Protein AF-A0A4D9DSP1-F1 (afdb_monomer_lite)

Radius of gyration: 28.5 Å; chains: 1; bounding box: 59×48×95 Å

Foldseek 3Di:
DPCDDPVNVVLVVLVVVCVVCVVVCVVALLVVLQSCLAVDDLARLVVQLLCLLVQLLDPDPVSVVSSLSSNVNNLVHDHDDHDPVLVLLLSLLVCLVSRPDPSSNVSSLVSLLSCLLVPVQSNLVSLLVNDLQCDPSSLVSLQSQCLDPSNVLSNVVNLLVLLCQPPPDDDDDDPQVSLSRNLSSLNSLLSNLVVLSNLVSLLVCVLSLLLSLLLLLLPPLPPDVNQVVNLVVVVVVDPDPDDDRSNLSSLSSNLSSCVSNPVVVLSVVCVVVVLSVLSVDSVSVLLSLLSSLLSVLPDDDPSLVVSLVVLVVQLVDPRLSSVLSSLSNCLNNLVCVVCVVVSLVVLVVDDPVSVLSNLSSLLSSLVVDDLVSNAVVLLVCLQSCVVVCVPPQVPDDPSSVVSVVSSNVSSCVSHDPVSNVSSVVRPD

Secondary structure (DSSP, 8-state):
-----HHHHHHHHHHHHHGGGHHHHTT-HHHHHHHHHTT--HHHHHHHHHHHHHHTT-SSHHHHHHHHHHHHHHHHS--SPPS-HHHHHHHHHHHGGG---HHHHHHHHHHHHHHHHHSHHHHHHHHHHH-SS--HHHHHHHHHHHSSHHHHHHHHHHHHHHHHHHHH--S-S-TTTTTTHHHHHHHHHHHHHHT-TTHHHHHHTHHHHHHHHHHHHHHTTS--HHHHHHHHHHHTT--SSSPPPHHHHHHHHHHHHHHHTT-HHHHHHHHHTTHHHHHHSTTTHHHHHHHHHHHHTTT-HHHHHHHHHHHHHHHTSS-GGGHHHHHHHHHHTTTHHHHHHHHHHHHHHS-HHHHHHHHHHHHHHHHHS-HHHHHHHHHHHHHHHHHHIIIIIHHH-HHHHHHHHHHHHHHHHH--TTTHHHHHHHH-

Sequence (428 aa):
MVKNSAEYRHFLKDRQAVKTLWVTWFTNTSDIALMFGKYFSPSERMDFLLTAIDGMRDARVHDSVVARHMLHVILEVPGPSMERVSEAVRSMYHNLDSISEPLAQQELLRALVLLGYRYSEEVVITLLGCSLSCDSIAAEMWRMLTSHPNTTGKVLKELLNRLQEQPLRQYHVSQKEAGVAPLAATRALYKILQEQACGQKVKELFPQFYIALLFQITYTMEPSMQDIAWHRMVHNQEDTHTPLSPFRWAVKAMEALLQCAGYGDQVALIQKQGGWDMLMSSSTHHEGICLLPRAMVLDHFQERSWILHQLMAILDTRDDKRHVPAMAFFIKVGKLQRLLPDVLERLHEADRELIAKAITVLNLILTGMDRQSASPMAVQVAEKLLPFCYDRLLQESSKLRVLSITLFKHLLELVRRPYGRQMKEHVL

pLDDT: mean 73.14, std 16.57, range [35.06, 96.69]

Organism: NCBI:txid55544

InterPro domains:
  IPR016024 Armadillo-type fold [SSF48371] (67-413)
  IPR045206 Maestro heat-like repeat-containing protein [PTHR23120] (23-332)
  IPR048465 Maestro-like, HEAT-repeats domain [PF21047] (24-156)
  IPR055406 Maestro/Maestro-like, HEAT-repeats domain [PF23227] (332-427)

Structure (mmCIF, N/CA/C/O backbone):
data_AF-A0A4D9DSP1-F1
#
_entry.id   AF-A0A4D9DSP1-F1
#
loop_
_atom_site.group_PDB
_atom_site.id
_atom_site.type_symbol
_atom_site.label_atom_id
_atom_site.label_alt_id
_atom_site.label_comp_id
_atom_site.label_asym_id
_atom_site.label_entity_id
_atom_site.label_seq_id
_atom_site.pdbx_PDB_ins_code
_atom_site.Cartn_x
_atom_site.Cartn_y
_atom_site.Cartn_z
_atom_site.occupancy
_atom_site.B_iso_or_equiv
_atom_site.auth_seq_id
_atom_site.auth_comp_id
_atom_site.auth_asym_id
_atom_site.auth_atom_id
_atom_site.pdbx_PDB_model_num
ATOM 1 N N . MET A 1 1 ? 25.299 -31.371 -34.327 1.00 40.25 1 MET A N 1
ATOM 2 C CA . MET A 1 1 ? 24.000 -31.526 -35.018 1.00 40.25 1 MET A CA 1
ATOM 3 C C . MET A 1 1 ? 22.918 -30.773 -34.245 1.00 40.25 1 MET A C 1
ATOM 5 O O . MET A 1 1 ? 22.354 -31.366 -33.352 1.00 40.25 1 MET A O 1
ATOM 9 N N . VAL A 1 2 ? 22.639 -29.502 -34.565 1.00 41.34 2 VAL A N 1
ATOM 10 C CA . VAL A 1 2 ? 21.325 -28.833 -34.375 1.00 41.34 2 VAL A CA 1
ATOM 11 C C . VAL A 1 2 ? 21.271 -27.700 -35.413 1.00 41.34 2 VAL A C 1
ATOM 13 O O . VAL A 1 2 ? 21.434 -26.530 -35.104 1.00 41.34 2 VAL A O 1
ATOM 16 N N . LYS A 1 3 ? 21.185 -28.052 -36.700 1.00 45.06 3 LYS A N 1
ATOM 17 C CA . LYS A 1 3 ? 21.095 -27.082 -37.817 1.00 45.06 3 LYS A CA 1
ATOM 18 C C . LYS A 1 3 ? 19.696 -27.040 -38.445 1.00 45.06 3 LYS A C 1
ATOM 20 O O . LYS A 1 3 ? 19.538 -26.553 -39.556 1.00 45.06 3 LYS A O 1
ATOM 25 N N . ASN A 1 4 ? 18.690 -27.587 -37.757 1.00 47.94 4 ASN A N 1
ATOM 26 C CA . ASN A 1 4 ? 17.379 -27.847 -38.356 1.00 47.94 4 ASN A CA 1
ATOM 27 C C . ASN A 1 4 ? 16.185 -27.570 -37.424 1.00 47.94 4 ASN A C 1
ATOM 29 O O . ASN A 1 4 ? 15.127 -28.174 -37.593 1.00 47.94 4 ASN A O 1
ATOM 33 N N . SER A 1 5 ? 16.322 -26.661 -36.450 1.00 55.75 5 SER A N 1
ATOM 34 C CA . SER A 1 5 ? 15.147 -26.152 -35.732 1.00 55.75 5 SER A CA 1
ATOM 35 C C . SER A 1 5 ? 14.350 -25.205 -36.642 1.00 55.75 5 SER A C 1
ATOM 37 O O . SER A 1 5 ? 14.900 -24.554 -37.537 1.00 55.75 5 SER A O 1
ATOM 39 N N . ALA A 1 6 ? 13.028 -25.154 -36.465 1.00 57.06 6 ALA A N 1
ATOM 40 C CA . ALA A 1 6 ? 12.161 -24.225 -37.194 1.00 57.06 6 ALA A CA 1
ATOM 41 C C . ALA A 1 6 ? 12.573 -22.755 -36.965 1.00 57.06 6 ALA A C 1
ATOM 43 O O . ALA A 1 6 ? 12.522 -21.952 -37.895 1.00 57.06 6 ALA A O 1
ATOM 44 N N . GLU A 1 7 ? 13.091 -22.446 -35.775 1.00 52.75 7 GLU A N 1
ATOM 45 C CA . GLU A 1 7 ? 13.654 -21.145 -35.397 1.00 52.75 7 GLU A CA 1
ATOM 46 C C . GLU A 1 7 ? 14.857 -20.751 -36.260 1.00 52.75 7 GLU A C 1
ATOM 48 O O . GLU A 1 7 ? 14.917 -19.627 -36.749 1.00 52.75 7 GLU A O 1
ATOM 53 N N . TYR A 1 8 ? 15.779 -21.680 -36.544 1.00 53.69 8 TYR A N 1
ATOM 54 C CA . TYR A 1 8 ? 16.946 -21.395 -37.389 1.00 53.69 8 TYR A CA 1
ATOM 55 C C . TYR A 1 8 ? 16.545 -21.068 -38.837 1.00 53.69 8 TYR A C 1
ATOM 57 O O . TYR A 1 8 ? 17.139 -20.206 -39.486 1.00 53.69 8 TYR A O 1
ATOM 65 N N . ARG A 1 9 ? 15.493 -21.723 -39.346 1.00 56.41 9 ARG A N 1
ATOM 66 C CA . ARG A 1 9 ? 14.930 -21.439 -40.676 1.00 56.41 9 ARG A CA 1
ATOM 67 C C . ARG A 1 9 ? 14.170 -20.110 -40.712 1.00 56.41 9 ARG A C 1
ATOM 69 O O . ARG A 1 9 ? 14.255 -19.412 -41.721 1.00 56.41 9 ARG A O 1
ATOM 76 N N . HIS A 1 10 ? 13.483 -19.741 -39.630 1.00 61.19 10 HIS A N 1
ATOM 77 C CA . HIS A 1 10 ? 12.844 -18.431 -39.486 1.00 61.19 10 HIS A CA 1
ATOM 78 C C . HIS A 1 10 ? 13.886 -17.307 -39.415 1.00 61.19 10 HIS A C 1
ATOM 80 O O . HIS A 1 10 ? 13.799 -16.343 -40.169 1.00 61.19 10 HIS A O 1
ATOM 86 N N . PHE A 1 11 ? 14.939 -17.488 -38.612 1.00 56.75 11 PHE A N 1
ATOM 87 C CA . PHE A 1 11 ? 16.080 -16.577 -38.535 1.00 56.75 11 PHE A CA 1
ATOM 88 C C . PHE A 1 11 ? 16.750 -16.370 -39.894 1.00 56.75 11 PHE A C 1
ATOM 90 O O . PHE A 1 11 ? 17.077 -15.245 -40.253 1.00 56.75 11 PHE A O 1
ATOM 97 N N . LEU A 1 12 ? 16.928 -17.430 -40.690 1.00 56.00 12 LEU A N 1
ATOM 98 C CA . LEU A 1 12 ? 17.512 -17.323 -42.030 1.00 56.00 12 LEU A CA 1
ATOM 99 C C . LEU A 1 12 ? 16.604 -16.605 -43.040 1.00 56.00 12 LEU A C 1
ATOM 101 O O . LEU A 1 12 ? 17.120 -15.856 -43.870 1.00 56.00 12 LEU A O 1
ATOM 105 N N . LYS A 1 13 ? 15.282 -16.809 -42.971 1.00 60.94 13 LYS A N 1
ATOM 106 C CA . LYS A 1 13 ? 14.309 -16.084 -43.806 1.00 60.94 13 LYS A CA 1
ATOM 107 C C . LYS A 1 13 ? 14.245 -14.608 -43.441 1.00 60.94 13 LYS A C 1
ATOM 109 O O . LYS A 1 13 ? 14.330 -13.770 -44.336 1.00 60.94 13 LYS A O 1
ATOM 114 N N . ASP A 1 14 ? 14.194 -14.301 -42.146 1.00 58.56 14 ASP A N 1
ATOM 115 C CA . ASP A 1 14 ? 14.325 -12.932 -41.656 1.00 58.56 14 ASP A CA 1
ATOM 116 C C . ASP A 1 14 ? 15.647 -12.349 -42.160 1.00 58.56 14 ASP A C 1
ATOM 118 O O . ASP A 1 14 ? 15.637 -11.360 -42.877 1.00 58.56 14 ASP A O 1
ATOM 122 N N . ARG A 1 15 ? 16.779 -13.034 -41.949 1.00 53.69 15 ARG A N 1
ATOM 123 C CA . ARG A 1 15 ? 18.116 -12.629 -42.423 1.00 53.69 15 ARG A CA 1
ATOM 124 C C . ARG A 1 15 ? 18.203 -12.374 -43.942 1.00 53.69 15 ARG A C 1
ATOM 126 O O . ARG A 1 15 ? 19.055 -11.597 -44.378 1.00 53.69 15 ARG A O 1
ATOM 133 N N . GLN A 1 16 ? 17.367 -13.010 -44.760 1.00 54.91 16 GLN A N 1
ATOM 134 C CA . GLN A 1 16 ? 17.278 -12.721 -46.195 1.00 54.91 16 GLN A CA 1
ATOM 135 C C . GLN A 1 16 ? 16.477 -11.449 -46.495 1.00 54.91 16 GLN A C 1
ATOM 137 O O . GLN A 1 16 ? 16.927 -10.669 -47.328 1.00 54.91 16 GLN A O 1
ATOM 142 N N . ALA A 1 17 ? 15.371 -11.189 -45.789 1.00 56.34 17 ALA A N 1
ATOM 143 C CA . ALA A 1 17 ? 14.649 -9.912 -45.867 1.00 56.34 17 ALA A CA 1
ATOM 144 C C . ALA A 1 17 ? 15.496 -8.729 -45.342 1.00 56.34 17 ALA A C 1
ATOM 146 O O . ALA A 1 17 ? 15.456 -7.623 -45.871 1.00 56.34 17 ALA A O 1
ATOM 147 N N . VAL A 1 18 ? 16.338 -9.011 -44.348 1.00 49.75 18 VAL A N 1
ATOM 148 C CA . VAL A 1 18 ? 17.333 -8.133 -43.713 1.00 49.75 18 VAL A CA 1
ATOM 149 C C . VAL A 1 18 ? 18.424 -7.637 -44.668 1.00 49.75 18 VAL A C 1
ATOM 151 O O . VAL A 1 18 ? 18.839 -6.482 -44.592 1.00 49.75 18 VAL A O 1
ATOM 154 N N . LYS A 1 19 ? 18.917 -8.486 -45.580 1.00 51.44 19 LYS A N 1
ATOM 155 C CA . LYS A 1 19 ? 20.000 -8.106 -46.507 1.00 51.44 19 LYS A CA 1
ATOM 156 C C . LYS A 1 19 ? 19.604 -6.970 -47.455 1.00 51.44 19 LYS A C 1
ATOM 158 O O . LYS A 1 19 ? 20.481 -6.253 -47.924 1.00 51.44 19 LYS A O 1
ATOM 163 N N . THR A 1 20 ? 18.313 -6.798 -47.722 1.00 54.72 20 THR A N 1
ATOM 164 C CA . THR A 1 20 ? 17.788 -5.812 -48.676 1.00 54.72 20 THR A CA 1
ATOM 165 C C . THR A 1 20 ? 17.615 -4.412 -48.062 1.00 54.72 20 THR A C 1
ATOM 167 O O . THR A 1 20 ? 17.463 -3.447 -48.800 1.00 54.72 20 THR A O 1
ATOM 170 N N . LEU A 1 21 ? 17.689 -4.282 -46.728 1.00 53.25 21 LEU A N 1
ATOM 171 C CA . LEU A 1 21 ? 17.470 -3.041 -45.954 1.00 53.25 21 LEU A CA 1
ATOM 172 C C . LEU A 1 21 ? 18.725 -2.580 -45.179 1.00 53.25 21 LEU A C 1
ATOM 174 O O . LEU A 1 21 ? 18.654 -1.775 -44.253 1.00 53.25 21 LEU A O 1
ATOM 178 N N . TRP A 1 22 ? 19.901 -3.083 -45.561 1.00 52.72 22 TRP A N 1
ATOM 179 C CA . TRP A 1 22 ? 21.149 -2.947 -44.798 1.00 52.72 22 TRP A CA 1
ATOM 180 C C . TRP A 1 22 ? 21.575 -1.492 -44.516 1.00 52.72 22 TRP A C 1
ATOM 182 O O . TRP A 1 22 ? 22.151 -1.214 -43.470 1.00 52.72 22 TRP A O 1
ATOM 192 N N . VAL A 1 23 ? 21.262 -0.554 -45.418 1.00 52.41 23 VAL A N 1
ATOM 193 C CA . VAL A 1 23 ? 21.628 0.871 -45.291 1.00 52.41 23 VAL A CA 1
ATOM 194 C C . VAL A 1 23 ? 20.702 1.627 -44.329 1.00 52.41 23 VAL A C 1
ATOM 196 O O . VAL A 1 23 ? 21.158 2.516 -43.619 1.00 52.41 23 VAL A O 1
ATOM 199 N N . THR A 1 24 ? 19.424 1.251 -44.241 1.00 51.62 24 THR A N 1
ATOM 200 C CA . THR A 1 24 ? 18.453 1.903 -43.341 1.00 51.62 24 THR A CA 1
ATOM 201 C C . THR A 1 24 ? 18.685 1.560 -41.865 1.00 51.62 24 THR A C 1
ATOM 203 O O . THR A 1 24 ? 18.361 2.346 -40.982 1.00 51.62 24 THR A O 1
ATOM 206 N N . TRP A 1 25 ? 19.326 0.429 -41.572 1.00 51.16 25 TRP A N 1
ATOM 207 C CA . TRP A 1 25 ? 19.512 -0.074 -40.206 1.00 51.16 25 TRP A CA 1
ATOM 208 C C . TRP A 1 25 ? 20.574 0.638 -39.382 1.00 51.16 25 TRP A C 1
ATOM 210 O O . TRP A 1 25 ? 20.402 0.819 -38.181 1.00 51.16 25 TRP A O 1
ATOM 220 N N . PHE A 1 26 ? 21.661 1.075 -40.015 1.00 50.66 26 PHE A N 1
ATOM 221 C CA . PHE A 1 26 ? 22.715 1.820 -39.321 1.00 50.66 26 PHE A CA 1
ATOM 222 C C . PHE A 1 26 ? 22.308 3.264 -39.000 1.00 50.66 26 PHE A C 1
ATOM 224 O O . PHE A 1 26 ? 23.089 3.995 -38.399 1.00 50.66 26 PHE A O 1
ATOM 231 N N . THR A 1 27 ? 21.095 3.674 -39.384 1.00 54.81 27 THR A N 1
ATOM 232 C CA . THR A 1 27 ? 20.574 5.020 -39.119 1.00 54.81 27 THR A CA 1
ATOM 233 C C . THR A 1 27 ? 19.597 5.082 -37.944 1.00 54.81 27 THR A C 1
ATOM 235 O O . THR A 1 27 ? 19.354 6.173 -37.438 1.00 54.81 27 THR A O 1
ATOM 238 N N . ASN A 1 28 ? 19.071 3.944 -37.467 1.00 66.50 28 ASN A N 1
ATOM 239 C CA . ASN A 1 28 ? 18.096 3.907 -36.375 1.00 66.50 28 ASN A CA 1
ATOM 240 C C . ASN A 1 28 ? 18.327 2.709 -35.442 1.00 66.50 28 ASN A C 1
ATOM 242 O O . ASN A 1 28 ? 17.986 1.566 -35.751 1.00 66.50 28 ASN A O 1
ATOM 246 N N . THR A 1 29 ? 18.865 2.981 -34.254 1.00 67.56 29 THR A N 1
ATOM 247 C CA . THR A 1 29 ? 19.174 1.961 -33.240 1.00 67.56 29 THR A CA 1
ATOM 248 C C . THR A 1 29 ? 17.937 1.188 -32.762 1.00 67.56 29 THR A C 1
ATOM 250 O O . THR A 1 29 ? 18.051 0.038 -32.333 1.00 67.56 29 THR A O 1
ATOM 253 N N . SER A 1 30 ? 16.742 1.770 -32.905 1.00 67.25 30 SER A N 1
ATOM 254 C CA . SER A 1 30 ? 15.464 1.121 -32.583 1.00 67.25 30 SER A CA 1
ATOM 255 C C . SER A 1 30 ? 15.190 -0.094 -33.476 1.00 67.25 30 SER A C 1
ATOM 257 O O . SER A 1 30 ? 14.709 -1.119 -32.994 1.00 67.25 30 SER A O 1
ATOM 259 N N . ASP A 1 31 ? 15.557 -0.021 -34.760 1.00 68.19 31 ASP A N 1
ATOM 260 C CA . ASP A 1 31 ? 15.321 -1.101 -35.727 1.00 68.19 31 ASP A CA 1
ATOM 261 C C . ASP A 1 31 ? 16.235 -2.302 -35.456 1.00 68.19 31 ASP A C 1
ATOM 263 O O . ASP A 1 31 ? 15.832 -3.459 -35.600 1.00 68.19 31 ASP A O 1
ATOM 267 N N . ILE A 1 32 ? 17.456 -2.034 -34.980 1.00 70.69 32 ILE A N 1
ATOM 268 C CA . ILE A 1 32 ? 18.398 -3.067 -34.540 1.00 70.69 32 ILE A CA 1
ATOM 269 C C . ILE A 1 32 ? 17.836 -3.787 -33.306 1.00 70.69 32 ILE A C 1
ATOM 271 O O . ILE A 1 32 ? 17.751 -5.018 -33.298 1.00 70.69 32 ILE A O 1
ATOM 275 N N . ALA A 1 33 ? 17.394 -3.040 -32.289 1.00 71.94 33 ALA A N 1
ATOM 276 C CA . ALA A 1 33 ? 16.805 -3.614 -31.078 1.00 71.94 33 ALA A CA 1
ATOM 277 C C . ALA A 1 33 ? 15.558 -4.468 -31.388 1.00 71.94 33 ALA A C 1
ATOM 279 O O . ALA A 1 33 ? 15.400 -5.558 -30.836 1.00 71.94 33 ALA A O 1
ATOM 280 N N . LEU A 1 34 ? 14.712 -4.024 -32.323 1.00 72.25 34 LEU A N 1
ATOM 281 C CA . LEU A 1 34 ? 13.481 -4.719 -32.708 1.00 72.25 34 LEU A CA 1
ATOM 282 C C . LEU A 1 34 ? 13.762 -6.042 -33.434 1.00 72.25 34 LEU A C 1
ATOM 284 O O . LEU A 1 34 ? 13.088 -7.049 -33.207 1.00 72.25 34 LEU A O 1
ATOM 288 N N . MET A 1 35 ? 14.787 -6.061 -34.285 1.00 71.69 35 MET A N 1
ATOM 289 C CA . MET A 1 35 ? 15.172 -7.245 -35.050 1.00 71.69 35 MET A CA 1
ATOM 290 C C . MET A 1 35 ? 15.778 -8.349 -34.187 1.00 71.69 35 MET A C 1
ATOM 292 O O . MET A 1 35 ? 15.459 -9.525 -34.391 1.00 71.69 35 MET A O 1
ATOM 296 N N . PHE A 1 36 ? 16.651 -7.984 -33.246 1.00 74.94 36 PHE A N 1
ATOM 297 C CA . PHE A 1 36 ? 17.352 -8.950 -32.399 1.00 74.94 36 PHE A CA 1
ATOM 298 C C . PHE A 1 36 ? 16.584 -9.303 -31.122 1.00 74.94 36 PHE A C 1
ATOM 300 O O . PHE A 1 36 ? 16.722 -10.425 -30.640 1.00 74.94 36 PHE A O 1
ATOM 307 N N . GLY A 1 37 ? 15.707 -8.421 -30.632 1.00 76.44 37 GLY A N 1
ATOM 308 C CA . GLY A 1 37 ? 14.985 -8.609 -29.370 1.00 76.44 37 GLY A CA 1
ATOM 309 C C . GLY A 1 37 ? 14.150 -9.891 -29.292 1.00 76.44 37 GLY A C 1
ATOM 310 O O . GLY A 1 37 ? 14.035 -10.482 -28.222 1.00 76.44 37 GLY A O 1
ATOM 311 N N . LYS A 1 38 ? 13.621 -10.379 -30.424 1.00 78.56 38 LYS A N 1
ATOM 312 C CA . LYS A 1 38 ? 12.854 -11.642 -30.492 1.00 78.56 38 LYS A CA 1
ATOM 313 C C . LYS A 1 38 ? 13.707 -12.909 -30.352 1.00 78.56 38 LYS A C 1
ATOM 315 O O . LYS A 1 38 ? 13.153 -13.988 -30.173 1.00 78.56 38 LYS A O 1
ATOM 320 N N . TYR A 1 39 ? 15.028 -12.785 -30.470 1.00 81.44 39 TYR A N 1
ATOM 321 C CA . TYR A 1 39 ? 15.978 -13.896 -30.390 1.00 81.44 39 TYR A CA 1
ATOM 322 C C . TYR A 1 39 ? 16.723 -13.956 -29.054 1.00 81.44 39 TYR A C 1
ATOM 324 O O . TYR A 1 39 ? 17.484 -14.897 -28.843 1.00 81.44 39 TYR A O 1
ATOM 332 N N . PHE A 1 40 ? 16.527 -12.977 -28.169 1.00 85.50 40 PHE A N 1
ATOM 333 C CA . PHE A 1 40 ? 17.174 -12.976 -26.863 1.00 85.50 40 PHE A CA 1
ATOM 334 C C . PHE A 1 40 ? 16.595 -14.056 -25.952 1.00 85.50 40 PHE A C 1
ATOM 336 O O . PHE A 1 40 ? 15.375 -14.215 -25.837 1.00 85.50 40 PHE A O 1
ATOM 343 N N . SER A 1 41 ? 17.483 -14.760 -25.254 1.00 89.19 41 SER A N 1
ATOM 344 C CA . SER A 1 41 ? 17.120 -15.547 -24.076 1.00 89.19 41 SER A CA 1
ATOM 345 C C . SER A 1 41 ? 16.587 -14.638 -22.949 1.00 89.19 41 SER A C 1
ATOM 347 O O . SER A 1 41 ? 16.833 -13.427 -22.968 1.00 89.19 41 SER A O 1
ATOM 349 N N . PRO A 1 42 ? 15.871 -15.183 -21.944 1.00 88.06 42 PRO A N 1
ATOM 350 C CA . PRO A 1 42 ? 15.414 -14.414 -20.781 1.00 88.06 42 PRO A CA 1
ATOM 351 C C . PRO A 1 42 ? 16.505 -13.549 -20.127 1.00 88.06 42 PRO A C 1
ATOM 353 O O . PRO A 1 42 ? 16.258 -12.377 -19.839 1.00 88.06 42 PRO A O 1
ATOM 356 N N . SER A 1 43 ? 17.713 -14.102 -19.945 1.00 89.56 43 SER A N 1
ATOM 357 C CA . SER A 1 43 ? 18.840 -13.385 -19.333 1.00 89.56 43 SER A CA 1
ATOM 358 C C . SER A 1 43 ? 19.392 -12.296 -20.245 1.00 89.56 43 SER A C 1
ATOM 360 O O . SER A 1 43 ? 19.509 -11.158 -19.808 1.00 89.56 43 SER A O 1
ATOM 362 N N . GLU A 1 44 ? 19.666 -12.598 -21.519 1.00 90.31 44 GLU A N 1
ATOM 363 C CA . GLU A 1 44 ? 20.184 -11.598 -22.471 1.00 90.31 44 GLU A CA 1
ATOM 364 C C . GLU A 1 44 ? 19.209 -10.431 -22.640 1.00 90.31 44 GLU A C 1
ATOM 366 O O . GLU A 1 44 ? 19.613 -9.275 -22.755 1.00 90.31 44 GLU A O 1
ATOM 371 N N . ARG A 1 45 ? 17.904 -10.724 -22.613 1.00 89.25 45 ARG A N 1
ATOM 372 C CA . ARG A 1 45 ? 16.856 -9.707 -22.660 1.00 89.25 45 ARG A CA 1
ATOM 373 C C . ARG A 1 45 ? 16.905 -8.786 -21.442 1.00 89.25 45 ARG A C 1
ATOM 375 O O . ARG A 1 45 ? 16.686 -7.585 -21.594 1.00 89.25 45 ARG A O 1
ATOM 382 N N . MET A 1 46 ? 17.174 -9.336 -20.259 1.00 91.44 46 MET A N 1
ATOM 383 C CA . MET A 1 46 ? 17.343 -8.547 -19.041 1.00 91.44 46 MET A CA 1
ATOM 384 C C . MET A 1 46 ? 18.642 -7.737 -19.070 1.00 91.44 46 MET A C 1
ATOM 386 O O . MET A 1 46 ? 18.612 -6.545 -18.787 1.00 91.44 46 MET A O 1
ATOM 390 N N . ASP A 1 47 ? 19.759 -8.337 -19.480 1.00 92.12 47 ASP A N 1
ATOM 391 C CA . ASP A 1 47 ? 21.049 -7.644 -19.575 1.00 92.12 47 ASP A CA 1
ATOM 392 C C . ASP A 1 47 ? 20.977 -6.472 -20.571 1.00 92.12 47 ASP A C 1
ATOM 394 O O . ASP A 1 47 ? 21.489 -5.382 -20.302 1.00 92.12 47 ASP A O 1
ATOM 398 N N . PHE A 1 48 ? 20.261 -6.650 -21.688 1.00 91.06 48 PHE A N 1
ATOM 399 C CA . PHE A 1 48 ? 19.970 -5.575 -22.638 1.00 91.06 48 PHE A CA 1
ATOM 400 C C . PHE A 1 48 ? 19.136 -4.453 -22.005 1.00 91.06 48 PHE A C 1
ATOM 402 O O . PHE A 1 48 ? 19.444 -3.276 -22.188 1.00 91.06 48 PHE A O 1
ATOM 409 N N . LEU A 1 49 ? 18.089 -4.805 -21.253 1.00 92.50 49 LEU A N 1
ATOM 410 C CA . LEU A 1 49 ? 17.236 -3.840 -20.560 1.00 92.50 49 LEU A CA 1
ATOM 411 C C . LEU A 1 49 ? 18.025 -3.042 -19.513 1.00 92.50 49 LEU A C 1
ATOM 413 O O . LEU A 1 49 ? 17.909 -1.821 -19.480 1.00 92.50 49 LEU A O 1
ATOM 417 N N . LEU A 1 50 ? 18.854 -3.706 -18.704 1.00 94.12 50 LEU A N 1
ATOM 418 C CA . LEU A 1 50 ? 19.723 -3.063 -17.712 1.00 94.12 50 LEU A CA 1
ATOM 419 C C . LEU A 1 50 ? 20.723 -2.113 -18.376 1.00 94.12 50 LEU A C 1
ATOM 421 O O . LEU A 1 50 ? 20.848 -0.964 -17.962 1.00 94.12 50 LEU A O 1
ATOM 425 N N . THR A 1 51 ? 21.351 -2.552 -19.470 1.00 92.94 51 THR A N 1
ATOM 426 C CA . THR A 1 51 ? 22.274 -1.716 -20.254 1.00 92.94 51 THR A CA 1
ATOM 427 C C . THR A 1 51 ? 21.576 -0.466 -20.794 1.00 92.94 51 THR A C 1
ATOM 429 O O . THR A 1 51 ? 22.150 0.621 -20.777 1.00 92.94 51 THR A O 1
ATOM 432 N N . ALA A 1 52 ? 20.327 -0.594 -21.253 1.00 93.00 52 ALA A N 1
ATOM 433 C CA . ALA A 1 52 ? 19.537 0.546 -21.707 1.00 93.00 52 ALA A CA 1
ATOM 434 C C . ALA A 1 52 ? 19.177 1.502 -20.554 1.00 93.00 52 ALA A C 1
ATOM 436 O O . ALA A 1 52 ? 19.198 2.713 -20.749 1.00 93.00 52 ALA A O 1
ATOM 437 N N . ILE A 1 53 ? 18.888 0.992 -19.351 1.00 94.06 53 ILE A N 1
ATOM 438 C CA . ILE A 1 53 ? 18.652 1.837 -18.169 1.00 94.06 53 ILE A CA 1
ATOM 439 C C . ILE A 1 53 ? 19.903 2.642 -17.818 1.00 94.06 53 ILE A C 1
ATOM 441 O O . ILE A 1 53 ? 19.828 3.864 -17.701 1.00 94.06 53 ILE A O 1
ATOM 445 N N . ASP A 1 54 ? 21.050 1.974 -17.704 1.00 91.44 54 ASP A N 1
ATOM 446 C CA . ASP A 1 54 ? 22.303 2.626 -17.325 1.00 91.44 54 ASP A CA 1
ATOM 447 C C . ASP A 1 54 ? 22.782 3.609 -18.409 1.00 91.44 54 ASP A C 1
ATOM 449 O O . ASP A 1 54 ? 23.287 4.689 -18.099 1.00 91.44 54 ASP A O 1
ATOM 453 N N . GLY A 1 55 ? 22.565 3.285 -19.689 1.00 90.69 55 GLY A N 1
ATOM 454 C CA . GLY A 1 55 ? 22.913 4.147 -20.820 1.00 90.69 55 GLY A CA 1
ATOM 455 C C . GLY A 1 55 ? 22.158 5.480 -20.849 1.00 90.69 55 GLY A C 1
ATOM 456 O O . GLY A 1 55 ? 22.693 6.473 -21.340 1.00 90.69 55 GLY A O 1
ATOM 457 N N . MET A 1 56 ? 20.954 5.554 -20.267 1.00 91.94 56 MET A N 1
ATOM 458 C CA . MET A 1 56 ? 20.190 6.809 -20.189 1.00 91.94 56 MET A CA 1
ATOM 459 C C . MET A 1 56 ? 20.835 7.866 -19.280 1.00 91.94 56 MET A C 1
ATOM 461 O O . MET A 1 56 ? 20.479 9.042 -19.375 1.00 91.94 56 MET A O 1
ATOM 465 N N . ARG A 1 57 ? 21.800 7.483 -18.435 1.00 88.50 57 ARG A N 1
ATOM 466 C CA . ARG A 1 57 ? 22.572 8.404 -17.589 1.00 88.50 57 ARG A CA 1
ATOM 467 C C . ARG A 1 57 ? 23.662 9.171 -18.357 1.00 88.50 57 ARG A C 1
ATOM 469 O O . ARG A 1 57 ? 24.185 10.146 -17.819 1.00 88.50 57 ARG A O 1
ATOM 476 N N . ASP A 1 58 ? 24.046 8.745 -19.568 1.00 79.00 58 ASP A N 1
ATOM 477 C CA . ASP A 1 58 ? 25.156 9.376 -20.302 1.00 79.00 58 ASP A CA 1
ATOM 478 C C . ASP A 1 58 ? 24.873 10.874 -20.540 1.00 79.00 58 ASP A C 1
ATOM 480 O O . ASP A 1 58 ? 23.782 11.275 -20.949 1.00 79.00 58 ASP A O 1
ATOM 484 N N . ALA A 1 59 ? 25.879 11.713 -20.278 1.00 70.88 59 ALA A N 1
ATOM 485 C CA . ALA A 1 59 ? 25.806 13.159 -20.467 1.00 70.88 59 ALA A CA 1
ATOM 486 C C . ALA A 1 59 ? 25.615 13.546 -21.945 1.00 70.88 59 ALA A C 1
ATOM 488 O O . ALA A 1 59 ? 25.175 14.656 -22.257 1.00 70.88 59 ALA A O 1
ATOM 489 N N . ARG A 1 60 ? 25.957 12.646 -22.874 1.00 78.50 60 ARG A N 1
ATOM 490 C CA . ARG A 1 60 ? 25.711 12.836 -24.302 1.00 78.50 60 ARG A CA 1
ATOM 491 C C . ARG A 1 60 ? 24.251 12.533 -24.620 1.00 78.50 60 ARG A C 1
ATOM 493 O O . ARG A 1 60 ? 23.827 11.382 -24.625 1.00 78.50 60 ARG A O 1
ATOM 500 N N . VAL A 1 61 ? 23.516 13.579 -25.004 1.00 74.50 61 VAL A N 1
ATOM 501 C CA . VAL A 1 61 ? 22.093 13.510 -25.391 1.00 74.50 61 VAL A CA 1
ATOM 502 C C . VAL A 1 61 ? 21.822 12.406 -26.417 1.00 74.50 61 VAL A C 1
ATOM 504 O O . VAL A 1 61 ? 20.838 11.690 -26.298 1.00 74.50 61 VAL A O 1
ATOM 507 N N . HIS A 1 62 ? 22.703 12.222 -27.404 1.00 79.94 62 HIS A N 1
ATOM 508 C CA . HIS A 1 62 ? 22.542 11.168 -28.410 1.00 79.94 62 HIS A CA 1
ATOM 509 C C . HIS A 1 62 ? 22.482 9.763 -27.787 1.00 79.94 62 HIS A C 1
ATOM 511 O O . HIS A 1 62 ? 21.621 8.965 -28.152 1.00 79.94 62 HIS A O 1
ATOM 517 N N . ASP A 1 63 ? 23.362 9.470 -26.832 1.00 81.94 63 ASP A N 1
ATOM 518 C CA . ASP A 1 63 ? 23.474 8.137 -26.241 1.00 81.94 63 ASP A CA 1
ATOM 519 C C . ASP A 1 63 ? 22.324 7.876 -25.262 1.00 81.94 63 ASP A C 1
ATOM 521 O O . ASP A 1 63 ? 21.747 6.788 -25.280 1.00 81.94 63 ASP A O 1
ATOM 525 N N . SER A 1 64 ? 21.893 8.905 -24.521 1.00 85.75 64 SER A N 1
ATOM 526 C CA . SER A 1 64 ? 20.693 8.835 -23.678 1.00 85.75 64 SER A CA 1
ATOM 527 C C . SER A 1 64 ? 19.421 8.602 -24.505 1.00 85.75 64 SER A C 1
ATOM 529 O O . SER A 1 64 ? 18.633 7.700 -24.206 1.00 85.75 64 SER A O 1
ATOM 531 N N . VAL A 1 65 ? 19.262 9.318 -25.627 1.00 86.12 65 VAL A N 1
ATOM 532 C CA . VAL A 1 65 ? 18.134 9.134 -26.552 1.00 86.12 65 VAL A CA 1
ATOM 533 C C . VAL A 1 65 ? 18.143 7.731 -27.157 1.00 86.12 65 VAL A C 1
ATOM 535 O O . VAL A 1 65 ? 17.091 7.094 -27.238 1.00 86.12 65 VAL A O 1
ATOM 538 N N . VAL A 1 66 ? 19.299 7.222 -27.583 1.00 86.94 66 VAL A N 1
ATOM 539 C CA . VAL A 1 66 ? 19.416 5.858 -28.117 1.00 86.94 66 VAL A CA 1
ATOM 540 C C . VAL A 1 66 ? 19.037 4.824 -27.054 1.00 86.94 66 VAL A C 1
ATOM 542 O O . VAL A 1 66 ? 18.215 3.948 -27.328 1.00 86.94 66 VAL A O 1
ATOM 545 N N . ALA A 1 67 ? 19.563 4.957 -25.837 1.00 91.12 67 ALA A N 1
ATOM 546 C CA . ALA A 1 67 ? 19.265 4.065 -24.721 1.00 91.12 67 ALA A CA 1
ATOM 547 C C . ALA A 1 67 ? 17.768 4.078 -24.354 1.00 91.12 67 ALA A C 1
ATOM 549 O O . ALA A 1 67 ? 17.158 3.020 -24.184 1.00 91.12 67 ALA A O 1
ATOM 550 N N . ARG A 1 68 ? 17.133 5.258 -24.364 1.00 91.75 68 ARG A N 1
ATOM 551 C CA . ARG A 1 6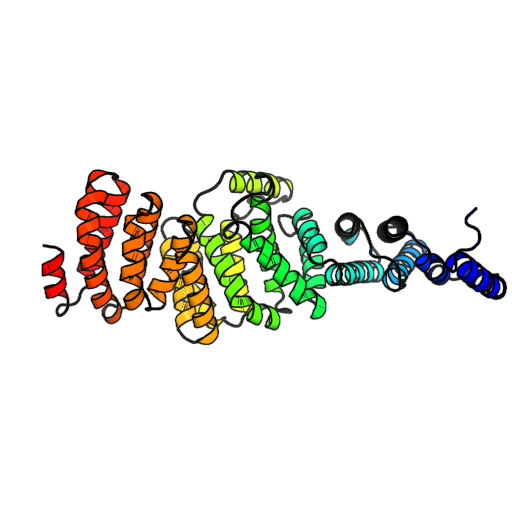8 ? 15.683 5.419 -24.184 1.00 91.75 68 ARG A CA 1
ATOM 552 C C . ARG A 1 68 ? 14.879 4.636 -25.224 1.00 91.75 68 ARG A C 1
ATOM 554 O O . ARG A 1 68 ? 13.937 3.929 -24.871 1.00 91.75 68 ARG A O 1
ATOM 561 N N . HIS A 1 69 ? 15.245 4.729 -26.504 1.00 87.56 69 HIS A N 1
ATOM 562 C CA . HIS A 1 69 ? 14.570 3.964 -27.560 1.00 87.56 69 HIS A CA 1
ATOM 563 C C . HIS A 1 69 ? 14.823 2.455 -27.439 1.00 87.56 69 HIS A C 1
ATOM 565 O O . HIS A 1 69 ? 13.919 1.658 -27.681 1.00 87.56 69 HIS A O 1
ATOM 571 N N . MET A 1 70 ? 16.021 2.038 -27.025 1.00 89.69 70 MET A N 1
ATOM 572 C CA . MET A 1 70 ? 16.319 0.626 -26.770 1.00 89.69 70 MET A CA 1
ATOM 573 C C . MET A 1 70 ? 15.439 0.060 -25.646 1.00 89.69 70 MET A C 1
ATOM 575 O O . MET A 1 70 ? 14.866 -1.021 -25.813 1.00 89.69 70 MET A O 1
ATOM 579 N N . LEU A 1 71 ? 15.271 0.803 -24.544 1.00 91.94 71 LEU A N 1
ATOM 580 C CA . LEU A 1 71 ? 14.380 0.433 -23.439 1.00 91.94 71 LEU A CA 1
ATOM 581 C C . LEU A 1 71 ? 12.921 0.313 -23.903 1.00 91.94 71 LEU A C 1
ATOM 583 O O . LEU A 1 71 ? 12.236 -0.659 -23.578 1.00 91.94 71 LEU A O 1
ATOM 587 N N . HIS A 1 72 ? 12.466 1.276 -24.701 1.00 90.31 72 HIS A N 1
ATOM 588 C CA . HIS A 1 72 ? 11.129 1.282 -25.283 1.00 90.31 72 HIS A CA 1
ATOM 589 C C . HIS A 1 72 ? 10.858 0.008 -26.096 1.00 90.31 72 HIS A C 1
ATOM 591 O O . HIS A 1 72 ? 9.913 -0.737 -25.826 1.00 90.31 72 HIS A O 1
ATOM 597 N N . VAL A 1 73 ? 11.738 -0.284 -27.057 1.00 87.56 73 VAL A N 1
ATOM 598 C CA . VAL A 1 73 ? 11.577 -1.407 -27.984 1.00 87.56 73 VAL A CA 1
ATOM 599 C C . VAL A 1 73 ? 11.628 -2.749 -27.254 1.00 87.56 73 VAL A C 1
ATOM 601 O O . VAL A 1 73 ? 10.795 -3.620 -27.514 1.00 87.56 73 VAL A O 1
ATOM 604 N N . ILE A 1 74 ? 12.554 -2.941 -26.306 1.00 89.06 74 ILE A N 1
ATOM 605 C CA . ILE A 1 74 ? 12.728 -4.255 -25.669 1.00 89.06 74 ILE A CA 1
ATOM 606 C C . ILE A 1 74 ? 11.522 -4.684 -24.824 1.00 89.06 74 ILE A C 1
ATOM 608 O O . ILE A 1 74 ? 11.303 -5.882 -24.622 1.00 89.06 74 ILE A O 1
ATOM 612 N N . LEU A 1 75 ? 10.715 -3.734 -24.348 1.00 88.06 75 LEU A N 1
ATOM 613 C CA . LEU A 1 75 ? 9.500 -4.003 -23.576 1.00 88.06 75 LEU A CA 1
ATOM 614 C C . LEU A 1 75 ? 8.273 -4.294 -24.454 1.00 88.06 75 LEU A C 1
ATOM 616 O O . LEU A 1 75 ? 7.361 -5.004 -24.005 1.00 88.06 75 LEU A O 1
ATOM 620 N N . GLU A 1 76 ? 8.273 -3.788 -25.689 1.00 85.31 76 GLU A N 1
ATOM 621 C CA . GLU A 1 76 ? 7.205 -3.973 -26.679 1.00 85.31 76 GLU A CA 1
ATOM 622 C C . GLU A 1 76 ? 7.369 -5.247 -27.509 1.00 85.31 76 GLU A C 1
ATOM 624 O O . GLU A 1 76 ? 6.376 -5.905 -27.824 1.00 85.31 76 GLU A O 1
ATOM 629 N N . VAL A 1 77 ? 8.607 -5.639 -27.825 1.00 81.69 77 VAL A N 1
ATOM 630 C CA . VAL A 1 77 ? 8.872 -6.843 -28.623 1.00 81.69 77 VAL A CA 1
ATOM 631 C C . VAL A 1 77 ? 8.319 -8.090 -27.909 1.00 81.69 77 VAL A C 1
ATOM 633 O O . VAL A 1 77 ? 8.667 -8.346 -26.751 1.00 81.69 77 VAL A O 1
ATOM 636 N N . PRO A 1 78 ? 7.471 -8.910 -28.558 1.00 75.25 78 PRO A N 1
ATOM 637 C CA . PRO A 1 78 ? 7.057 -10.193 -28.003 1.00 75.25 78 PRO A CA 1
ATOM 638 C C . PRO A 1 78 ? 8.279 -11.090 -27.801 1.00 75.25 78 PRO A C 1
ATOM 640 O O . PRO A 1 78 ? 9.120 -11.215 -28.687 1.00 75.25 78 PRO A O 1
ATOM 643 N N . GLY A 1 79 ? 8.387 -11.727 -26.641 1.00 72.06 79 GLY A N 1
ATOM 644 C CA . GLY A 1 79 ? 9.529 -12.580 -26.329 1.00 72.06 79 GLY A CA 1
ATOM 645 C C . GLY A 1 79 ? 9.340 -13.303 -25.001 1.00 72.06 79 GLY A C 1
ATOM 646 O O . GLY A 1 79 ? 8.279 -13.154 -24.384 1.00 72.06 79 GLY A O 1
ATOM 647 N N . PRO A 1 80 ? 10.350 -14.059 -24.546 1.00 77.31 80 PRO A N 1
ATOM 648 C CA . PRO A 1 80 ? 10.250 -14.833 -23.318 1.00 77.31 80 PRO A CA 1
ATOM 649 C C . PRO A 1 80 ? 10.046 -13.933 -22.092 1.00 77.31 80 PRO A C 1
ATOM 651 O O . PRO A 1 80 ? 10.312 -12.723 -22.137 1.00 77.31 80 PRO A O 1
ATOM 654 N N . SER A 1 81 ? 9.561 -14.532 -21.001 1.00 83.31 81 SER A N 1
ATOM 655 C CA . SER A 1 81 ? 9.465 -13.866 -19.700 1.00 83.31 81 SER A CA 1
ATOM 656 C C . SER A 1 81 ? 10.827 -13.327 -19.272 1.00 83.31 81 SER A C 1
ATOM 658 O O . SER A 1 81 ? 11.863 -13.914 -19.574 1.00 83.31 81 SER A O 1
ATOM 660 N N . MET A 1 82 ? 10.812 -12.197 -18.577 1.00 83.50 82 MET A N 1
ATOM 661 C CA . MET A 1 82 ? 12.013 -11.584 -18.030 1.00 83.50 82 MET A CA 1
ATOM 662 C C . MET A 1 82 ? 12.356 -12.263 -16.706 1.00 83.50 82 MET A C 1
ATOM 664 O O . MET A 1 82 ? 11.475 -12.476 -15.877 1.00 83.50 82 MET A O 1
ATOM 668 N N . GLU A 1 83 ? 13.630 -12.589 -16.524 1.00 88.12 83 GLU A N 1
ATOM 669 C CA . GLU A 1 83 ? 14.196 -13.051 -15.255 1.00 88.12 83 GLU A CA 1
ATOM 670 C C . GLU A 1 83 ? 14.906 -11.880 -14.562 1.00 88.12 83 GLU A C 1
ATOM 672 O O . GLU A 1 83 ? 15.253 -10.908 -15.228 1.00 88.12 83 GLU A O 1
ATOM 677 N N . ARG A 1 84 ? 15.143 -11.962 -13.244 1.00 91.75 84 ARG A N 1
ATOM 678 C CA . ARG A 1 84 ? 15.871 -10.936 -12.460 1.00 91.75 84 ARG A CA 1
ATOM 679 C C . ARG A 1 84 ? 15.198 -9.551 -12.471 1.00 91.75 84 ARG A C 1
ATOM 681 O O . ARG A 1 84 ? 15.870 -8.521 -12.505 1.00 91.75 84 ARG A O 1
ATOM 688 N N . VAL A 1 85 ? 13.864 -9.495 -12.406 1.00 93.62 85 VAL A N 1
ATOM 689 C CA . VAL A 1 85 ? 13.113 -8.221 -12.429 1.00 93.62 85 VAL A CA 1
ATOM 690 C C . VAL A 1 85 ? 13.514 -7.308 -11.268 1.00 93.62 85 VAL A C 1
ATOM 692 O O . VAL A 1 85 ? 13.589 -6.091 -11.437 1.00 93.62 85 VAL A O 1
ATOM 695 N N . SER A 1 86 ? 13.857 -7.879 -10.114 1.00 94.50 86 SER A N 1
ATOM 696 C CA . SER A 1 86 ? 14.365 -7.125 -8.968 1.00 94.50 86 SER A CA 1
ATOM 697 C C . SER A 1 86 ? 15.652 -6.340 -9.268 1.00 94.50 86 SER A C 1
ATOM 699 O O . SER A 1 86 ? 15.867 -5.272 -8.700 1.00 94.50 86 SER A O 1
ATOM 701 N N . GLU A 1 87 ? 16.519 -6.804 -10.169 1.00 95.75 87 GLU A N 1
ATOM 702 C CA . GLU A 1 87 ? 17.717 -6.052 -10.568 1.00 95.75 87 GLU A CA 1
ATOM 703 C C . GLU A 1 87 ? 17.351 -4.836 -11.417 1.00 95.75 87 GLU A C 1
ATOM 705 O O . GLU A 1 87 ? 17.846 -3.739 -11.157 1.00 95.75 87 GLU A O 1
ATOM 710 N N . ALA A 1 88 ? 16.411 -4.998 -12.354 1.00 95.50 88 ALA A N 1
ATOM 711 C CA . ALA A 1 88 ? 15.892 -3.887 -13.146 1.00 95.50 88 ALA A CA 1
ATOM 712 C C . ALA A 1 88 ? 15.245 -2.819 -12.262 1.00 95.50 88 ALA A C 1
ATOM 714 O O . ALA A 1 88 ? 15.550 -1.642 -12.412 1.00 95.50 88 ALA A O 1
ATOM 715 N N . VAL A 1 89 ? 14.406 -3.213 -11.300 1.00 96.69 89 VAL A N 1
ATOM 716 C CA . VAL A 1 89 ? 13.739 -2.263 -10.392 1.00 96.69 89 VAL A CA 1
ATOM 717 C C . VAL A 1 89 ? 14.750 -1.504 -9.525 1.00 96.69 89 VAL A C 1
ATOM 719 O O . VAL A 1 89 ? 14.609 -0.292 -9.358 1.00 96.69 89 VAL A O 1
ATOM 722 N N . ARG A 1 90 ? 15.795 -2.172 -9.012 1.00 95.75 90 ARG A N 1
ATOM 723 C CA . ARG A 1 90 ? 16.881 -1.500 -8.271 1.00 95.75 90 ARG A CA 1
ATOM 724 C C . ARG A 1 90 ? 17.654 -0.527 -9.156 1.00 95.75 90 ARG A C 1
ATOM 726 O O . ARG A 1 90 ? 17.908 0.597 -8.734 1.00 95.75 90 ARG A O 1
ATOM 733 N N . SER A 1 91 ? 17.993 -0.935 -10.381 1.00 95.50 91 SER A N 1
ATOM 734 C CA . SER A 1 91 ? 18.667 -0.060 -11.346 1.00 95.50 91 SER A CA 1
ATOM 735 C C . SER A 1 91 ? 17.803 1.161 -11.684 1.00 95.50 91 SER A C 1
ATOM 737 O O . SER A 1 91 ? 18.302 2.282 -11.643 1.00 95.50 91 SER A O 1
ATOM 739 N N . MET A 1 92 ? 16.494 0.987 -11.906 1.00 96.31 92 MET A N 1
ATOM 740 C CA . MET A 1 92 ? 15.560 2.101 -12.121 1.00 96.31 92 MET A CA 1
ATOM 741 C C . MET A 1 92 ? 15.560 3.081 -10.941 1.00 96.31 92 MET A C 1
ATOM 743 O O . MET A 1 92 ? 15.689 4.284 -11.150 1.00 96.31 92 MET A O 1
ATOM 747 N N . TYR A 1 93 ? 15.459 2.570 -9.711 1.00 95.56 93 TYR A N 1
ATOM 748 C CA . TYR A 1 93 ? 15.468 3.389 -8.496 1.00 95.56 93 TYR A CA 1
ATOM 749 C C . TYR A 1 93 ? 16.772 4.195 -8.358 1.00 95.56 93 TYR A C 1
ATOM 751 O O . TYR A 1 93 ? 16.729 5.400 -8.139 1.00 95.56 93 TYR A O 1
ATOM 759 N N . HIS A 1 94 ? 17.938 3.572 -8.557 1.00 93.88 94 HIS A N 1
ATOM 760 C CA . HIS A 1 94 ? 19.224 4.268 -8.423 1.00 93.88 94 HIS A CA 1
ATOM 761 C C . HIS A 1 94 ? 19.527 5.250 -9.565 1.00 93.88 94 HIS A C 1
ATOM 763 O O . HIS A 1 94 ? 20.285 6.199 -9.365 1.00 93.88 94 HIS A O 1
ATOM 769 N N . ASN A 1 95 ? 18.951 5.041 -10.752 1.00 92.06 95 ASN A N 1
ATOM 770 C CA . ASN A 1 95 ? 19.211 5.886 -11.916 1.00 92.06 95 ASN A CA 1
ATOM 771 C C . ASN A 1 95 ? 18.221 7.056 -12.075 1.00 92.06 95 ASN A C 1
ATOM 773 O O . ASN A 1 95 ? 18.564 8.005 -12.778 1.00 92.06 95 ASN A O 1
ATOM 777 N N . LEU A 1 96 ? 17.042 7.042 -11.434 1.00 93.00 96 LEU A N 1
ATOM 778 C CA . LEU A 1 96 ? 15.970 8.023 -11.692 1.00 93.00 96 LEU A CA 1
ATOM 779 C C . LEU A 1 96 ? 16.434 9.489 -11.563 1.00 93.00 96 LEU A C 1
ATOM 781 O O . LEU A 1 96 ? 16.250 10.269 -12.497 1.00 93.00 96 LEU A O 1
ATOM 785 N N . ASP A 1 97 ? 17.106 9.835 -10.462 1.00 91.00 97 ASP A N 1
ATOM 786 C CA . ASP A 1 97 ? 17.624 11.193 -10.216 1.00 91.00 97 ASP A CA 1
ATOM 787 C C . ASP A 1 97 ? 18.884 11.518 -11.036 1.00 91.00 97 ASP A C 1
ATOM 789 O O . ASP A 1 97 ? 19.226 12.682 -11.237 1.00 91.00 97 ASP A O 1
ATOM 793 N N . SER A 1 98 ? 19.591 10.492 -11.518 1.00 90.44 98 SER A N 1
ATOM 794 C CA . SER A 1 98 ? 20.820 10.662 -12.303 1.00 90.44 98 SER A CA 1
ATOM 795 C C . SER A 1 98 ? 20.548 10.954 -13.783 1.00 90.44 98 SER A C 1
ATOM 797 O O . SER A 1 98 ? 21.423 11.475 -14.477 1.00 90.44 98 SER A O 1
ATOM 799 N N . ILE A 1 99 ? 19.361 10.611 -14.289 1.00 91.00 99 ILE A N 1
ATOM 800 C CA . ILE A 1 99 ? 18.972 10.846 -15.683 1.00 91.00 99 ILE A CA 1
ATOM 801 C C . ILE A 1 99 ? 18.551 12.307 -15.845 1.00 91.00 99 ILE A C 1
ATOM 803 O O . ILE A 1 99 ? 17.562 12.747 -15.271 1.00 91.00 99 ILE A O 1
ATOM 807 N N . SER A 1 100 ? 19.286 13.062 -16.664 1.00 86.75 100 SER A N 1
ATOM 808 C CA . SER A 1 100 ? 19.016 14.493 -16.879 1.00 86.75 100 SER A CA 1
ATOM 809 C C . SER A 1 100 ? 17.911 14.768 -17.911 1.00 86.75 100 SER A C 1
ATOM 811 O O . SER A 1 100 ? 17.295 15.831 -17.876 1.00 86.75 100 SER A O 1
ATOM 813 N N . GLU A 1 101 ? 17.665 13.849 -18.853 1.00 87.88 101 GLU A N 1
ATOM 814 C CA . GLU A 1 101 ? 16.665 14.024 -19.916 1.00 87.88 101 GLU A CA 1
ATOM 815 C C . GLU A 1 101 ? 15.246 13.667 -19.414 1.00 87.88 101 GLU A C 1
ATOM 817 O O . GLU A 1 101 ? 14.994 12.505 -19.077 1.00 87.88 101 GLU A O 1
ATOM 822 N N . PRO A 1 102 ? 14.267 14.598 -19.441 1.00 89.31 102 PRO A N 1
ATOM 823 C CA . PRO A 1 102 ? 12.917 14.338 -18.921 1.00 89.31 102 PRO A CA 1
ATOM 824 C C . PRO A 1 102 ? 12.170 13.210 -19.646 1.00 89.31 102 PRO A C 1
ATOM 826 O O . PRO A 1 102 ? 11.444 12.434 -19.028 1.00 89.31 102 PRO A O 1
ATOM 829 N N . LEU A 1 103 ? 12.359 13.084 -20.965 1.00 90.31 103 LEU A N 1
ATOM 830 C CA . LEU A 1 103 ? 11.741 12.009 -21.749 1.00 90.31 103 LEU A CA 1
ATOM 831 C C . LEU A 1 103 ? 12.321 10.635 -21.386 1.00 90.31 103 LEU A C 1
ATOM 833 O O . LEU A 1 103 ? 11.602 9.638 -21.437 1.00 90.31 103 LEU A O 1
ATOM 837 N N . ALA A 1 104 ? 13.600 10.571 -21.008 1.00 91.88 104 ALA A N 1
ATOM 838 C CA . ALA A 1 104 ? 14.241 9.341 -20.553 1.00 91.88 104 ALA A CA 1
ATOM 839 C C . ALA A 1 104 ? 13.733 8.932 -19.165 1.00 91.88 104 ALA A C 1
ATOM 841 O O . ALA A 1 104 ? 13.381 7.770 -18.972 1.00 91.88 104 ALA A O 1
ATOM 842 N N . GLN A 1 105 ? 13.570 9.887 -18.242 1.00 93.38 105 GLN A N 1
ATOM 843 C CA . GLN A 1 105 ? 12.908 9.632 -16.956 1.00 93.38 105 GLN A CA 1
ATOM 844 C C . GLN A 1 105 ? 11.472 9.122 -17.148 1.00 93.38 105 GLN A C 1
ATOM 846 O O . GLN A 1 105 ? 11.068 8.141 -16.522 1.00 93.38 105 GLN A O 1
ATOM 851 N N . GLN A 1 106 ? 10.707 9.734 -18.057 1.00 93.75 106 GLN A N 1
ATOM 852 C CA . GLN A 1 106 ? 9.342 9.301 -18.353 1.00 93.75 106 GLN A CA 1
ATOM 853 C C . GLN A 1 106 ? 9.295 7.868 -18.909 1.00 93.75 106 GLN A C 1
ATOM 855 O O . GLN A 1 106 ? 8.442 7.080 -18.498 1.00 93.75 106 GLN A O 1
ATOM 860 N N . GLU A 1 107 ? 10.203 7.509 -19.820 1.00 94.44 107 GLU A N 1
ATOM 861 C CA . GLU A 1 107 ? 10.270 6.150 -20.370 1.00 94.44 107 GLU A CA 1
ATOM 862 C C . GLU A 1 107 ? 10.740 5.129 -19.319 1.00 94.44 107 GLU A C 1
ATOM 864 O O . GLU A 1 107 ? 10.208 4.020 -19.274 1.00 94.44 107 GLU A O 1
ATOM 869 N N . LEU A 1 108 ? 11.646 5.506 -18.408 1.00 96.00 108 LEU A N 1
ATOM 870 C CA . LEU A 1 108 ? 12.035 4.673 -17.264 1.00 96.00 108 LEU A CA 1
ATOM 871 C C . LEU A 1 108 ? 10.832 4.367 -16.356 1.00 96.00 108 LEU A C 1
ATOM 873 O O . LEU A 1 108 ? 10.591 3.216 -15.989 1.00 96.00 108 LEU A O 1
ATOM 877 N N . LEU A 1 109 ? 10.028 5.382 -16.034 1.00 95.56 109 LEU A N 1
ATOM 878 C CA . LEU A 1 109 ? 8.819 5.220 -15.222 1.00 95.56 109 LEU A CA 1
ATOM 879 C C . LEU A 1 109 ? 7.735 4.425 -15.963 1.00 95.56 109 LEU A C 1
ATOM 881 O O . LEU A 1 109 ? 7.021 3.624 -15.357 1.00 95.56 109 LEU A O 1
ATOM 885 N N . ARG A 1 110 ? 7.633 4.568 -17.288 1.00 95.00 110 ARG A N 1
ATOM 886 C CA . ARG A 1 110 ? 6.769 3.713 -18.112 1.00 95.00 110 ARG A CA 1
ATOM 887 C C . ARG A 1 110 ? 7.212 2.253 -18.059 1.00 95.00 110 ARG A C 1
ATOM 889 O O . ARG A 1 110 ? 6.372 1.363 -17.906 1.00 95.00 110 ARG A O 1
ATOM 896 N N . ALA A 1 111 ? 8.515 1.999 -18.160 1.00 95.31 111 ALA A N 1
ATOM 897 C CA . ALA A 1 111 ? 9.082 0.665 -18.036 1.00 95.31 111 ALA A CA 1
ATOM 898 C C . ALA A 1 111 ? 8.753 0.043 -16.674 1.00 95.31 111 ALA A C 1
ATOM 900 O O . ALA A 1 111 ? 8.286 -1.097 -16.620 1.00 95.31 111 ALA A O 1
ATOM 901 N N . LEU A 1 112 ? 8.881 0.818 -15.593 1.00 96.62 112 LEU A N 1
ATOM 902 C CA . LEU A 1 112 ? 8.462 0.408 -14.255 1.00 96.62 112 LEU A CA 1
ATOM 903 C C . LEU A 1 112 ? 6.981 -0.002 -14.213 1.00 96.62 112 LEU A C 1
ATOM 905 O O . LEU A 1 112 ? 6.658 -1.051 -13.661 1.00 96.62 112 LEU A O 1
ATOM 909 N N . VAL A 1 113 ? 6.075 0.775 -14.817 1.00 95.50 113 VAL A N 1
ATOM 910 C CA . VAL A 1 113 ? 4.636 0.443 -14.876 1.00 95.50 113 VAL A CA 1
ATOM 911 C C . VAL A 1 113 ? 4.394 -0.871 -15.627 1.00 95.50 113 VAL A C 1
ATOM 913 O O . VAL A 1 113 ? 3.611 -1.709 -15.173 1.00 95.50 113 VAL A O 1
ATOM 916 N N . LEU A 1 114 ? 5.089 -1.105 -16.744 1.00 93.69 114 LEU A N 1
ATOM 917 C CA . LEU A 1 114 ? 4.979 -2.355 -17.506 1.00 93.69 114 LEU A CA 1
ATOM 918 C C . LEU A 1 114 ? 5.476 -3.567 -16.705 1.00 93.69 114 LEU A C 1
ATOM 920 O O . LEU A 1 114 ? 4.824 -4.617 -16.712 1.00 93.69 114 LEU A O 1
ATOM 924 N N . LEU A 1 115 ? 6.591 -3.420 -15.984 1.00 93.94 115 LEU A N 1
ATOM 925 C CA . LEU A 1 115 ? 7.095 -4.452 -15.079 1.00 93.94 115 LEU A CA 1
ATOM 926 C C . LEU A 1 115 ? 6.132 -4.676 -13.911 1.00 93.94 115 LEU A C 1
ATOM 928 O O . LEU A 1 115 ? 5.788 -5.819 -13.629 1.00 93.94 115 LEU A O 1
ATOM 932 N N . GLY A 1 116 ? 5.612 -3.611 -13.299 1.00 94.38 116 GLY A N 1
ATOM 933 C CA . GLY A 1 116 ? 4.626 -3.679 -12.219 1.00 94.38 116 GLY A CA 1
ATOM 934 C C . GLY A 1 116 ? 3.317 -4.347 -12.641 1.00 94.38 116 GLY A C 1
ATOM 935 O O . GLY A 1 116 ? 2.670 -5.014 -11.838 1.00 94.38 116 GLY A O 1
ATOM 936 N N . TYR A 1 117 ? 2.934 -4.243 -13.914 1.00 92.88 117 TYR A N 1
ATOM 937 C CA . TYR A 1 117 ? 1.783 -4.968 -14.446 1.00 92.88 117 TYR A CA 1
ATOM 938 C C . TYR A 1 117 ? 2.045 -6.475 -14.582 1.00 92.88 117 TYR A C 1
ATOM 940 O O . TYR A 1 117 ? 1.156 -7.277 -14.274 1.00 92.88 117 TYR A O 1
ATOM 948 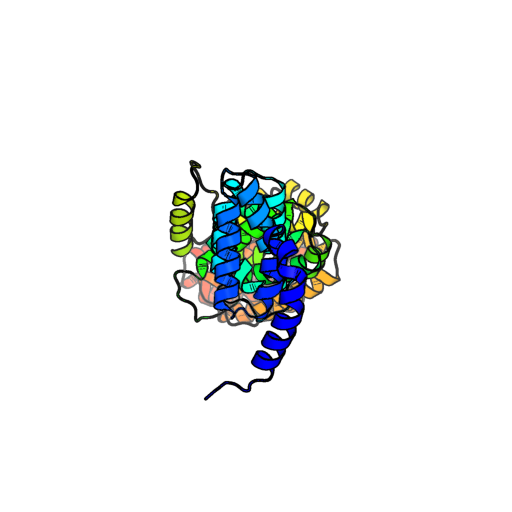N N . ARG A 1 118 ? 3.229 -6.866 -15.069 1.00 91.69 118 ARG A N 1
ATOM 949 C CA . ARG A 1 118 ? 3.575 -8.267 -15.373 1.00 91.69 118 ARG A CA 1
ATOM 950 C C . ARG A 1 118 ? 4.075 -9.043 -14.145 1.00 91.69 118 ARG A C 1
ATOM 952 O O . ARG A 1 118 ? 3.729 -10.210 -14.009 1.00 91.69 118 ARG A O 1
ATOM 959 N N . TYR A 1 119 ? 4.809 -8.386 -13.247 1.00 93.88 119 TYR A N 1
ATOM 960 C CA . TYR A 1 119 ? 5.554 -8.977 -12.125 1.00 93.88 119 TYR A CA 1
ATOM 961 C C . TYR A 1 119 ? 5.312 -8.204 -10.814 1.00 93.88 119 TYR A C 1
ATOM 963 O O . TYR A 1 119 ? 6.248 -7.841 -10.105 1.00 93.88 119 TYR A O 1
ATOM 971 N N . SER A 1 120 ? 4.046 -7.904 -10.499 1.00 94.25 120 SER A N 1
ATOM 972 C CA . SER A 1 120 ? 3.676 -6.993 -9.402 1.00 94.25 120 SER A CA 1
ATOM 973 C C . SER A 1 120 ? 4.264 -7.364 -8.040 1.00 94.25 120 SER A C 1
ATOM 975 O O . SER A 1 120 ? 4.661 -6.472 -7.300 1.00 94.25 120 SER A O 1
ATOM 977 N N . GLU A 1 121 ? 4.326 -8.658 -7.713 1.00 93.38 121 GLU A N 1
ATOM 978 C CA . GLU A 1 121 ? 4.886 -9.135 -6.444 1.00 93.38 121 GLU A CA 1
ATOM 979 C C . GLU A 1 121 ? 6.371 -8.775 -6.311 1.00 93.38 121 GLU A C 1
ATOM 981 O O . GLU A 1 121 ? 6.757 -8.067 -5.382 1.00 93.38 121 GLU A O 1
ATOM 986 N N . GLU A 1 122 ? 7.194 -9.181 -7.280 1.00 93.94 122 GLU A N 1
ATOM 987 C CA . GLU A 1 122 ? 8.638 -8.930 -7.254 1.00 93.94 122 GLU A CA 1
ATOM 988 C C . GLU A 1 122 ? 8.962 -7.429 -7.271 1.00 93.94 122 GLU A C 1
ATOM 990 O O . GLU A 1 122 ? 9.851 -6.983 -6.542 1.00 93.94 122 GLU A O 1
ATOM 995 N N . VAL A 1 123 ? 8.209 -6.631 -8.041 1.00 96.06 123 VAL A N 1
ATOM 996 C CA . VAL A 1 123 ? 8.373 -5.168 -8.087 1.00 96.06 123 VAL A CA 1
ATOM 997 C C . VAL A 1 123 ? 8.082 -4.534 -6.728 1.00 96.06 123 VAL A C 1
ATOM 999 O O . VAL A 1 123 ? 8.872 -3.712 -6.266 1.00 96.06 123 VAL A O 1
ATOM 1002 N N . VAL A 1 124 ? 6.989 -4.927 -6.064 1.00 94.94 124 VAL A N 1
ATOM 1003 C CA . VAL A 1 124 ? 6.620 -4.368 -4.755 1.00 94.94 124 VAL A CA 1
ATOM 1004 C C . VAL A 1 124 ? 7.626 -4.764 -3.682 1.00 94.94 124 VAL A C 1
ATOM 1006 O O . VAL A 1 124 ? 8.098 -3.886 -2.963 1.00 94.94 124 VAL A O 1
ATOM 1009 N N . ILE A 1 125 ? 8.006 -6.045 -3.599 1.00 91.50 125 ILE A N 1
ATOM 1010 C CA . ILE A 1 125 ? 9.021 -6.513 -2.639 1.00 91.50 125 ILE A CA 1
ATOM 1011 C C . ILE A 1 125 ? 10.327 -5.744 -2.834 1.00 91.50 125 ILE A C 1
ATOM 1013 O O . ILE A 1 125 ? 10.919 -5.256 -1.872 1.00 91.50 125 ILE A O 1
ATOM 1017 N N . THR A 1 126 ? 10.769 -5.615 -4.086 1.00 93.75 126 THR A N 1
ATOM 1018 C CA . THR A 1 126 ? 12.036 -4.954 -4.396 1.00 93.75 126 THR A CA 1
ATOM 1019 C C . THR A 1 126 ? 11.992 -3.474 -4.043 1.00 93.75 126 THR A C 1
ATOM 1021 O O . THR A 1 126 ? 12.916 -2.993 -3.397 1.00 93.75 126 THR A O 1
ATOM 1024 N N . LEU A 1 127 ? 10.925 -2.757 -4.408 1.00 94.81 127 LEU A N 1
ATOM 1025 C CA . LEU A 1 127 ? 10.816 -1.320 -4.149 1.00 94.81 127 LEU A CA 1
ATOM 1026 C C . LEU A 1 127 ? 10.698 -1.007 -2.649 1.00 94.81 127 LEU A C 1
ATOM 1028 O O . LEU A 1 127 ? 11.319 -0.057 -2.177 1.00 94.81 127 LEU A O 1
ATOM 1032 N N . LEU A 1 128 ? 9.980 -1.841 -1.885 1.00 91.44 128 LEU A N 1
ATOM 1033 C CA . LEU A 1 128 ? 9.979 -1.769 -0.419 1.00 91.44 128 LEU A CA 1
ATOM 1034 C C . LEU A 1 128 ? 11.378 -2.020 0.163 1.00 91.44 128 LEU A C 1
ATOM 1036 O O . LEU A 1 128 ? 11.750 -1.384 1.143 1.00 91.44 128 LEU A O 1
ATOM 1040 N N . GLY A 1 129 ? 12.160 -2.918 -0.445 1.00 87.94 129 GLY A N 1
ATOM 1041 C CA . GLY A 1 129 ? 13.552 -3.170 -0.071 1.00 87.94 129 GLY A CA 1
ATOM 1042 C C . GLY A 1 129 ? 14.522 -2.045 -0.456 1.00 87.94 129 GLY A C 1
ATOM 1043 O O . GLY A 1 129 ? 15.513 -1.849 0.243 1.00 87.94 129 GLY A O 1
ATOM 1044 N N . CYS A 1 130 ? 14.246 -1.293 -1.528 1.00 87.75 130 CYS A N 1
ATOM 1045 C CA . CYS A 1 130 ? 15.046 -0.130 -1.926 1.00 87.75 130 CYS A CA 1
ATOM 1046 C C . CYS A 1 130 ? 14.925 1.009 -0.909 1.00 87.75 130 CYS A C 1
ATOM 1048 O O . CYS A 1 130 ? 15.931 1.612 -0.545 1.00 87.75 130 CYS A O 1
ATOM 1050 N N . SER A 1 131 ? 13.704 1.289 -0.440 1.00 85.00 131 SER A N 1
ATOM 1051 C CA . SER A 1 131 ? 13.438 2.419 0.451 1.00 85.00 131 SER A CA 1
ATOM 1052 C C . SER A 1 131 ? 12.461 2.053 1.562 1.00 85.00 131 SER A C 1
ATOM 1054 O O . SER A 1 131 ? 11.243 2.014 1.375 1.00 85.00 131 SER A O 1
ATOM 1056 N N . LEU A 1 132 ? 13.008 1.851 2.763 1.00 80.31 132 LEU A N 1
ATOM 1057 C CA . LEU A 1 132 ? 12.227 1.595 3.974 1.00 80.31 132 LEU A CA 1
ATOM 1058 C C . LEU A 1 132 ? 11.466 2.848 4.435 1.00 80.31 132 LEU A C 1
ATOM 1060 O O . LEU A 1 132 ? 10.388 2.754 5.023 1.00 80.31 132 LEU A O 1
ATOM 1064 N N . SER A 1 133 ? 12.027 4.035 4.191 1.00 79.75 133 SER A N 1
ATOM 1065 C CA . SER A 1 133 ? 11.427 5.327 4.539 1.00 79.75 133 SER A CA 1
ATOM 1066 C C . SER A 1 133 ? 10.422 5.841 3.513 1.00 79.75 133 SER A C 1
ATOM 1068 O O . SER A 1 133 ? 9.619 6.713 3.854 1.00 79.75 133 SER A O 1
ATOM 1070 N N . CYS A 1 134 ? 10.423 5.270 2.305 1.00 85.69 134 CYS A N 1
ATOM 1071 C CA . CYS A 1 134 ? 9.713 5.796 1.148 1.00 85.69 134 CYS A CA 1
ATOM 1072 C C . CYS A 1 134 ? 10.107 7.261 0.873 1.00 85.69 134 CYS A C 1
ATOM 1074 O O . CYS A 1 134 ? 9.291 8.181 1.006 1.00 85.69 134 CYS A O 1
ATOM 1076 N N . ASP A 1 135 ? 11.381 7.453 0.524 1.00 89.06 135 ASP A N 1
ATOM 1077 C CA . ASP A 1 135 ? 11.960 8.717 0.047 1.00 89.06 135 ASP A CA 1
ATOM 1078 C C . ASP A 1 135 ? 11.270 9.271 -1.220 1.00 89.06 135 ASP A C 1
ATOM 1080 O O . ASP A 1 135 ? 10.281 8.723 -1.712 1.00 89.06 135 ASP A O 1
ATOM 1084 N N . SER A 1 136 ? 11.768 10.396 -1.742 1.00 91.00 136 SER A N 1
ATOM 1085 C CA . SER A 1 136 ? 11.203 11.058 -2.925 1.00 91.00 136 SER A CA 1
ATOM 1086 C C . SER A 1 136 ? 11.224 10.185 -4.181 1.00 91.00 136 SER A C 1
ATOM 1088 O O . SER A 1 136 ? 10.247 10.199 -4.927 1.00 91.00 136 SER A O 1
ATOM 1090 N N . ILE A 1 137 ? 12.285 9.401 -4.393 1.00 93.38 137 ILE A N 1
ATOM 1091 C CA . ILE A 1 137 ? 12.430 8.516 -5.557 1.00 93.38 137 ILE A CA 1
ATOM 1092 C C . ILE A 1 137 ? 11.400 7.390 -5.466 1.00 93.38 137 ILE A C 1
ATOM 1094 O O . ILE A 1 137 ? 10.641 7.143 -6.403 1.00 93.38 137 ILE A O 1
ATOM 1098 N N . ALA A 1 138 ? 11.327 6.726 -4.312 1.00 94.00 138 ALA A N 1
ATOM 1099 C CA . ALA A 1 138 ? 10.355 5.671 -4.071 1.00 94.00 138 ALA A CA 1
ATOM 1100 C C . ALA A 1 138 ? 8.921 6.202 -4.186 1.00 94.00 138 ALA A C 1
ATOM 1102 O O . ALA A 1 138 ? 8.087 5.554 -4.814 1.00 94.00 138 ALA A O 1
ATOM 1103 N N . ALA A 1 139 ? 8.633 7.385 -3.633 1.00 93.50 139 ALA A N 1
ATOM 1104 C CA . ALA A 1 139 ? 7.322 8.020 -3.743 1.00 93.50 139 ALA A CA 1
ATOM 1105 C C . ALA A 1 139 ? 6.926 8.270 -5.209 1.00 93.50 139 ALA A C 1
ATOM 1107 O O . ALA A 1 139 ? 5.814 7.923 -5.600 1.00 93.50 139 ALA A O 1
ATOM 1108 N N . GLU A 1 140 ? 7.845 8.776 -6.033 1.00 94.25 140 GLU A N 1
ATOM 1109 C CA . GLU A 1 140 ? 7.632 8.994 -7.468 1.00 94.25 140 GLU A CA 1
ATOM 1110 C C . GLU A 1 140 ? 7.372 7.678 -8.227 1.00 94.25 140 GLU A C 1
ATOM 1112 O O . GLU A 1 140 ? 6.465 7.574 -9.059 1.00 94.25 140 GLU A O 1
ATOM 1117 N N . MET A 1 141 ? 8.111 6.620 -7.893 1.00 95.88 141 MET A N 1
ATOM 1118 C CA . MET A 1 141 ? 7.890 5.285 -8.450 1.00 95.88 141 MET A CA 1
ATOM 1119 C C . MET A 1 141 ? 6.520 4.709 -8.048 1.00 95.88 141 MET A C 1
ATOM 1121 O O . MET A 1 141 ? 5.798 4.176 -8.898 1.00 95.88 141 MET A O 1
ATOM 1125 N N . TRP A 1 142 ? 6.120 4.845 -6.779 1.00 95.56 142 TRP A N 1
ATOM 1126 C CA . TRP A 1 142 ? 4.804 4.417 -6.288 1.00 95.56 142 TRP A CA 1
ATOM 1127 C C . TRP A 1 142 ? 3.658 5.178 -6.954 1.00 95.56 142 TRP A C 1
ATOM 1129 O O . TRP A 1 142 ? 2.667 4.567 -7.371 1.00 95.56 142 TRP A O 1
ATOM 1139 N N . ARG A 1 143 ? 3.814 6.493 -7.108 1.00 94.50 143 ARG A N 1
ATOM 1140 C CA . ARG A 1 143 ? 2.890 7.362 -7.836 1.00 94.50 143 ARG A CA 1
ATOM 1141 C C . ARG A 1 143 ? 2.645 6.852 -9.245 1.00 94.50 143 ARG A C 1
ATOM 1143 O O . ARG A 1 143 ? 1.506 6.620 -9.653 1.00 94.50 143 ARG A O 1
ATOM 1150 N N . MET A 1 144 ? 3.716 6.593 -9.989 1.00 94.44 144 MET A N 1
ATOM 1151 C CA . MET A 1 144 ? 3.611 6.106 -11.364 1.00 94.44 144 MET A CA 1
ATOM 1152 C C . MET A 1 144 ? 2.964 4.720 -11.447 1.00 94.44 144 MET A C 1
ATOM 1154 O O . MET A 1 144 ? 2.065 4.503 -12.267 1.00 94.44 144 MET A O 1
ATOM 1158 N N . LEU A 1 145 ? 3.339 3.804 -10.549 1.00 95.00 145 LEU A N 1
ATOM 1159 C CA . LEU A 1 145 ? 2.743 2.469 -10.442 1.00 95.00 145 LEU A CA 1
ATOM 1160 C C . LEU A 1 145 ? 1.241 2.497 -10.129 1.00 95.00 145 LEU A C 1
ATOM 1162 O O . LEU A 1 145 ? 0.508 1.605 -10.562 1.00 95.00 145 LEU A O 1
ATOM 1166 N N . THR A 1 146 ? 0.770 3.502 -9.393 1.00 93.50 146 THR A N 1
ATOM 1167 C CA . THR A 1 146 ? -0.630 3.619 -8.954 1.00 93.50 146 THR A CA 1
ATOM 1168 C C . THR A 1 146 ? -1.469 4.589 -9.787 1.00 93.50 146 THR A C 1
ATOM 1170 O O . THR A 1 146 ? -2.680 4.678 -9.574 1.00 93.50 146 THR A O 1
ATOM 1173 N N . SER A 1 147 ? -0.868 5.219 -10.799 1.00 89.94 147 SER A N 1
ATOM 1174 C CA . SER A 1 147 ? -1.550 6.102 -11.756 1.00 89.94 147 SER A CA 1
ATOM 1175 C C . SER A 1 147 ? -2.358 5.355 -12.831 1.00 89.94 147 SER A C 1
ATOM 1177 O O . SER A 1 147 ? -3.216 5.953 -13.475 1.00 89.94 147 SER A O 1
ATOM 1179 N N . HIS A 1 148 ? -2.112 4.055 -13.049 1.00 86.25 148 HIS A N 1
ATOM 1180 C CA . HIS A 1 148 ? -2.764 3.272 -14.109 1.00 86.25 148 HIS A CA 1
ATOM 1181 C C . HIS A 1 148 ? -3.683 2.180 -13.532 1.00 86.25 148 HIS A C 1
ATOM 1183 O O . HIS A 1 148 ? -3.193 1.293 -12.832 1.00 86.25 148 HIS A O 1
ATOM 1189 N N . PRO A 1 149 ? -4.984 2.122 -13.891 1.00 85.12 149 PRO A N 1
ATOM 1190 C CA . PRO A 1 149 ? -5.945 1.195 -13.273 1.00 85.12 149 PRO A CA 1
ATOM 1191 C C . PRO A 1 149 ? -5.516 -0.283 -13.259 1.00 85.12 149 PRO A C 1
ATOM 1193 O O . PRO A 1 149 ? -5.766 -1.004 -12.289 1.00 85.12 149 PRO A O 1
ATOM 1196 N N . ASN A 1 150 ? -4.832 -0.726 -14.319 1.00 85.25 150 ASN A N 1
ATOM 1197 C CA . ASN A 1 150 ? -4.373 -2.107 -14.492 1.00 85.25 150 ASN A CA 1
ATOM 1198 C C . ASN A 1 150 ? -3.269 -2.513 -13.500 1.00 85.25 150 ASN A C 1
ATOM 1200 O O . ASN A 1 150 ? -3.181 -3.686 -13.129 1.00 85.25 150 ASN A O 1
ATOM 1204 N N . THR A 1 151 ? -2.423 -1.570 -13.080 1.00 91.50 151 THR A N 1
ATOM 1205 C CA . THR A 1 151 ? -1.337 -1.801 -12.116 1.00 91.50 151 THR A CA 1
ATOM 1206 C C . THR A 1 151 ? -1.776 -1.489 -10.696 1.00 91.50 151 THR A C 1
ATOM 1208 O O . THR A 1 151 ? -1.498 -2.287 -9.801 1.00 91.50 151 THR A O 1
ATOM 1211 N N . THR A 1 152 ? -2.544 -0.413 -10.491 1.00 93.31 152 THR A N 1
ATOM 1212 C CA . THR A 1 152 ? -3.006 0.048 -9.172 1.00 93.31 152 THR A CA 1
ATOM 1213 C C . THR A 1 152 ? -3.625 -1.082 -8.356 1.00 93.31 152 THR A C 1
ATOM 1215 O O . THR A 1 152 ? -3.253 -1.304 -7.208 1.00 93.31 152 THR A O 1
ATOM 1218 N N . GLY A 1 153 ? -4.531 -1.861 -8.956 1.00 92.88 153 GLY A N 1
ATOM 1219 C CA . GLY A 1 153 ? -5.192 -2.963 -8.256 1.00 92.88 153 GLY A CA 1
ATOM 1220 C C . GLY A 1 153 ? -4.260 -4.098 -7.829 1.00 92.88 153 GLY A C 1
ATOM 1221 O O . GLY A 1 153 ? -4.511 -4.714 -6.796 1.00 92.88 153 GLY A O 1
ATOM 1222 N N . LYS A 1 154 ? -3.206 -4.384 -8.601 1.00 94.38 154 LYS A N 1
ATOM 1223 C CA . LYS A 1 154 ? -2.216 -5.419 -8.270 1.00 94.38 154 LYS A CA 1
ATOM 1224 C C . LYS A 1 154 ? -1.254 -4.928 -7.192 1.00 94.38 154 LYS A C 1
ATOM 1226 O O . LYS A 1 154 ? -1.042 -5.631 -6.213 1.00 94.38 154 LYS A O 1
ATOM 1231 N N . VAL A 1 155 ? -0.756 -3.699 -7.339 1.00 95.19 155 VAL A N 1
ATOM 1232 C CA . VAL A 1 155 ? 0.156 -3.051 -6.385 1.00 95.19 155 VAL A CA 1
ATOM 1233 C C . VAL A 1 155 ? -0.498 -2.910 -5.011 1.00 95.19 155 VAL A C 1
ATOM 1235 O O . VAL A 1 155 ? 0.090 -3.315 -4.014 1.00 95.19 155 VAL A O 1
ATOM 1238 N N . LEU A 1 156 ? -1.741 -2.420 -4.948 1.00 95.00 156 LEU A N 1
ATOM 1239 C CA . LEU A 1 156 ? -2.463 -2.289 -3.678 1.00 95.00 156 LEU A CA 1
ATOM 1240 C C . LEU A 1 156 ? -2.716 -3.646 -3.007 1.00 95.00 156 LEU A C 1
ATOM 1242 O O . LEU A 1 156 ? -2.549 -3.765 -1.798 1.00 95.00 156 LEU A O 1
ATOM 1246 N N . LYS A 1 157 ? -3.086 -4.684 -3.769 1.00 93.75 157 LYS A N 1
ATOM 1247 C CA . LYS A 1 157 ? -3.251 -6.039 -3.215 1.00 93.75 157 LYS A CA 1
ATOM 1248 C C . LYS A 1 157 ? -1.948 -6.589 -2.650 1.00 93.75 157 LYS A C 1
ATOM 1250 O O . LYS A 1 157 ? -1.964 -7.234 -1.610 1.00 93.75 157 LYS A O 1
ATOM 1255 N N . GLU A 1 158 ? -0.838 -6.321 -3.318 1.00 94.38 158 GLU A N 1
ATOM 1256 C CA . GLU A 1 158 ? 0.459 -6.790 -2.862 1.00 94.38 158 GLU A CA 1
ATOM 1257 C C . GLU A 1 158 ? 0.931 -6.048 -1.608 1.00 94.38 158 GLU A C 1
ATOM 1259 O O . GLU A 1 158 ? 1.351 -6.680 -0.644 1.00 94.38 158 GLU A O 1
ATOM 1264 N N . LEU A 1 159 ? 0.752 -4.725 -1.547 1.00 94.06 159 LEU A N 1
ATOM 1265 C CA . LEU A 1 159 ? 0.981 -3.957 -0.319 1.00 94.06 159 LEU A CA 1
ATOM 1266 C C . LEU A 1 159 ? 0.109 -4.459 0.836 1.00 94.06 159 LEU A C 1
ATOM 1268 O O . LEU A 1 159 ? 0.586 -4.586 1.962 1.00 94.06 159 LEU A O 1
ATOM 1272 N N . LEU A 1 160 ? -1.155 -4.786 0.559 1.00 91.62 160 LEU A N 1
ATOM 1273 C CA . LEU A 1 160 ? -2.050 -5.379 1.545 1.00 91.62 160 LEU A CA 1
ATOM 1274 C C . LEU A 1 160 ? -1.525 -6.730 2.051 1.00 91.62 160 LEU A C 1
ATOM 1276 O O . LEU A 1 160 ? -1.530 -6.950 3.261 1.00 91.62 160 LEU A O 1
ATOM 1280 N N . ASN A 1 161 ? -1.037 -7.604 1.164 1.00 89.38 161 ASN A N 1
ATOM 1281 C CA . ASN A 1 161 ? -0.426 -8.875 1.560 1.00 89.38 161 ASN A CA 1
ATOM 1282 C C . ASN A 1 161 ? 0.732 -8.637 2.540 1.00 89.38 161 ASN A C 1
ATOM 1284 O O . ASN A 1 161 ? 0.753 -9.252 3.605 1.00 89.38 161 ASN A O 1
ATOM 1288 N N . ARG A 1 162 ? 1.629 -7.683 2.241 1.00 88.50 162 ARG A N 1
ATOM 1289 C CA . ARG A 1 162 ? 2.776 -7.335 3.105 1.00 88.50 162 ARG A CA 1
ATOM 1290 C C . ARG A 1 162 ? 2.354 -6.740 4.447 1.00 88.50 162 ARG A C 1
ATOM 1292 O O . ARG A 1 162 ? 2.923 -7.083 5.477 1.00 88.50 162 ARG A O 1
ATOM 1299 N N . LEU A 1 163 ? 1.310 -5.912 4.476 1.00 85.69 163 LEU A N 1
ATOM 1300 C CA . LEU A 1 163 ? 0.744 -5.395 5.731 1.00 85.69 163 LEU A CA 1
ATOM 1301 C C . LEU A 1 163 ? 0.164 -6.504 6.621 1.00 85.69 163 LEU A C 1
ATOM 1303 O O . LEU A 1 163 ? 0.174 -6.389 7.849 1.00 85.69 163 LEU A O 1
ATOM 1307 N N . GLN A 1 164 ? -0.343 -7.572 6.006 1.00 79.94 164 GLN A N 1
ATOM 1308 C CA . GLN A 1 164 ? -0.964 -8.707 6.682 1.00 79.94 164 GLN A CA 1
ATOM 1309 C C . GLN A 1 164 ? 0.040 -9.794 7.118 1.00 79.94 164 GLN A C 1
ATOM 1311 O O . GLN A 1 164 ? -0.331 -10.679 7.892 1.00 79.94 164 GLN A O 1
ATOM 1316 N N . GLU A 1 165 ? 1.305 -9.741 6.687 1.00 69.81 165 GLU A N 1
ATOM 1317 C CA . GLU A 1 165 ? 2.310 -10.779 6.979 1.00 69.81 165 GLU A CA 1
ATOM 1318 C C . GLU A 1 165 ? 2.633 -10.941 8.466 1.00 69.81 165 GLU A C 1
ATOM 1320 O O . GLU A 1 165 ? 2.867 -12.061 8.914 1.00 69.81 165 GLU A O 1
ATOM 1325 N N . GLN A 1 166 ? 2.558 -9.870 9.256 1.00 55.22 166 GLN A N 1
ATOM 1326 C CA . GLN A 1 166 ? 2.730 -9.927 10.711 1.00 55.22 166 GLN A CA 1
ATOM 1327 C C . GLN A 1 166 ? 1.646 -9.132 11.435 1.00 55.22 166 GLN A C 1
ATOM 1329 O O . GLN A 1 166 ? 1.917 -8.197 12.187 1.00 55.22 166 GLN A O 1
ATOM 1334 N N . PRO A 1 167 ? 0.384 -9.503 11.194 1.00 51.19 167 PRO A N 1
ATOM 1335 C CA . PRO A 1 167 ? -0.293 -10.165 12.297 1.00 51.19 167 PRO A CA 1
ATOM 1336 C C . PRO A 1 167 ? -1.245 -11.275 11.842 1.00 51.19 167 PRO A C 1
ATOM 1338 O O . PRO A 1 167 ? -2.077 -11.664 12.647 1.00 51.19 167 PRO A O 1
ATOM 1341 N N . LEU A 1 168 ? -1.186 -11.768 10.590 1.00 46.56 168 LEU A N 1
ATOM 1342 C CA . LEU A 1 168 ? -2.126 -12.787 10.091 1.00 46.56 168 LEU A CA 1
ATOM 1343 C C . LEU A 1 168 ? -1.512 -14.148 9.714 1.00 46.56 168 LEU A C 1
ATOM 1345 O O . LEU A 1 168 ? -2.237 -15.148 9.745 1.00 46.56 168 LEU A O 1
ATOM 1349 N N . ARG A 1 169 ? -0.201 -14.264 9.456 1.00 44.28 169 ARG A N 1
ATOM 1350 C CA . ARG A 1 169 ? 0.418 -15.538 9.035 1.00 44.28 169 ARG A CA 1
ATOM 1351 C C . ARG A 1 169 ? 1.394 -16.097 10.074 1.00 44.28 169 ARG A C 1
ATOM 1353 O O . ARG A 1 169 ? 2.368 -15.458 10.450 1.00 44.28 169 ARG A O 1
ATOM 1360 N N . GLN A 1 170 ? 1.102 -17.307 10.554 1.00 37.88 170 GLN A N 1
ATOM 1361 C CA . GLN A 1 170 ? 2.007 -18.098 11.387 1.00 37.88 170 GLN A CA 1
ATOM 1362 C C . GLN A 1 170 ? 3.119 -18.709 10.515 1.00 37.88 170 GLN A C 1
ATOM 1364 O O . GLN A 1 170 ? 2.813 -19.434 9.577 1.00 37.88 170 GLN A O 1
ATOM 1369 N N . TYR A 1 171 ? 4.374 -18.444 10.903 1.00 37.34 171 TYR A N 1
ATOM 1370 C CA . TYR A 1 171 ? 5.618 -19.193 10.631 1.00 37.34 171 TYR A CA 1
ATOM 1371 C C . TYR A 1 171 ? 6.113 -19.426 9.180 1.00 37.34 171 TYR A C 1
ATOM 1373 O O . TYR A 1 171 ? 5.350 -19.617 8.244 1.00 37.34 171 TYR A O 1
ATOM 1381 N N . HIS A 1 172 ? 7.454 -19.500 9.069 1.00 37.88 172 HIS A N 1
ATOM 1382 C CA . HIS A 1 172 ? 8.305 -19.870 7.913 1.00 37.88 172 HIS A CA 1
ATOM 1383 C C . HIS A 1 172 ? 8.903 -18.771 7.012 1.00 37.88 172 HIS A C 1
ATOM 1385 O O . HIS A 1 172 ? 9.127 -19.012 5.831 1.00 37.88 172 HIS A O 1
ATOM 1391 N N . VAL A 1 173 ? 9.303 -17.618 7.559 1.00 35.06 173 VAL A N 1
ATOM 1392 C CA . VAL A 1 173 ? 10.320 -16.764 6.904 1.00 35.06 173 VAL A CA 1
ATOM 1393 C C . VAL A 1 173 ? 11.358 -16.334 7.941 1.00 35.06 173 VAL A C 1
ATOM 1395 O O . VAL A 1 173 ? 11.028 -16.124 9.109 1.00 35.06 173 VAL A O 1
ATOM 1398 N N . SER A 1 174 ? 12.625 -16.260 7.532 1.00 39.34 174 SER A N 1
ATOM 1399 C CA . SER A 1 174 ? 13.760 -15.737 8.299 1.00 39.34 174 SER A CA 1
ATOM 1400 C C . SER A 1 174 ? 13.360 -14.495 9.113 1.00 39.34 174 SER A C 1
ATOM 1402 O O . SER A 1 174 ? 13.050 -13.437 8.570 1.00 39.34 174 SER A O 1
ATOM 1404 N N . GLN A 1 175 ? 13.391 -14.619 10.445 1.00 42.44 175 GLN A N 1
ATOM 1405 C CA . GLN A 1 175 ? 12.883 -13.642 11.429 1.00 42.44 175 GLN A CA 1
ATOM 1406 C C . GLN A 1 175 ? 13.496 -12.225 11.350 1.00 42.44 175 GLN A C 1
ATOM 1408 O O . GLN A 1 175 ? 13.025 -11.326 12.047 1.00 42.44 175 GLN A O 1
ATOM 1413 N N . LYS A 1 176 ? 14.535 -12.014 10.530 1.00 41.00 176 LYS A N 1
ATOM 1414 C CA . LYS A 1 176 ? 15.207 -10.718 10.340 1.00 41.00 176 LYS A CA 1
ATOM 1415 C C . LYS A 1 176 ? 14.563 -9.820 9.278 1.00 41.00 176 LYS A C 1
ATOM 1417 O O . LYS A 1 176 ? 14.678 -8.609 9.405 1.00 41.00 176 LYS A O 1
ATOM 1422 N N . GLU A 1 177 ? 13.887 -10.379 8.275 1.00 40.62 177 GLU A N 1
ATOM 1423 C CA . GLU A 1 177 ? 13.332 -9.611 7.139 1.00 40.62 177 GLU A CA 1
ATOM 1424 C C . GLU A 1 177 ? 11.802 -9.491 7.214 1.00 40.62 177 GLU A C 1
ATOM 1426 O O . GLU A 1 177 ? 11.232 -8.470 6.835 1.00 40.62 177 GLU A O 1
ATOM 1431 N N . ALA A 1 178 ? 11.133 -10.486 7.805 1.00 45.56 178 ALA A N 1
ATOM 1432 C CA . ALA A 1 178 ? 9.672 -10.564 7.853 1.00 45.56 178 ALA A CA 1
ATOM 1433 C C . ALA A 1 178 ? 8.985 -9.464 8.696 1.00 45.56 178 ALA A C 1
ATOM 1435 O O . ALA A 1 178 ? 7.813 -9.182 8.473 1.00 45.56 178 ALA A O 1
ATOM 1436 N N . GLY A 1 179 ? 9.683 -8.847 9.661 1.00 54.97 179 GLY A N 1
ATOM 1437 C CA . GLY A 1 179 ? 9.117 -7.777 10.507 1.00 54.97 179 GLY A CA 1
ATOM 1438 C C . GLY A 1 179 ? 9.274 -6.361 9.950 1.00 54.97 179 GLY A C 1
ATOM 1439 O O . GLY A 1 179 ? 8.584 -5.440 10.371 1.00 54.97 179 GLY A O 1
ATOM 1440 N N . VAL A 1 180 ? 10.159 -6.184 8.968 1.00 63.44 180 VAL A N 1
ATOM 1441 C CA . VAL A 1 180 ? 10.478 -4.891 8.338 1.00 63.44 180 VAL A CA 1
ATOM 1442 C C . VAL A 1 180 ? 9.475 -4.577 7.217 1.00 63.44 180 VAL A C 1
ATOM 1444 O O . VAL A 1 180 ? 9.110 -3.420 7.005 1.00 63.44 180 VAL A O 1
ATOM 1447 N N . ALA A 1 181 ? 8.969 -5.612 6.539 1.00 73.12 181 ALA A N 1
ATOM 1448 C CA . ALA A 1 181 ? 8.063 -5.477 5.400 1.00 73.12 181 ALA A CA 1
ATOM 1449 C C . ALA A 1 181 ? 6.727 -4.764 5.719 1.00 73.12 181 ALA A C 1
ATOM 1451 O O . ALA A 1 181 ? 6.358 -3.872 4.950 1.00 73.12 181 ALA A O 1
ATOM 1452 N N . PRO A 1 182 ? 6.017 -5.042 6.835 1.00 81.62 182 PRO A N 1
ATOM 1453 C CA . PRO A 1 182 ? 4.764 -4.347 7.148 1.00 81.62 182 PRO A CA 1
ATOM 1454 C C . PRO A 1 182 ? 4.960 -2.853 7.445 1.00 81.62 182 PRO A C 1
ATOM 1456 O O . PRO A 1 182 ? 4.114 -2.027 7.095 1.00 81.62 182 PRO A O 1
ATOM 1459 N N . LEU A 1 183 ? 6.092 -2.479 8.048 1.00 81.31 183 LEU A N 1
ATOM 1460 C CA . LEU A 1 183 ? 6.414 -1.084 8.355 1.00 81.31 183 LEU A CA 1
ATOM 1461 C C . LEU A 1 183 ? 6.740 -0.290 7.084 1.00 81.31 183 LEU A C 1
ATOM 1463 O O . LEU A 1 183 ? 6.204 0.803 6.885 1.00 81.31 183 LEU A O 1
ATOM 1467 N N . ALA A 1 184 ? 7.545 -0.869 6.187 1.00 85.44 184 ALA A N 1
ATOM 1468 C CA . ALA A 1 184 ? 7.818 -0.292 4.871 1.00 85.44 184 ALA A CA 1
ATOM 1469 C C . ALA A 1 184 ? 6.526 -0.153 4.051 1.00 85.44 184 ALA A C 1
ATOM 1471 O O . ALA A 1 184 ? 6.239 0.916 3.509 1.00 85.44 184 ALA A O 1
ATOM 1472 N N . ALA A 1 185 ? 5.695 -1.202 4.034 1.00 91.19 185 ALA A N 1
ATOM 1473 C CA . ALA A 1 185 ? 4.414 -1.195 3.336 1.00 91.19 185 ALA A CA 1
ATOM 1474 C C . ALA A 1 185 ? 3.457 -0.129 3.891 1.00 91.19 185 ALA A C 1
ATOM 1476 O O . ALA A 1 185 ? 2.748 0.512 3.119 1.00 91.19 185 ALA A O 1
ATOM 1477 N N . THR A 1 186 ? 3.473 0.123 5.204 1.00 90.94 186 THR A N 1
ATOM 1478 C CA . THR A 1 186 ? 2.670 1.183 5.838 1.00 90.94 186 THR A CA 1
ATOM 1479 C C . THR A 1 186 ? 3.074 2.570 5.335 1.00 90.94 186 THR A C 1
ATOM 1481 O O . THR A 1 186 ? 2.211 3.388 5.012 1.00 90.94 186 THR A O 1
ATOM 1484 N N . ARG A 1 187 ? 4.382 2.841 5.228 1.00 88.81 187 ARG A N 1
ATOM 1485 C CA . ARG A 1 187 ? 4.896 4.130 4.733 1.00 88.81 187 ARG A CA 1
ATOM 1486 C C . ARG A 1 187 ? 4.621 4.314 3.242 1.00 88.81 187 ARG A C 1
ATOM 1488 O O . ARG A 1 187 ? 4.143 5.378 2.851 1.00 88.81 187 ARG A O 1
ATOM 1495 N N . ALA A 1 188 ? 4.848 3.275 2.438 1.00 93.12 188 ALA A N 1
ATOM 1496 C CA . ALA A 1 188 ? 4.515 3.282 1.015 1.00 93.12 188 ALA A CA 1
ATOM 1497 C C . ALA A 1 188 ? 3.013 3.520 0.792 1.00 93.12 188 ALA A C 1
ATOM 1499 O O . ALA A 1 188 ? 2.630 4.395 0.016 1.00 93.12 188 ALA A O 1
ATOM 1500 N N . LEU A 1 189 ? 2.155 2.808 1.535 1.00 95.06 189 LEU A N 1
ATOM 1501 C CA . LEU A 1 189 ? 0.706 2.986 1.470 1.00 95.06 189 LEU A CA 1
ATOM 1502 C C . LEU A 1 189 ? 0.302 4.418 1.835 1.00 95.06 189 LEU A C 1
ATOM 1504 O O . LEU A 1 189 ? -0.480 5.020 1.107 1.00 95.06 189 LEU A O 1
ATOM 1508 N N . TYR A 1 190 ? 0.850 4.990 2.914 1.00 93.56 190 TYR A N 1
ATOM 1509 C CA . TYR A 1 190 ? 0.579 6.383 3.278 1.00 93.56 190 TYR A CA 1
ATOM 1510 C C . TYR A 1 190 ? 0.872 7.342 2.119 1.00 93.56 190 TYR A C 1
ATOM 1512 O O . TYR A 1 190 ? 0.013 8.154 1.786 1.00 93.56 190 TYR A O 1
ATOM 1520 N N . LYS A 1 191 ? 2.039 7.221 1.471 1.00 92.56 191 LYS A N 1
ATOM 1521 C CA . LYS A 1 191 ? 2.424 8.075 0.336 1.00 92.56 191 LYS A CA 1
ATOM 1522 C C . LYS A 1 191 ? 1.483 7.924 -0.857 1.00 92.56 191 LYS A C 1
ATOM 1524 O O . LYS A 1 191 ? 1.021 8.930 -1.380 1.00 92.56 191 LYS A O 1
ATOM 1529 N N . ILE A 1 192 ? 1.126 6.693 -1.218 1.00 94.44 192 ILE A N 1
ATOM 1530 C CA . ILE A 1 192 ? 0.166 6.411 -2.298 1.00 94.44 192 ILE A CA 1
ATOM 1531 C C . ILE A 1 192 ? -1.201 7.048 -2.012 1.00 94.44 192 ILE A C 1
ATOM 1533 O O . ILE A 1 192 ? -1.824 7.635 -2.895 1.00 94.44 192 ILE A O 1
ATOM 1537 N N . LEU A 1 193 ? -1.680 6.950 -0.768 1.00 94.06 193 LEU A N 1
ATOM 1538 C CA . LEU A 1 193 ? -2.985 7.483 -0.373 1.00 94.06 193 LEU A CA 1
ATOM 1539 C C . LEU A 1 193 ? -3.034 9.018 -0.394 1.00 94.06 193 LEU A C 1
ATOM 1541 O O . LEU A 1 193 ? -4.114 9.580 -0.569 1.00 94.06 193 LEU A O 1
ATOM 1545 N N . GLN A 1 194 ? -1.895 9.708 -0.251 1.00 90.06 194 GLN A N 1
ATOM 1546 C CA . GLN A 1 194 ? -1.849 11.174 -0.334 1.00 90.06 194 GLN A CA 1
ATOM 1547 C C . GLN A 1 194 ? -2.223 11.704 -1.722 1.00 90.06 194 GLN A C 1
ATOM 1549 O O . GLN A 1 194 ? -2.749 12.809 -1.823 1.00 90.06 194 GLN A O 1
ATOM 1554 N N . GLU A 1 195 ? -2.000 10.927 -2.779 1.00 81.31 195 GLU A N 1
ATOM 1555 C CA . GLU A 1 195 ? -2.207 11.378 -4.157 1.00 81.31 195 GLU A CA 1
ATOM 1556 C C . GLU A 1 195 ? -3.649 11.252 -4.645 1.00 81.31 195 GLU A C 1
ATOM 1558 O O . GLU A 1 195 ? -3.989 11.777 -5.703 1.00 81.31 195 GLU A O 1
ATOM 1563 N N . GLN A 1 196 ? -4.510 10.562 -3.889 1.00 78.56 196 GLN A N 1
ATOM 1564 C CA . GLN A 1 196 ? -5.952 10.399 -4.136 1.00 78.56 196 GLN A CA 1
ATOM 1565 C C . GLN A 1 196 ? -6.351 9.729 -5.470 1.00 78.56 196 GLN A C 1
ATOM 1567 O O . GLN A 1 196 ? -7.508 9.340 -5.640 1.00 78.56 196 GLN A O 1
ATOM 1572 N N . ALA A 1 197 ? -5.414 9.497 -6.395 1.00 82.62 197 ALA A N 1
ATOM 1573 C CA . ALA A 1 197 ? -5.661 8.934 -7.724 1.00 82.62 197 ALA A CA 1
ATOM 1574 C C . ALA A 1 197 ? -6.240 7.505 -7.696 1.00 82.62 197 ALA A C 1
ATOM 1576 O O . ALA A 1 197 ? -6.923 7.083 -8.628 1.00 82.62 197 ALA A O 1
ATOM 1577 N N . CYS A 1 198 ? -6.005 6.756 -6.615 1.00 87.00 198 CYS A N 1
ATOM 1578 C CA . CYS A 1 198 ? -6.436 5.366 -6.469 1.00 87.00 198 CYS A CA 1
ATOM 1579 C C . CYS A 1 198 ? -7.738 5.176 -5.663 1.00 87.00 198 CYS A C 1
ATOM 1581 O O . CYS A 1 198 ? -8.103 4.034 -5.370 1.00 87.00 198 CYS A O 1
ATOM 1583 N N . GLY A 1 199 ? -8.474 6.252 -5.350 1.00 87.50 199 GLY A N 1
ATOM 1584 C CA . GLY A 1 199 ? -9.615 6.240 -4.420 1.00 87.50 199 GLY A CA 1
ATOM 1585 C C . GLY A 1 199 ? -10.677 5.164 -4.682 1.00 87.50 199 GLY A C 1
ATOM 1586 O O . GLY A 1 199 ? -11.113 4.492 -3.751 1.00 87.50 199 GLY A O 1
ATOM 1587 N N . GLN A 1 200 ? -11.053 4.910 -5.943 1.00 88.81 200 GLN A N 1
ATOM 1588 C CA . GLN A 1 200 ? -12.031 3.858 -6.263 1.00 88.81 200 GLN A CA 1
ATOM 1589 C C . GLN A 1 200 ? -11.529 2.461 -5.874 1.00 88.81 200 GLN A C 1
ATOM 1591 O O . GLN A 1 200 ? -12.261 1.674 -5.275 1.00 88.81 200 GLN A O 1
ATOM 1596 N N . LYS A 1 201 ? -10.262 2.156 -6.171 1.00 90.31 201 LYS A N 1
ATOM 1597 C CA . LYS A 1 201 ? -9.672 0.858 -5.834 1.00 90.31 201 LYS A CA 1
ATOM 1598 C C . LYS A 1 201 ? -9.421 0.723 -4.335 1.00 90.31 201 LYS A C 1
ATOM 1600 O O . LYS A 1 201 ? -9.566 -0.367 -3.788 1.00 90.31 201 LYS A O 1
ATOM 1605 N N . VAL A 1 202 ? -9.085 1.832 -3.677 1.00 91.31 202 VAL A N 1
ATOM 1606 C CA . VAL A 1 202 ? -8.964 1.906 -2.220 1.00 91.31 202 VAL A CA 1
ATOM 1607 C C . VAL A 1 202 ? -10.302 1.602 -1.555 1.00 91.31 202 VAL A C 1
ATOM 1609 O O . VAL A 1 202 ? -10.310 0.800 -0.634 1.00 91.31 202 VAL A O 1
ATOM 1612 N N . LYS A 1 203 ? -11.430 2.133 -2.048 1.00 88.88 203 LYS A N 1
ATOM 1613 C CA . LYS A 1 203 ? -12.774 1.799 -1.534 1.00 88.88 203 LYS A CA 1
ATOM 1614 C C . LYS A 1 203 ? -13.077 0.302 -1.617 1.00 88.88 203 LYS A C 1
ATOM 1616 O O . LYS A 1 203 ? -13.569 -0.276 -0.655 1.00 88.88 203 LYS A O 1
ATOM 1621 N N . GLU A 1 204 ? -12.731 -0.346 -2.730 1.00 89.12 204 GLU A N 1
AT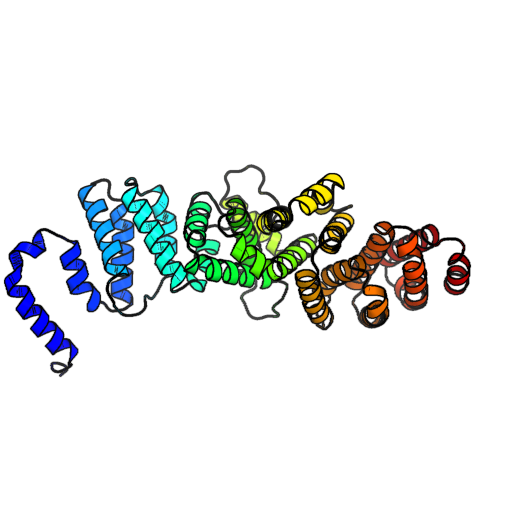OM 1622 C CA . GLU A 1 204 ? -12.921 -1.797 -2.894 1.00 89.12 204 GLU A CA 1
ATOM 1623 C C . GLU A 1 204 ? -12.094 -2.632 -1.903 1.00 89.12 204 GLU A C 1
ATOM 1625 O O . GLU A 1 204 ? -12.532 -3.705 -1.488 1.00 89.12 204 GLU A O 1
ATOM 1630 N N . LEU A 1 205 ? -10.895 -2.156 -1.547 1.00 89.31 205 LEU A N 1
ATOM 1631 C CA . LEU A 1 205 ? -9.971 -2.826 -0.625 1.00 89.31 205 LEU A CA 1
ATOM 1632 C C . LEU A 1 205 ? -9.999 -2.239 0.800 1.00 89.31 205 LEU A C 1
ATOM 1634 O O . LEU A 1 205 ? -9.184 -2.607 1.652 1.00 89.31 205 LEU A O 1
ATOM 1638 N N . PHE A 1 206 ? -10.912 -1.301 1.061 1.00 89.62 206 PHE A N 1
ATOM 1639 C CA . PHE A 1 206 ? -10.921 -0.506 2.283 1.00 89.62 206 PHE A CA 1
ATOM 1640 C C . PHE A 1 206 ? -11.053 -1.379 3.532 1.00 89.62 206 PHE A C 1
ATOM 1642 O O . PHE A 1 206 ? -10.231 -1.225 4.437 1.00 89.62 206 PHE A O 1
ATOM 1649 N N . PRO A 1 207 ? -11.996 -2.339 3.598 1.00 86.06 207 PRO A N 1
ATOM 1650 C CA . PRO A 1 207 ? -12.142 -3.170 4.782 1.00 86.06 207 PRO A CA 1
ATOM 1651 C C . PRO A 1 207 ? -10.876 -3.967 5.128 1.00 86.06 207 PRO A C 1
ATOM 1653 O O . PRO A 1 207 ? -10.539 -4.107 6.304 1.00 86.06 207 PRO A O 1
ATOM 1656 N N . GLN A 1 208 ? -10.149 -4.465 4.120 1.00 87.12 208 GLN A N 1
ATOM 1657 C CA . GLN A 1 208 ? -8.909 -5.210 4.334 1.00 87.12 208 GLN A CA 1
ATOM 1658 C C . GLN A 1 208 ? -7.793 -4.295 4.857 1.00 87.12 208 GLN A C 1
ATOM 1660 O O . GLN A 1 208 ? -7.117 -4.652 5.824 1.00 87.12 208 GLN A O 1
ATOM 1665 N N . PHE A 1 209 ? -7.608 -3.122 4.240 1.00 91.06 209 PHE A N 1
ATOM 1666 C CA . PHE A 1 209 ? -6.604 -2.148 4.675 1.00 91.06 209 PHE A CA 1
ATOM 1667 C C . PHE A 1 209 ? -6.904 -1.600 6.068 1.00 91.06 209 PHE A C 1
ATOM 1669 O O . PHE A 1 209 ? -5.994 -1.490 6.886 1.00 91.06 209 PHE A O 1
ATOM 1676 N N . TYR A 1 210 ? -8.175 -1.317 6.360 1.00 88.12 210 TYR A N 1
ATOM 1677 C CA . TYR A 1 210 ? -8.615 -0.840 7.665 1.00 88.12 210 TYR A CA 1
ATOM 1678 C C . TYR A 1 210 ? -8.258 -1.845 8.763 1.00 88.12 210 TYR A C 1
ATOM 1680 O O . TYR A 1 210 ? -7.643 -1.475 9.758 1.00 88.12 210 TYR A O 1
ATOM 1688 N N . ILE A 1 211 ? -8.572 -3.132 8.572 1.00 82.12 211 ILE A N 1
ATOM 1689 C CA . ILE A 1 211 ? -8.199 -4.173 9.540 1.00 82.12 211 ILE A CA 1
ATOM 1690 C C . ILE A 1 211 ? -6.675 -4.274 9.654 1.00 82.12 211 ILE A C 1
ATOM 1692 O O . ILE A 1 211 ? -6.153 -4.260 10.764 1.00 82.12 211 ILE A O 1
ATOM 1696 N N . ALA A 1 212 ? -5.943 -4.332 8.539 1.00 86.12 212 ALA A N 1
ATOM 1697 C CA . ALA A 1 212 ? -4.488 -4.470 8.578 1.00 86.12 212 ALA A CA 1
ATOM 1698 C C . ALA A 1 212 ? -3.816 -3.318 9.350 1.00 86.12 212 ALA A C 1
ATOM 1700 O O . ALA A 1 212 ? -2.996 -3.565 10.233 1.00 86.12 212 ALA A O 1
ATOM 1701 N N . LEU A 1 213 ? -4.214 -2.070 9.088 1.00 88.50 213 LEU A N 1
ATOM 1702 C CA . LEU A 1 213 ? -3.682 -0.894 9.782 1.00 88.50 213 LEU A CA 1
ATOM 1703 C C . LEU A 1 213 ? -4.142 -0.808 11.240 1.00 88.50 213 LEU A C 1
ATOM 1705 O O . LEU A 1 213 ? -3.348 -0.427 12.095 1.00 88.50 213 LEU A O 1
ATOM 1709 N N . LEU A 1 214 ? -5.385 -1.192 11.553 1.00 83.69 214 LEU A N 1
ATOM 1710 C CA . LEU A 1 214 ? -5.869 -1.247 12.935 1.00 83.69 214 LEU A CA 1
ATOM 1711 C C . LEU A 1 214 ? -5.001 -2.194 13.769 1.00 83.69 214 LEU A C 1
ATOM 1713 O O . LEU A 1 214 ? -4.616 -1.857 14.885 1.00 83.69 214 LEU A O 1
ATOM 1717 N N . PHE A 1 215 ? -4.643 -3.344 13.196 1.00 77.44 215 PHE A N 1
ATOM 1718 C CA . PHE A 1 215 ? -3.741 -4.292 13.831 1.00 77.44 215 PHE A CA 1
ATOM 1719 C C . PHE A 1 215 ? -2.345 -3.673 14.008 1.00 77.44 215 PHE A C 1
ATOM 1721 O O . PHE A 1 215 ? -1.840 -3.644 15.128 1.00 77.44 215 PHE A O 1
ATOM 1728 N N . GLN A 1 216 ? -1.755 -3.086 12.961 1.00 79.38 216 GLN A N 1
ATOM 1729 C CA . GLN A 1 216 ? -0.453 -2.403 13.065 1.00 79.38 216 GLN A CA 1
ATOM 1730 C C . GLN A 1 216 ? -0.431 -1.349 14.188 1.00 79.38 216 GLN A C 1
ATOM 1732 O O . GLN A 1 216 ? 0.492 -1.335 15.000 1.00 79.38 216 GLN A O 1
ATOM 1737 N N . ILE A 1 217 ? -1.480 -0.526 14.298 1.00 79.75 217 ILE A N 1
ATOM 1738 C CA . ILE A 1 217 ? -1.642 0.479 15.362 1.00 79.75 217 ILE A CA 1
ATOM 1739 C C . ILE A 1 217 ? -1.665 -0.185 16.746 1.00 79.75 217 ILE A C 1
ATOM 1741 O O . ILE A 1 217 ? -1.005 0.280 17.667 1.00 79.75 217 ILE A O 1
ATOM 1745 N N . THR A 1 218 ? -2.396 -1.285 16.908 1.00 71.12 218 THR A N 1
ATOM 1746 C CA . THR A 1 218 ? -2.568 -1.934 18.219 1.00 71.12 218 THR A CA 1
ATOM 1747 C C . THR A 1 218 ? -1.346 -2.713 18.712 1.00 71.12 218 THR A C 1
ATOM 1749 O O . THR A 1 218 ? -1.158 -2.833 19.920 1.00 71.12 218 THR A O 1
ATOM 1752 N N . TYR A 1 219 ? -0.510 -3.242 17.812 1.00 62.75 219 TYR A N 1
ATOM 1753 C CA . TYR A 1 219 ? 0.646 -4.067 18.190 1.00 62.75 219 TYR A CA 1
ATOM 1754 C C . TYR A 1 219 ? 1.938 -3.292 18.387 1.00 62.75 219 TYR A C 1
ATOM 1756 O O . TYR A 1 219 ? 2.774 -3.703 19.184 1.00 62.75 219 TYR A O 1
ATOM 1764 N N . THR A 1 220 ? 2.112 -2.166 17.700 1.00 54.72 220 THR A N 1
ATOM 1765 C CA . THR A 1 220 ? 3.377 -1.411 17.717 1.00 54.72 220 THR A CA 1
ATOM 1766 C C . THR A 1 220 ? 3.605 -0.597 19.006 1.00 54.72 220 THR A C 1
ATOM 1768 O O . THR A 1 220 ? 4.581 0.144 19.106 1.00 54.72 220 THR A O 1
ATOM 1771 N N . MET A 1 221 ? 2.740 -0.740 20.021 1.00 52.12 221 MET A N 1
ATOM 1772 C CA . MET A 1 221 ? 2.915 -0.147 21.359 1.00 52.12 221 MET A CA 1
ATOM 1773 C C . MET A 1 221 ? 3.792 -0.979 22.309 1.00 52.12 221 MET A C 1
ATOM 1775 O O . MET A 1 221 ? 4.273 -0.447 23.309 1.00 52.12 221 MET A O 1
ATOM 1779 N N . GLU A 1 222 ? 4.048 -2.252 22.003 1.00 50.16 222 GLU A N 1
ATOM 1780 C CA . GLU A 1 222 ? 5.089 -3.045 22.662 1.00 50.16 222 GLU A CA 1
ATOM 1781 C C . GLU A 1 222 ? 6.298 -3.092 21.723 1.00 50.16 222 GLU A C 1
ATOM 1783 O O . GLU A 1 222 ? 6.251 -3.830 20.740 1.00 50.16 222 GLU A O 1
ATOM 1788 N N . PRO A 1 223 ? 7.361 -2.296 21.960 1.00 46.78 223 PRO A N 1
ATOM 1789 C CA . PRO A 1 223 ? 8.510 -2.272 21.066 1.00 46.78 223 PRO A CA 1
ATOM 1790 C C . PRO A 1 223 ? 9.143 -3.662 21.036 1.00 46.78 223 PRO A C 1
ATOM 1792 O O . PRO A 1 223 ? 9.772 -4.113 21.997 1.00 46.78 223 PRO A O 1
ATOM 1795 N N . SER A 1 224 ? 8.961 -4.355 19.920 1.00 52.12 224 SER A N 1
ATOM 1796 C CA . SER A 1 224 ? 9.633 -5.613 19.652 1.00 52.12 224 SER A CA 1
ATOM 1797 C C . SER A 1 224 ? 11.109 -5.333 19.346 1.00 52.12 224 SER A C 1
ATOM 1799 O O . SER A 1 224 ? 11.492 -4.230 18.943 1.00 52.12 224 SER A O 1
ATOM 1801 N N . MET A 1 225 ? 11.982 -6.340 19.467 1.00 41.50 225 MET A N 1
ATOM 1802 C CA . MET A 1 225 ? 13.375 -6.191 19.009 1.00 41.50 225 MET A CA 1
ATOM 1803 C C . MET A 1 225 ? 13.473 -5.802 17.516 1.00 41.50 225 MET A C 1
ATOM 1805 O O . MET A 1 225 ? 14.498 -5.269 17.089 1.00 41.50 225 MET A O 1
ATOM 1809 N N . GLN A 1 226 ? 12.418 -6.040 16.728 1.00 50.28 226 GLN A N 1
ATOM 1810 C CA . GLN A 1 226 ? 12.337 -5.698 15.307 1.00 50.28 226 GLN A CA 1
ATOM 1811 C C . GLN A 1 226 ? 12.077 -4.200 15.086 1.00 50.28 226 GLN A C 1
ATOM 1813 O O . GLN A 1 226 ? 12.671 -3.626 14.178 1.00 50.28 226 GLN A O 1
ATOM 1818 N N . ASP A 1 227 ? 11.315 -3.535 15.961 1.00 51.00 227 ASP A N 1
ATOM 1819 C CA . ASP A 1 227 ? 11.100 -2.079 15.909 1.00 51.00 227 ASP A CA 1
ATOM 1820 C C . ASP A 1 227 ? 12.399 -1.304 16.169 1.00 51.00 227 ASP A C 1
ATOM 1822 O O . ASP A 1 227 ? 12.668 -0.272 15.553 1.00 51.00 227 ASP A O 1
ATOM 1826 N N . ILE A 1 228 ? 13.259 -1.839 17.041 1.00 52.84 228 ILE A N 1
ATOM 1827 C CA . ILE A 1 228 ? 14.590 -1.285 17.331 1.00 52.84 228 ILE A CA 1
ATOM 1828 C C . ILE A 1 228 ? 15.533 -1.478 16.133 1.00 52.84 228 ILE A C 1
ATOM 1830 O O . ILE A 1 228 ? 16.294 -0.569 15.790 1.00 52.84 228 ILE A O 1
ATOM 1834 N N . ALA A 1 229 ? 15.485 -2.646 15.481 1.00 52.53 229 ALA A N 1
ATOM 1835 C CA . ALA A 1 229 ? 16.260 -2.919 14.270 1.00 52.53 229 ALA A CA 1
ATOM 1836 C C . ALA A 1 229 ? 15.820 -2.022 13.101 1.00 52.53 229 ALA A C 1
ATOM 1838 O O . ALA A 1 229 ? 16.672 -1.446 12.425 1.00 52.53 229 ALA A O 1
ATOM 1839 N N . TRP A 1 230 ? 14.508 -1.829 12.933 1.00 53.38 230 TRP A N 1
ATOM 1840 C CA . TRP A 1 230 ? 13.926 -0.886 11.982 1.00 53.38 230 TRP A CA 1
ATOM 1841 C C . TRP A 1 230 ? 14.393 0.547 12.239 1.00 53.38 230 TRP A C 1
ATOM 1843 O O . TRP A 1 230 ? 14.922 1.192 11.338 1.00 53.38 230 TRP A O 1
ATOM 1853 N N . HIS A 1 231 ? 14.257 1.037 13.476 1.00 54.88 231 HIS A N 1
ATOM 1854 C CA . HIS A 1 231 ? 14.707 2.378 13.851 1.00 54.88 231 HIS A CA 1
ATOM 1855 C C . HIS A 1 231 ? 16.192 2.592 13.543 1.00 54.88 231 HIS A C 1
ATOM 1857 O O . HIS A 1 231 ? 16.563 3.652 13.048 1.00 54.88 231 HIS A O 1
ATOM 1863 N N . ARG A 1 232 ? 17.036 1.579 13.778 1.00 53.53 232 ARG A N 1
ATOM 1864 C CA . ARG A 1 232 ? 18.468 1.631 13.459 1.00 53.53 232 ARG A CA 1
ATOM 1865 C C . ARG A 1 232 ? 18.740 1.628 11.950 1.00 53.53 232 ARG A C 1
ATOM 1867 O O . ARG A 1 232 ? 19.658 2.309 11.513 1.00 53.53 232 ARG A O 1
ATOM 1874 N N . MET A 1 233 ? 17.963 0.889 11.157 1.00 56.66 233 MET A N 1
ATOM 1875 C CA . MET A 1 233 ? 18.103 0.844 9.695 1.00 56.66 233 MET A CA 1
ATOM 1876 C C . MET A 1 233 ? 17.625 2.134 9.020 1.00 56.66 233 MET A C 1
ATOM 1878 O O . MET A 1 233 ? 18.326 2.664 8.164 1.00 56.66 233 MET A O 1
ATOM 1882 N N . VAL A 1 234 ? 16.477 2.674 9.435 1.00 55.28 234 VAL A N 1
ATOM 1883 C CA . VAL A 1 234 ? 15.926 3.926 8.891 1.00 55.28 234 VAL A CA 1
ATOM 1884 C C . VAL A 1 234 ? 16.791 5.128 9.264 1.00 55.28 234 VAL A C 1
ATOM 1886 O O . VAL A 1 234 ? 17.017 5.990 8.423 1.00 55.28 234 VAL A O 1
ATOM 1889 N N . HIS A 1 235 ? 17.339 5.170 10.483 1.00 53.50 235 HIS A N 1
ATOM 1890 C CA . HIS A 1 235 ? 18.251 6.242 10.899 1.00 53.50 235 HIS A CA 1
ATOM 1891 C C . HIS A 1 235 ? 19.556 6.264 10.078 1.00 53.50 235 HIS A C 1
ATOM 1893 O O . HIS A 1 235 ? 20.203 7.300 9.986 1.00 53.50 235 HIS A O 1
ATOM 1899 N N . ASN A 1 236 ? 19.948 5.147 9.458 1.00 52.78 236 ASN A N 1
ATOM 1900 C CA . ASN A 1 236 ? 21.092 5.122 8.543 1.00 52.78 236 ASN A CA 1
ATOM 1901 C C . ASN A 1 236 ? 20.739 5.607 7.122 1.00 52.78 236 ASN A C 1
ATOM 1903 O O . ASN A 1 236 ? 21.653 5.855 6.342 1.00 52.78 236 ASN A O 1
ATOM 1907 N N . GLN A 1 237 ? 19.449 5.704 6.771 1.00 52.97 237 GLN A N 1
ATOM 1908 C CA . GLN A 1 237 ? 18.969 6.171 5.460 1.00 52.97 237 GLN A CA 1
ATOM 1909 C C . GLN A 1 237 ? 18.456 7.623 5.478 1.00 52.97 237 GLN A C 1
ATOM 1911 O O . GLN A 1 237 ? 18.412 8.257 4.429 1.00 52.97 237 GLN A O 1
ATOM 1916 N N . GLU A 1 238 ? 18.047 8.152 6.634 1.00 53.19 238 GLU A N 1
ATOM 1917 C CA . GLU A 1 238 ? 17.517 9.514 6.777 1.00 53.19 238 GLU A CA 1
ATOM 1918 C C . GLU A 1 238 ? 18.533 10.447 7.479 1.00 53.19 238 GLU A C 1
ATOM 1920 O O . GLU A 1 238 ? 18.876 10.218 8.636 1.00 53.19 238 GLU A O 1
ATOM 1925 N N . ASP A 1 239 ? 18.915 11.567 6.845 1.00 46.53 239 ASP A N 1
ATOM 1926 C CA . ASP A 1 239 ? 19.668 12.692 7.455 1.00 46.53 239 ASP A CA 1
ATOM 1927 C C . ASP A 1 239 ? 18.803 13.558 8.411 1.00 46.53 239 ASP A C 1
ATOM 1929 O O . ASP A 1 239 ? 19.132 14.699 8.740 1.00 46.53 239 ASP A O 1
ATOM 1933 N N . THR A 1 240 ? 17.645 13.060 8.860 1.00 43.62 240 THR A N 1
ATOM 1934 C CA . THR A 1 240 ? 16.751 13.800 9.765 1.00 43.62 240 THR A CA 1
ATOM 1935 C C . THR A 1 240 ? 16.994 13.460 11.231 1.00 43.62 240 THR A C 1
ATOM 1937 O O . THR A 1 240 ? 16.979 12.300 11.629 1.00 43.62 240 THR A O 1
ATOM 1940 N N . HIS A 1 241 ? 17.093 14.496 12.071 1.00 42.28 241 HIS A N 1
ATOM 1941 C CA . HIS A 1 241 ? 17.396 14.416 13.507 1.00 42.28 241 HIS A CA 1
ATOM 1942 C C . HIS A 1 241 ? 16.370 13.661 14.385 1.00 42.28 241 HIS A C 1
ATOM 1944 O O . HIS A 1 241 ? 16.548 13.610 15.602 1.00 42.28 241 HIS A O 1
ATOM 1950 N N . THR A 1 242 ? 15.282 13.099 13.841 1.00 46.91 242 THR A N 1
ATOM 1951 C CA . THR A 1 242 ? 14.348 12.236 14.600 1.00 46.91 242 THR A CA 1
ATOM 1952 C C . THR A 1 242 ? 13.401 11.464 13.664 1.00 46.91 242 THR A C 1
ATOM 1954 O O . THR A 1 242 ? 12.365 12.001 13.263 1.00 46.91 242 THR A O 1
ATOM 1957 N N . PRO A 1 243 ? 13.695 10.199 13.312 1.00 55.19 243 PRO A N 1
ATOM 1958 C CA . PRO A 1 243 ? 12.774 9.385 12.523 1.00 55.19 243 PRO A CA 1
ATOM 1959 C C . PRO A 1 243 ? 11.466 9.161 13.298 1.00 55.19 243 PRO A C 1
ATOM 1961 O O . PRO A 1 243 ? 11.469 8.715 14.450 1.00 55.19 243 PRO A O 1
ATOM 1964 N N . LEU A 1 244 ? 10.328 9.474 12.668 1.00 56.72 244 LEU A N 1
ATOM 1965 C CA . LEU A 1 244 ? 8.998 9.193 13.220 1.00 56.72 244 LEU A CA 1
ATOM 1966 C C . LEU A 1 244 ? 8.880 7.693 13.539 1.00 56.72 244 LEU A C 1
ATOM 1968 O O . LEU A 1 244 ? 9.178 6.853 12.689 1.00 56.72 244 LEU A O 1
ATOM 1972 N N . SER A 1 245 ? 8.421 7.365 14.752 1.00 65.44 245 SER A N 1
ATOM 1973 C CA . SER A 1 245 ? 8.197 5.976 15.176 1.00 65.44 245 SER A CA 1
ATOM 1974 C C . SER A 1 245 ? 7.272 5.230 14.194 1.00 65.44 245 SER A C 1
ATOM 1976 O O . SER A 1 245 ? 6.300 5.832 13.727 1.00 65.44 245 SER A O 1
ATOM 1978 N N . PRO A 1 246 ? 7.531 3.941 13.890 1.00 64.56 246 PRO A N 1
ATOM 1979 C CA . PRO A 1 246 ? 6.718 3.110 12.993 1.00 64.56 246 PRO A CA 1
ATOM 1980 C C . PRO A 1 246 ? 5.217 3.174 13.280 1.00 64.56 246 PRO A C 1
ATOM 1982 O O . PRO A 1 246 ? 4.403 3.314 12.369 1.00 64.56 246 PRO A O 1
ATOM 1985 N N . PHE A 1 247 ? 4.870 3.201 14.566 1.00 71.50 247 PHE A N 1
ATOM 1986 C CA . PHE A 1 247 ? 3.514 3.389 15.062 1.00 71.50 247 PHE A CA 1
ATOM 1987 C C . PHE A 1 247 ? 2.839 4.661 14.501 1.00 71.50 247 PHE A C 1
ATOM 1989 O O . PHE A 1 247 ? 1.687 4.637 14.065 1.00 71.50 247 PHE A O 1
ATOM 1996 N N . ARG A 1 248 ? 3.561 5.792 14.459 1.00 81.62 248 ARG A N 1
ATOM 1997 C CA . ARG A 1 248 ? 3.011 7.079 13.992 1.00 81.62 248 ARG A CA 1
ATOM 1998 C C . ARG A 1 248 ? 2.660 7.040 12.510 1.00 81.62 248 ARG A C 1
ATOM 2000 O O . ARG A 1 248 ? 1.721 7.711 12.085 1.00 81.62 248 ARG A O 1
ATOM 2007 N N . TRP A 1 249 ? 3.394 6.254 11.725 1.00 84.69 249 TRP A N 1
ATOM 2008 C CA . TRP A 1 249 ? 3.088 6.053 10.313 1.00 84.69 249 TRP A CA 1
ATOM 2009 C C . TRP A 1 249 ? 1.828 5.222 10.115 1.00 84.69 249 TRP A C 1
ATOM 2011 O O . TRP A 1 249 ? 1.053 5.548 9.225 1.00 84.69 249 TRP A O 1
ATOM 2021 N N . ALA A 1 250 ? 1.570 4.227 10.967 1.00 88.00 250 ALA A N 1
ATOM 2022 C CA . ALA A 1 250 ? 0.327 3.458 10.917 1.00 88.00 250 ALA A CA 1
ATOM 2023 C C . ALA A 1 250 ? -0.903 4.338 11.200 1.00 88.00 250 ALA A C 1
ATOM 2025 O O . ALA A 1 250 ? -1.897 4.250 10.480 1.00 88.00 250 ALA A O 1
ATOM 2026 N N . VAL A 1 251 ? -0.812 5.253 12.174 1.00 90.06 251 VAL A N 1
ATOM 2027 C CA . VAL A 1 251 ? -1.878 6.235 12.453 1.00 90.06 251 VAL A CA 1
ATOM 2028 C C . VAL A 1 251 ? -2.093 7.178 11.266 1.00 90.06 251 VAL A C 1
ATOM 2030 O O . VAL A 1 251 ? -3.224 7.335 10.811 1.00 90.06 251 VAL A O 1
ATOM 2033 N N . LYS A 1 252 ? -1.017 7.747 10.704 1.00 91.56 252 LYS A N 1
ATOM 2034 C CA . LYS A 1 252 ? -1.104 8.612 9.514 1.00 91.56 252 LYS A CA 1
ATOM 2035 C C . LYS A 1 252 ? -1.652 7.880 8.284 1.00 91.56 252 LYS A C 1
ATOM 2037 O O . LYS A 1 252 ? -2.422 8.456 7.521 1.00 91.56 252 LYS A O 1
ATOM 2042 N N . ALA A 1 253 ? -1.271 6.619 8.086 1.00 93.75 253 ALA A N 1
ATOM 2043 C CA . ALA A 1 253 ? -1.791 5.777 7.014 1.00 93.75 253 ALA A CA 1
ATOM 2044 C C . ALA A 1 253 ? -3.289 5.498 7.200 1.00 93.75 253 ALA A C 1
ATOM 2046 O O . ALA A 1 253 ? -4.032 5.558 6.227 1.00 93.75 253 ALA A O 1
ATOM 2047 N N . MET A 1 254 ? -3.743 5.247 8.434 1.00 93.69 254 MET A N 1
ATOM 2048 C CA . MET A 1 254 ? -5.163 5.059 8.751 1.00 93.69 254 MET A CA 1
ATOM 2049 C C . MET A 1 254 ? -5.977 6.321 8.449 1.00 93.69 254 MET A C 1
ATOM 2051 O O . MET A 1 254 ? -7.027 6.242 7.815 1.00 93.69 254 MET A O 1
ATOM 2055 N N . GLU A 1 255 ? -5.485 7.490 8.858 1.00 93.75 255 GLU A N 1
ATOM 2056 C CA . GLU A 1 255 ? -6.124 8.771 8.553 1.00 93.75 255 GLU A CA 1
ATOM 2057 C C . GLU A 1 255 ? -6.223 9.007 7.036 1.00 93.75 255 GLU A C 1
ATOM 2059 O O . GLU A 1 255 ? -7.305 9.292 6.516 1.00 93.75 255 GLU A O 1
ATOM 2064 N N . ALA A 1 256 ? -5.119 8.811 6.305 1.00 94.94 256 ALA A N 1
ATOM 2065 C CA . ALA A 1 256 ? -5.088 8.948 4.849 1.00 94.94 256 ALA A CA 1
ATOM 2066 C C . ALA A 1 256 ? -6.005 7.933 4.143 1.00 94.94 256 ALA A C 1
ATOM 2068 O O . ALA A 1 256 ? -6.640 8.271 3.145 1.00 94.94 256 ALA A O 1
ATOM 2069 N N . LEU A 1 257 ? -6.113 6.710 4.674 1.00 94.81 257 LEU A N 1
ATOM 2070 C CA . LEU A 1 257 ? -6.995 5.667 4.149 1.00 94.81 257 LEU A CA 1
ATOM 2071 C C . LEU A 1 257 ? -8.456 6.096 4.258 1.00 94.81 257 LEU A C 1
ATOM 2073 O O . LEU A 1 257 ? -9.198 5.979 3.284 1.00 94.81 257 LEU A O 1
ATOM 2077 N N . LEU A 1 258 ? -8.861 6.603 5.426 1.00 91.62 258 LEU A N 1
ATOM 2078 C CA . LEU A 1 258 ? -10.216 7.099 5.641 1.00 91.62 258 LEU A CA 1
ATOM 2079 C C . LEU A 1 258 ? -10.536 8.254 4.688 1.00 91.62 258 LEU A C 1
ATOM 2081 O O . LEU A 1 258 ? -11.575 8.219 4.033 1.00 91.62 258 LEU A O 1
ATOM 2085 N N . GLN A 1 259 ? -9.627 9.223 4.543 1.00 92.25 259 GLN A N 1
ATOM 2086 C CA . GLN A 1 259 ? -9.801 10.322 3.589 1.00 92.25 259 GLN A CA 1
ATOM 2087 C C . GLN A 1 259 ? -9.959 9.810 2.150 1.00 92.25 259 GLN A C 1
ATOM 2089 O O . GLN A 1 259 ? -10.916 10.168 1.465 1.00 92.25 259 GLN A O 1
ATOM 2094 N N . CYS A 1 260 ? -9.068 8.919 1.707 1.00 91.44 260 CYS A N 1
ATOM 2095 C CA . CYS A 1 260 ? -9.059 8.408 0.336 1.00 91.44 260 CYS A CA 1
ATOM 2096 C C . CYS A 1 260 ? -10.276 7.533 0.002 1.00 91.44 260 CYS A C 1
ATOM 2098 O O . CYS A 1 260 ? -10.796 7.560 -1.116 1.00 91.44 260 CYS A O 1
ATOM 2100 N N . ALA A 1 261 ? -10.790 6.799 0.989 1.00 89.31 261 ALA A N 1
ATOM 2101 C CA . ALA A 1 261 ? -12.020 6.031 0.852 1.00 89.31 261 ALA A CA 1
ATOM 2102 C C . ALA A 1 261 ? -13.298 6.894 0.945 1.00 89.31 261 ALA A C 1
ATOM 2104 O O . ALA A 1 261 ? -14.391 6.381 0.710 1.00 89.31 261 ALA A O 1
ATOM 2105 N N . GLY A 1 262 ? -13.184 8.204 1.198 1.00 88.00 262 GLY A N 1
ATOM 2106 C CA . GLY A 1 262 ? -14.310 9.142 1.238 1.00 88.00 262 GLY A CA 1
ATOM 2107 C C . GLY A 1 262 ? -14.953 9.325 2.615 1.00 88.00 262 GLY A C 1
ATOM 2108 O O . GLY A 1 262 ? -16.045 9.876 2.693 1.00 88.00 262 GLY A O 1
ATOM 2109 N N . TYR A 1 263 ? -14.286 8.908 3.693 1.00 87.56 263 TYR A N 1
ATOM 2110 C CA . TYR A 1 263 ? -14.740 9.055 5.082 1.00 87.56 263 TYR A CA 1
ATOM 2111 C C . TYR A 1 263 ? -14.227 10.351 5.739 1.00 87.56 263 TYR A C 1
ATOM 2113 O O . TYR A 1 263 ? -13.786 10.356 6.892 1.00 87.56 263 TYR A O 1
ATOM 2121 N N . GLY A 1 264 ? -14.230 11.463 4.996 1.00 88.81 264 GLY A N 1
ATOM 2122 C CA . GLY A 1 264 ? -13.675 12.741 5.461 1.00 88.81 264 GLY A CA 1
ATOM 2123 C C . GLY A 1 264 ? -14.380 13.300 6.704 1.00 88.81 264 GLY A C 1
ATOM 2124 O O . GLY A 1 264 ? -13.718 13.789 7.622 1.00 88.81 264 GLY A O 1
ATOM 2125 N N . ASP A 1 265 ? -15.703 13.143 6.790 1.00 87.06 265 ASP A N 1
ATOM 2126 C CA . ASP A 1 265 ? -16.499 13.563 7.951 1.00 87.06 265 ASP A CA 1
ATOM 2127 C C . ASP A 1 265 ? -16.115 12.780 9.214 1.00 87.06 265 ASP A C 1
ATOM 2129 O O . ASP A 1 265 ? -15.994 13.340 10.307 1.00 87.06 265 ASP A O 1
ATOM 2133 N N . GLN A 1 266 ? -15.856 11.479 9.065 1.00 86.88 266 GLN A N 1
ATOM 2134 C CA . GLN A 1 266 ? -15.398 10.614 10.147 1.00 86.88 266 GLN A CA 1
ATOM 2135 C C . GLN A 1 266 ? -13.994 11.010 10.615 1.00 86.88 266 GLN A C 1
ATOM 2137 O O . GLN A 1 266 ? -13.742 11.032 11.820 1.00 86.88 266 GLN A O 1
ATOM 2142 N N . VAL A 1 267 ? -13.096 11.387 9.698 1.00 90.81 267 VAL A N 1
ATOM 2143 C CA . VAL A 1 267 ? -11.760 11.899 10.054 1.00 90.81 267 VAL A CA 1
ATOM 2144 C C . VAL A 1 267 ? -11.864 13.196 10.855 1.00 90.81 267 VAL A C 1
ATOM 2146 O O . VAL A 1 267 ? -11.215 13.324 11.896 1.00 90.81 267 VAL A O 1
ATOM 2149 N N . ALA A 1 268 ? -12.728 14.125 10.435 1.00 90.19 268 ALA A N 1
ATOM 2150 C CA . ALA A 1 268 ? -12.980 15.365 11.167 1.00 90.19 268 ALA A CA 1
ATOM 2151 C C . ALA A 1 268 ? -13.596 15.106 12.556 1.00 90.19 268 ALA A C 1
A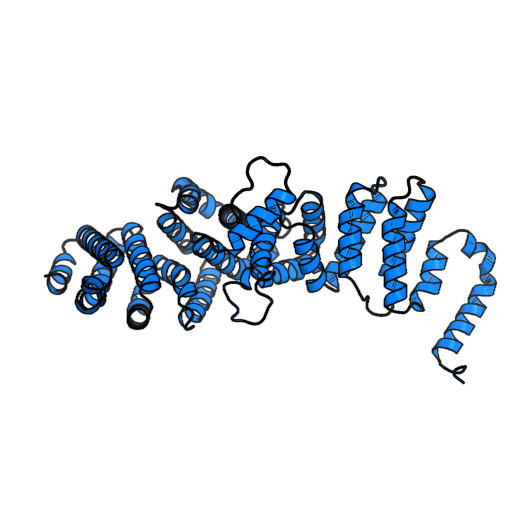TOM 2153 O O . ALA A 1 268 ? -13.230 15.763 13.535 1.00 90.19 268 ALA A O 1
ATOM 2154 N N . LEU A 1 269 ? -14.493 14.119 12.673 1.00 86.12 269 LEU A N 1
ATOM 2155 C CA . LEU A 1 269 ? -15.081 13.704 13.948 1.00 86.12 269 LEU A CA 1
ATOM 2156 C C . LEU A 1 269 ? -14.022 13.151 14.912 1.00 86.12 269 LEU A C 1
ATOM 2158 O O . LEU A 1 269 ? -14.015 13.529 16.085 1.00 86.12 269 LEU A O 1
ATOM 2162 N N . ILE A 1 270 ? -13.135 12.278 14.423 1.00 88.44 270 ILE A N 1
ATOM 2163 C CA . ILE A 1 270 ? -12.035 11.709 15.214 1.00 88.44 270 ILE A CA 1
ATOM 2164 C C . ILE A 1 270 ? -11.085 12.826 15.661 1.00 88.44 270 ILE A C 1
ATOM 2166 O O . ILE A 1 270 ? -10.743 12.894 16.841 1.00 88.44 270 ILE A O 1
ATOM 2170 N N . GLN A 1 271 ? -10.736 13.756 14.766 1.00 92.38 271 GLN A N 1
ATOM 2171 C CA . GLN A 1 271 ? -9.894 14.910 15.093 1.00 92.38 271 GLN A CA 1
ATOM 2172 C C . GLN A 1 271 ? -10.530 15.806 16.164 1.00 92.38 271 GLN A C 1
ATOM 2174 O O . GLN A 1 271 ? -9.855 16.201 17.113 1.00 92.38 271 GLN A O 1
ATOM 2179 N N . LYS A 1 272 ? -11.833 16.098 16.065 1.00 87.88 272 LYS A N 1
ATOM 2180 C CA . LYS A 1 272 ? -12.562 16.910 17.057 1.00 87.88 272 LYS A CA 1
ATOM 2181 C C . LYS A 1 272 ? -12.570 16.272 18.449 1.00 87.88 272 LYS A C 1
ATOM 2183 O O . LYS A 1 272 ? -12.634 16.980 19.448 1.00 87.88 272 LYS A O 1
ATOM 2188 N N . GLN A 1 273 ? -12.523 14.944 18.510 1.00 84.44 273 GLN A N 1
ATOM 2189 C CA . GLN A 1 273 ? -12.446 14.181 19.757 1.00 84.44 273 GLN A CA 1
ATOM 2190 C C . GLN A 1 273 ? -11.000 13.987 20.246 1.00 84.44 273 GLN A C 1
ATOM 2192 O O . GLN A 1 273 ? -10.799 13.323 21.255 1.00 84.44 273 GLN A O 1
ATOM 2197 N N . GLY A 1 274 ? -10.001 14.547 19.550 1.00 86.25 274 GLY A N 1
ATOM 2198 C CA . GLY A 1 274 ? -8.583 14.355 19.864 1.00 86.25 274 GLY A CA 1
ATOM 2199 C C . GLY A 1 274 ? -8.086 12.931 19.603 1.00 86.25 274 GLY A C 1
ATOM 2200 O O . GLY A 1 274 ? -7.030 12.550 20.096 1.00 86.25 274 GLY A O 1
ATOM 2201 N N . GLY A 1 275 ? -8.832 12.122 18.844 1.00 86.50 275 GLY A N 1
ATOM 2202 C CA . GLY A 1 275 ? -8.580 10.688 18.722 1.00 86.50 275 GLY A CA 1
ATOM 2203 C C . GLY A 1 275 ? -7.249 10.338 18.060 1.00 86.50 275 GLY A C 1
ATOM 2204 O O . GLY A 1 275 ? -6.613 9.365 18.457 1.00 86.50 275 GLY A O 1
ATOM 2205 N N . TRP A 1 276 ? -6.788 11.151 17.106 1.00 90.38 276 TRP A N 1
ATOM 2206 C CA . TRP A 1 276 ? -5.479 10.973 16.471 1.00 90.38 276 TRP A CA 1
ATOM 2207 C C . TRP A 1 276 ? -4.326 11.182 17.460 1.00 90.38 276 TRP A C 1
ATOM 2209 O O . TRP A 1 276 ? -3.384 10.390 17.481 1.00 90.38 276 TRP A O 1
ATOM 2219 N N . ASP A 1 277 ? -4.434 12.184 18.334 1.00 87.06 277 ASP A N 1
ATOM 2220 C CA . ASP A 1 277 ? -3.450 12.445 19.388 1.00 87.06 277 ASP A CA 1
ATOM 2221 C C . ASP A 1 277 ? -3.505 11.377 20.486 1.00 87.06 277 ASP A C 1
ATOM 2223 O O . ASP A 1 277 ? -2.461 10.918 20.955 1.00 87.06 277 ASP A O 1
ATOM 2227 N N . MET A 1 278 ? -4.714 10.923 20.844 1.00 83.31 278 MET A N 1
ATOM 2228 C CA . MET A 1 278 ? -4.922 9.825 21.792 1.00 83.31 278 MET A CA 1
ATOM 2229 C C . MET A 1 278 ? -4.243 8.545 21.315 1.00 83.31 278 MET A C 1
ATOM 2231 O O . MET A 1 278 ? -3.516 7.924 22.083 1.00 83.31 278 MET A O 1
ATOM 2235 N N . LEU A 1 279 ? -4.397 8.190 20.031 1.00 81.62 279 LEU A N 1
ATOM 2236 C CA . LEU A 1 279 ? -3.701 7.049 19.429 1.00 81.62 279 LEU A CA 1
ATOM 2237 C C . LEU A 1 279 ? -2.183 7.153 19.628 1.00 81.62 279 LEU A C 1
ATOM 2239 O O . LEU A 1 279 ? -1.545 6.142 19.900 1.00 81.62 279 LEU A O 1
ATOM 2243 N N . MET A 1 280 ? -1.609 8.356 19.547 1.00 81.31 280 MET A N 1
ATOM 2244 C CA . MET A 1 280 ? -0.164 8.590 19.659 1.00 81.31 280 MET A CA 1
ATOM 2245 C C . MET A 1 280 ? 0.390 8.644 21.085 1.00 81.31 280 MET A C 1
ATOM 2247 O O . MET A 1 280 ? 1.612 8.670 21.255 1.00 81.31 280 MET A O 1
ATOM 2251 N N . SER A 1 281 ? -0.468 8.651 22.103 1.00 77.94 281 SER A N 1
ATOM 2252 C CA . SER A 1 281 ? -0.080 8.764 23.508 1.00 77.94 281 SER A CA 1
ATOM 2253 C C . SER A 1 281 ? -0.273 7.436 24.235 1.00 77.94 281 SER A C 1
ATOM 2255 O O . SER A 1 281 ? -1.378 6.913 24.289 1.00 77.94 281 SER A O 1
ATOM 2257 N N . SER A 1 282 ? 0.773 6.896 24.865 1.00 69.19 282 SER A N 1
ATOM 2258 C CA . SER A 1 282 ? 0.720 5.580 25.528 1.00 69.19 282 SER A CA 1
ATOM 2259 C C . SER A 1 282 ? -0.361 5.467 26.613 1.00 69.19 282 SER A C 1
ATOM 2261 O O . SER A 1 282 ? -0.926 4.393 26.805 1.00 69.19 282 SER A O 1
ATOM 2263 N N . SER A 1 283 ? -0.693 6.567 27.298 1.00 66.44 283 SER A N 1
ATOM 2264 C CA . SER A 1 283 ? -1.728 6.591 28.339 1.00 66.44 283 SER A CA 1
ATOM 2265 C C . SER A 1 283 ? -3.153 6.609 27.785 1.00 66.44 283 SER A C 1
ATOM 2267 O O . SER A 1 283 ? -4.058 6.098 28.434 1.00 66.44 283 SER A O 1
ATOM 2269 N N . THR A 1 284 ? -3.358 7.151 26.582 1.00 71.19 284 THR A N 1
ATOM 2270 C CA . THR A 1 284 ? -4.685 7.336 25.952 1.00 71.19 284 THR A CA 1
ATOM 2271 C C . THR A 1 284 ? -4.838 6.543 24.650 1.00 71.19 284 THR A C 1
ATOM 2273 O O . THR A 1 284 ? -5.879 6.584 24.007 1.00 71.19 284 THR A O 1
ATOM 2276 N N . HIS A 1 285 ? -3.837 5.731 24.302 1.00 72.56 285 HIS A N 1
ATOM 2277 C CA . HIS A 1 285 ? -3.774 4.932 23.078 1.00 72.56 285 HIS A CA 1
ATOM 2278 C C . HIS A 1 285 ? -5.003 4.050 22.903 1.00 72.56 285 HIS A C 1
ATOM 2280 O O . HIS A 1 285 ? -5.629 4.016 21.844 1.00 72.56 285 HIS A O 1
ATOM 2286 N N . HIS A 1 286 ? -5.367 3.377 23.990 1.00 67.75 286 HIS A N 1
ATOM 2287 C CA . HIS A 1 286 ? -6.573 2.587 24.063 1.00 67.75 286 HIS A CA 1
ATOM 2288 C C . HIS A 1 286 ? -7.794 3.444 23.679 1.00 67.75 286 HIS A C 1
ATOM 2290 O O . HIS A 1 286 ? -8.476 3.077 22.725 1.00 67.75 286 HIS A O 1
ATOM 2296 N N . GLU A 1 287 ? -8.026 4.605 24.316 1.00 68.81 287 GLU A N 1
ATOM 2297 C CA . GLU A 1 287 ? -9.131 5.531 23.986 1.00 68.81 287 GLU A CA 1
ATOM 2298 C C . GLU A 1 287 ? -9.193 5.859 22.496 1.00 68.81 287 GLU A C 1
ATOM 2300 O O . GLU A 1 287 ? -10.258 5.730 21.885 1.00 68.81 287 GLU A O 1
ATOM 2305 N N . GLY A 1 288 ? -8.042 6.158 21.894 1.00 76.69 288 GLY A N 1
ATOM 2306 C CA . GLY A 1 288 ? -7.911 6.370 20.457 1.00 76.69 288 GLY A CA 1
ATOM 2307 C C . GLY A 1 288 ? -8.367 5.172 19.612 1.00 76.69 288 GLY A C 1
ATOM 2308 O O . GLY A 1 288 ? -9.121 5.352 18.651 1.00 76.69 288 GLY A O 1
ATOM 2309 N N . ILE A 1 289 ? -7.989 3.940 19.982 1.00 75.12 289 ILE A N 1
ATOM 2310 C CA . ILE A 1 289 ? -8.407 2.714 19.272 1.00 75.12 289 ILE A CA 1
ATOM 2311 C C . ILE A 1 289 ? -9.932 2.600 19.241 1.00 75.12 289 ILE A C 1
ATOM 2313 O O . ILE A 1 289 ? -10.498 2.230 18.215 1.00 75.12 289 ILE A O 1
ATOM 2317 N N . CYS A 1 290 ? -10.625 2.940 20.328 1.00 69.31 290 CYS A N 1
ATOM 2318 C CA . CYS A 1 290 ? -12.084 2.826 20.388 1.00 69.31 290 CYS A CA 1
ATOM 2319 C C . CYS A 1 290 ? -12.842 3.890 19.590 1.00 69.31 290 CYS A C 1
ATOM 2321 O O . CYS A 1 290 ? -14.040 3.717 19.329 1.00 69.31 290 CYS A O 1
ATOM 2323 N N . LEU A 1 291 ? -12.177 4.969 19.178 1.00 75.62 291 LEU A N 1
ATOM 2324 C CA . LEU A 1 291 ? -12.782 6.000 18.340 1.00 75.62 291 LEU A CA 1
ATOM 2325 C C . LEU A 1 291 ? -12.858 5.587 16.866 1.00 75.62 291 LEU A C 1
ATOM 2327 O O . LEU A 1 291 ? -13.844 5.928 16.208 1.00 75.62 291 LEU A O 1
ATOM 2331 N N . LEU A 1 292 ? -11.901 4.792 16.371 1.00 80.50 292 LEU A N 1
ATOM 2332 C CA . LEU A 1 292 ? -11.868 4.370 14.964 1.00 80.50 292 LEU A CA 1
ATOM 2333 C C . LEU A 1 292 ? -13.116 3.546 14.568 1.00 80.50 292 LEU A C 1
ATOM 2335 O O . LEU A 1 292 ? -13.839 3.966 13.661 1.00 80.50 292 LEU A O 1
ATOM 2339 N N . PRO A 1 293 ? -13.488 2.450 15.271 1.00 69.38 293 PRO A N 1
ATOM 2340 C CA . PRO A 1 293 ? -14.692 1.689 14.942 1.00 69.38 293 PRO A CA 1
ATOM 2341 C C . PRO A 1 293 ? -15.973 2.500 15.140 1.00 69.38 293 PRO A C 1
ATOM 2343 O O . PRO A 1 293 ? -16.931 2.320 14.397 1.00 69.38 293 PRO A O 1
ATOM 2346 N N . ARG A 1 294 ? -16.005 3.407 16.129 1.00 66.50 294 ARG A N 1
ATOM 2347 C CA . ARG A 1 294 ? -17.177 4.253 16.406 1.00 66.50 294 ARG A CA 1
ATOM 2348 C C . ARG A 1 294 ? -17.542 5.102 15.199 1.00 66.50 294 ARG A C 1
ATOM 2350 O O . ARG A 1 294 ? -18.719 5.212 14.871 1.00 66.50 294 ARG A O 1
ATOM 2357 N N . ALA A 1 295 ? -16.537 5.698 14.566 1.00 66.62 295 ALA A N 1
ATOM 2358 C CA . ALA A 1 295 ? -16.740 6.559 13.415 1.00 66.62 295 ALA A CA 1
ATOM 2359 C C . ALA A 1 295 ? -17.280 5.769 12.205 1.00 66.62 295 ALA A C 1
ATOM 2361 O O . ALA A 1 295 ? -18.082 6.292 11.440 1.00 66.62 295 ALA A O 1
ATOM 2362 N N . MET A 1 296 ? -16.937 4.480 12.087 1.00 70.19 296 MET A N 1
ATOM 2363 C CA . MET A 1 296 ? -17.416 3.585 11.019 1.00 70.19 296 MET A CA 1
ATOM 2364 C C . MET A 1 296 ? -18.875 3.115 11.191 1.00 70.19 296 MET A C 1
ATOM 2366 O O . MET A 1 296 ? -19.505 2.644 10.243 1.00 70.19 296 MET A O 1
ATOM 2370 N N . VAL A 1 297 ? -19.441 3.224 12.398 1.00 57.47 297 VAL A N 1
ATOM 2371 C CA . VAL A 1 297 ? -20.767 2.680 12.762 1.00 57.47 297 VAL A CA 1
ATOM 2372 C C . VAL A 1 297 ? -21.931 3.591 12.358 1.00 57.47 297 VAL A C 1
ATOM 2374 O O . VAL A 1 297 ? -23.088 3.168 12.440 1.00 57.47 297 VAL A O 1
ATOM 2377 N N . LEU A 1 298 ? -21.675 4.803 11.874 1.00 53.28 298 LEU A N 1
ATOM 2378 C CA . LEU A 1 298 ? -22.758 5.750 11.620 1.00 53.28 298 LEU A CA 1
ATOM 2379 C C . LEU A 1 298 ? -23.430 5.543 10.250 1.00 53.28 298 LEU A C 1
ATOM 2381 O O . LEU A 1 298 ? -24.650 5.435 10.234 1.00 53.28 298 LEU A O 1
ATOM 2385 N N . ASP A 1 299 ? -22.694 5.281 9.157 1.00 53.72 299 ASP A N 1
ATOM 2386 C CA . ASP A 1 299 ? -23.297 5.481 7.817 1.00 53.72 299 ASP A CA 1
ATOM 2387 C C . ASP A 1 299 ? -23.139 4.336 6.786 1.00 53.72 299 ASP A C 1
ATOM 2389 O O . ASP A 1 299 ? -23.769 4.369 5.732 1.00 53.72 299 ASP A O 1
ATOM 2393 N N . HIS A 1 300 ? -22.363 3.277 7.071 1.00 61.91 300 HIS A N 1
ATOM 2394 C CA . HIS A 1 300 ? -21.980 2.284 6.043 1.00 61.91 300 HIS A CA 1
ATOM 2395 C C . HIS A 1 300 ? -22.261 0.831 6.465 1.00 61.91 300 HIS A C 1
ATOM 2397 O O . HIS A 1 300 ? -21.603 0.285 7.354 1.00 61.91 300 HIS A O 1
ATOM 2403 N N . PHE A 1 301 ? -23.290 0.197 5.885 1.00 56.41 301 PHE A N 1
ATOM 2404 C CA . PHE A 1 301 ? -23.753 -1.142 6.293 1.00 56.41 301 PHE A CA 1
ATOM 2405 C C . PHE A 1 301 ? -22.928 -2.295 5.693 1.00 56.41 301 PHE A C 1
ATOM 2407 O O . PHE A 1 301 ? -22.653 -3.272 6.395 1.00 56.41 301 PHE A O 1
ATOM 2414 N N . GLN A 1 302 ? -22.526 -2.207 4.420 1.00 61.16 302 GLN A N 1
ATOM 2415 C CA . GLN A 1 302 ? -21.864 -3.311 3.709 1.00 61.16 302 GLN A CA 1
ATOM 2416 C C . GLN A 1 302 ? -20.434 -3.544 4.214 1.00 61.16 302 GLN A C 1
ATOM 2418 O O . GLN A 1 302 ? -20.082 -4.664 4.589 1.00 61.16 302 GLN A O 1
ATOM 2423 N N . GLU A 1 303 ? -19.641 -2.481 4.319 1.00 66.81 303 GLU A N 1
ATOM 2424 C CA . GLU A 1 303 ? -18.264 -2.494 4.812 1.00 66.81 303 GLU A CA 1
ATOM 2425 C C . GLU A 1 303 ? -18.227 -2.942 6.272 1.00 66.81 303 GLU A C 1
ATOM 2427 O O . GLU A 1 303 ? -17.438 -3.806 6.647 1.00 66.81 303 GLU A O 1
ATOM 2432 N N . ARG A 1 304 ? -19.167 -2.449 7.087 1.00 64.69 304 ARG A N 1
ATOM 2433 C CA . ARG A 1 304 ? -19.349 -2.890 8.474 1.00 64.69 304 ARG A CA 1
ATOM 2434 C C . ARG A 1 304 ? -19.630 -4.381 8.565 1.00 64.69 304 ARG A C 1
ATOM 2436 O O . ARG A 1 304 ? -19.025 -5.056 9.391 1.00 64.69 304 ARG A O 1
ATOM 2443 N N . SER A 1 305 ? -20.550 -4.900 7.751 1.00 62.91 305 SER A N 1
ATOM 2444 C CA . SER A 1 305 ? -20.859 -6.330 7.736 1.00 62.91 305 SER A CA 1
ATOM 2445 C C . SER A 1 305 ? -19.613 -7.148 7.401 1.00 62.91 305 SER A C 1
ATOM 2447 O O . SER A 1 305 ? -19.314 -8.111 8.103 1.00 62.91 305 SER A O 1
ATOM 2449 N N . TRP A 1 306 ? -18.839 -6.734 6.397 1.00 68.19 306 TRP A N 1
ATOM 2450 C CA . TRP A 1 306 ? -17.616 -7.435 6.010 1.00 68.19 306 TRP A CA 1
ATOM 2451 C C . TRP A 1 306 ? -16.540 -7.394 7.103 1.00 68.19 306 TRP A C 1
ATOM 2453 O O . TRP A 1 306 ? -16.000 -8.442 7.460 1.00 68.19 306 TRP A O 1
ATOM 2463 N N . ILE A 1 307 ? -16.272 -6.217 7.687 1.00 69.94 307 ILE A N 1
ATOM 2464 C CA . ILE A 1 307 ? -15.276 -6.063 8.761 1.00 69.94 307 ILE A CA 1
ATOM 2465 C C . ILE A 1 307 ? -15.661 -6.936 9.958 1.00 69.94 307 ILE A C 1
ATOM 2467 O O . ILE A 1 307 ? -14.815 -7.634 10.508 1.00 69.94 307 ILE A O 1
ATOM 2471 N N . LEU A 1 308 ? -16.948 -6.972 10.316 1.00 64.31 308 LEU A N 1
ATOM 2472 C CA . LEU A 1 308 ? -17.442 -7.846 11.378 1.00 64.31 308 LEU A CA 1
ATOM 2473 C C . LEU A 1 308 ? -17.179 -9.324 11.072 1.00 64.31 308 LEU A C 1
ATOM 2475 O O . LEU A 1 308 ? -16.644 -10.015 11.927 1.00 64.31 308 LEU A O 1
ATOM 2479 N N . HIS A 1 309 ? -17.505 -9.818 9.875 1.00 62.75 309 HIS A N 1
ATOM 2480 C CA . HIS A 1 309 ? -17.269 -11.229 9.543 1.00 62.75 309 HIS A CA 1
ATOM 2481 C C . HIS A 1 309 ? -15.781 -11.599 9.611 1.00 62.75 309 HIS A C 1
ATOM 2483 O O . HIS A 1 309 ? -15.437 -12.659 10.128 1.00 62.75 309 HIS A O 1
ATOM 2489 N N . GLN A 1 310 ? -14.889 -10.720 9.149 1.00 65.94 310 GLN A N 1
ATOM 2490 C CA . GLN A 1 310 ? -13.450 -10.982 9.216 1.00 65.94 310 GLN A CA 1
ATOM 2491 C C . GLN A 1 310 ? -12.903 -10.956 10.635 1.00 65.94 310 GLN A C 1
ATOM 2493 O O . GLN A 1 310 ? -12.135 -11.832 11.019 1.00 65.94 310 GLN A O 1
ATOM 2498 N N . LEU A 1 311 ? -13.322 -9.989 11.447 1.00 67.06 311 LEU A N 1
ATOM 2499 C CA . LEU A 1 311 ? -12.909 -9.948 12.842 1.00 67.06 311 LEU A CA 1
ATOM 2500 C C . LEU A 1 311 ? -13.476 -11.141 13.631 1.00 67.06 311 LEU A C 1
ATOM 2502 O O . LEU A 1 311 ? -12.813 -11.601 14.554 1.00 67.06 311 LEU A O 1
ATOM 2506 N N . MET A 1 312 ? -14.642 -11.689 13.252 1.00 61.41 312 MET A N 1
ATOM 2507 C CA . MET A 1 312 ? -15.183 -12.921 13.851 1.00 61.41 312 MET A CA 1
ATOM 2508 C C . MET A 1 312 ? -14.286 -14.114 13.521 1.00 61.41 312 MET A C 1
ATOM 2510 O O . MET A 1 312 ? -13.943 -14.877 14.417 1.00 61.41 312 MET A O 1
ATOM 2514 N N . ALA A 1 313 ? -13.864 -14.239 12.258 1.00 64.56 313 ALA A N 1
ATOM 2515 C CA . ALA A 1 313 ? -12.931 -15.282 11.841 1.00 64.56 313 ALA A CA 1
ATOM 2516 C C . ALA A 1 313 ? -11.591 -15.176 12.584 1.00 64.56 313 ALA A C 1
ATOM 2518 O O . ALA A 1 313 ? -11.013 -16.191 12.953 1.00 64.56 313 ALA A O 1
ATOM 2519 N N . ILE A 1 314 ? -11.119 -13.954 12.856 1.00 64.38 314 ILE A N 1
ATOM 2520 C CA . ILE A 1 314 ? -9.908 -13.727 13.650 1.00 64.38 314 ILE A CA 1
ATOM 2521 C C . ILE A 1 314 ? -10.106 -14.146 15.110 1.00 64.38 314 ILE A C 1
ATOM 2523 O O . ILE A 1 314 ? -9.227 -14.804 15.656 1.00 64.38 314 ILE A O 1
ATOM 2527 N N . LEU A 1 315 ? -11.245 -13.814 15.729 1.00 60.91 315 LEU A N 1
ATOM 2528 C CA . LEU A 1 315 ? -11.557 -14.261 17.091 1.00 60.91 315 LEU A CA 1
ATOM 2529 C C . LEU A 1 315 ? -11.619 -15.784 17.219 1.00 60.91 315 LEU A C 1
ATOM 2531 O O . LEU A 1 315 ? -11.427 -16.297 18.316 1.00 60.91 315 LEU A O 1
ATOM 2535 N N . ASP A 1 316 ? -11.950 -16.494 16.137 1.00 57.28 316 ASP A N 1
ATOM 2536 C CA . ASP A 1 316 ? -12.019 -17.960 16.077 1.00 57.28 316 ASP A CA 1
ATOM 2537 C C . ASP A 1 316 ? -10.644 -18.637 15.993 1.00 57.28 316 ASP A C 1
ATOM 2539 O O . ASP A 1 316 ? -10.518 -19.847 16.180 1.00 57.28 316 ASP A O 1
ATOM 2543 N N . THR A 1 317 ? -9.587 -17.861 15.744 1.00 62.31 317 THR A N 1
ATOM 2544 C CA . THR A 1 317 ? -8.217 -18.374 15.770 1.00 62.31 317 THR A CA 1
ATOM 2545 C C . THR A 1 317 ? -7.692 -18.470 17.204 1.00 62.31 317 THR A C 1
ATOM 2547 O O . THR A 1 317 ? -8.119 -17.742 18.084 1.00 62.31 317 THR A O 1
ATOM 2550 N N . ARG A 1 318 ? -6.723 -19.354 17.469 1.00 52.31 318 ARG A N 1
ATOM 2551 C CA . ARG A 1 318 ? -6.063 -19.451 18.791 1.00 52.31 318 ARG A CA 1
ATOM 2552 C C . ARG A 1 318 ? -4.969 -18.389 19.007 1.00 52.31 318 ARG A C 1
ATOM 2554 O O . ARG A 1 318 ? -4.089 -18.588 19.836 1.00 52.31 318 ARG A O 1
ATOM 2561 N N . ASP A 1 319 ? -4.932 -17.331 18.195 1.00 58.94 319 ASP A N 1
ATOM 2562 C CA . ASP A 1 319 ? -3.867 -16.325 18.253 1.00 58.94 319 ASP A CA 1
ATOM 2563 C C . ASP A 1 319 ? -4.293 -15.139 19.124 1.00 58.94 319 ASP A C 1
ATOM 2565 O O . ASP A 1 319 ? -4.875 -14.160 18.653 1.00 58.94 319 ASP A O 1
ATOM 2569 N N . ASP A 1 320 ? -3.964 -15.240 20.410 1.00 57.00 320 ASP A N 1
ATOM 2570 C CA . ASP A 1 320 ? -4.352 -14.308 21.472 1.00 57.00 320 ASP A CA 1
ATOM 2571 C C . ASP A 1 320 ? -4.039 -12.847 21.158 1.00 57.00 320 ASP A C 1
ATOM 2573 O O . ASP A 1 320 ? -4.819 -11.934 21.442 1.00 57.00 320 ASP A O 1
ATOM 2577 N N . LYS A 1 321 ? -2.923 -12.625 20.472 1.00 58.16 321 LYS A N 1
ATOM 2578 C CA . LYS A 1 321 ? -2.469 -11.305 20.053 1.00 58.16 321 LYS A CA 1
ATOM 2579 C C . LYS A 1 321 ? -3.553 -10.590 19.235 1.00 58.16 321 LYS A C 1
ATOM 2581 O O . LYS A 1 321 ? -3.788 -9.393 19.422 1.00 58.16 321 LYS A O 1
ATOM 2586 N N . ARG A 1 322 ? -4.258 -11.324 18.365 1.00 61.88 322 ARG A N 1
ATOM 2587 C CA . ARG A 1 322 ? -5.190 -10.791 17.352 1.00 61.88 322 ARG A CA 1
ATOM 2588 C C . ARG A 1 322 ? -6.566 -10.460 17.893 1.00 61.88 322 ARG A C 1
ATOM 2590 O O . ARG A 1 322 ? -7.366 -9.823 17.206 1.00 61.88 322 ARG A O 1
ATOM 2597 N N . HIS A 1 323 ? -6.846 -10.890 19.113 1.00 61.66 323 HIS A N 1
ATOM 2598 C CA . HIS A 1 323 ? -8.156 -10.744 19.714 1.00 61.66 323 HIS A CA 1
ATOM 2599 C C . HIS A 1 323 ? -8.404 -9.330 20.228 1.00 61.66 323 HIS A C 1
ATOM 2601 O O . HIS A 1 323 ? -9.534 -8.859 20.161 1.00 61.66 323 HIS A O 1
ATOM 2607 N N . VAL A 1 324 ? -7.366 -8.604 20.648 1.00 62.62 324 VAL A N 1
ATOM 2608 C CA . VAL A 1 324 ? -7.508 -7.258 21.231 1.00 62.62 324 VAL A CA 1
ATOM 2609 C C . VAL A 1 324 ? -8.153 -6.250 20.260 1.00 62.62 324 VAL A C 1
ATOM 2611 O O . VAL A 1 324 ? -9.145 -5.621 20.641 1.00 62.62 324 VAL A O 1
ATOM 2614 N N . PRO A 1 325 ? -7.701 -6.115 18.996 1.00 64.25 325 PRO A N 1
ATOM 2615 C CA . PRO A 1 325 ? -8.301 -5.178 18.039 1.00 64.25 325 PRO A CA 1
ATOM 2616 C C . PRO A 1 325 ? -9.691 -5.628 17.584 1.00 64.25 325 PRO A C 1
ATOM 2618 O O . PRO A 1 325 ? -10.592 -4.807 17.397 1.00 64.25 325 PRO A O 1
ATOM 2621 N N . ALA A 1 326 ? -9.877 -6.945 17.436 1.00 64.19 326 ALA A N 1
ATOM 2622 C CA . ALA A 1 326 ? -11.149 -7.541 17.055 1.00 64.19 326 ALA A CA 1
ATOM 2623 C C . ALA A 1 326 ? -12.219 -7.302 18.131 1.00 64.19 326 ALA A C 1
ATOM 2625 O O . ALA A 1 326 ? -13.297 -6.790 17.823 1.00 64.19 326 ALA A O 1
ATOM 2626 N N . MET A 1 327 ? -11.902 -7.580 19.400 1.00 62.66 327 MET A N 1
ATOM 2627 C CA . MET A 1 327 ? -12.764 -7.285 20.545 1.00 62.66 327 MET A CA 1
ATOM 2628 C C . MET A 1 327 ? -13.088 -5.786 20.597 1.00 62.66 327 MET A C 1
ATOM 2630 O O . MET A 1 327 ? -14.264 -5.432 20.630 1.00 62.66 327 MET A O 1
ATOM 2634 N N . ALA A 1 328 ? -12.092 -4.895 20.496 1.00 62.41 328 ALA A N 1
ATOM 2635 C CA . ALA A 1 328 ? -12.321 -3.445 20.520 1.00 62.41 328 ALA A CA 1
ATOM 2636 C C . ALA A 1 328 ? -13.348 -2.978 19.468 1.00 62.41 328 ALA A C 1
ATOM 2638 O O . ALA A 1 328 ? -14.216 -2.145 19.754 1.00 62.41 328 ALA A O 1
ATOM 2639 N N . PHE A 1 329 ? -13.300 -3.564 18.269 1.00 64.62 329 PHE A N 1
ATOM 2640 C CA . PHE A 1 329 ? -14.252 -3.289 17.198 1.00 64.62 329 PHE A CA 1
ATOM 2641 C C . PHE A 1 329 ? -15.667 -3.814 17.503 1.00 64.62 329 PHE A C 1
ATOM 2643 O O . PHE A 1 329 ? -16.629 -3.046 17.421 1.00 64.62 329 PHE A O 1
ATOM 2650 N N . PHE A 1 330 ? -15.830 -5.089 17.892 1.00 58.88 330 PHE A N 1
ATOM 2651 C CA . PHE A 1 330 ? -17.155 -5.672 18.181 1.00 58.88 330 PHE A CA 1
ATOM 2652 C C . PHE A 1 330 ? -17.902 -4.945 19.290 1.00 58.88 330 PHE A C 1
ATOM 2654 O O . PHE A 1 330 ? -19.122 -4.764 19.200 1.00 58.88 330 PHE A O 1
ATOM 2661 N N . ILE A 1 331 ? -17.170 -4.530 20.324 1.00 54.88 331 ILE A N 1
ATOM 2662 C CA . ILE A 1 331 ? -17.761 -3.867 21.480 1.00 54.88 331 ILE A CA 1
ATOM 2663 C C . ILE A 1 331 ? -18.318 -2.501 21.057 1.00 54.88 331 ILE A C 1
ATOM 2665 O O . ILE A 1 331 ? -19.421 -2.133 21.461 1.00 54.88 331 ILE A O 1
ATOM 2669 N N . LYS A 1 332 ? -17.643 -1.780 20.151 1.00 59.66 332 LYS A N 1
ATOM 2670 C CA . LYS A 1 332 ? -18.119 -0.467 19.698 1.00 59.66 332 LYS A CA 1
ATOM 2671 C C . LYS A 1 332 ? -19.237 -0.513 18.655 1.00 59.66 332 LYS A C 1
ATOM 2673 O O . LYS A 1 332 ? -20.063 0.396 18.624 1.00 59.66 332 LYS A O 1
ATOM 2678 N N . VAL A 1 333 ? -19.310 -1.572 17.846 1.00 55.00 333 VAL A N 1
ATOM 2679 C CA . VAL A 1 333 ? -20.397 -1.775 16.863 1.00 55.00 333 VAL A CA 1
ATOM 2680 C C . VAL A 1 333 ? -21.689 -2.293 17.527 1.00 55.00 333 VAL A C 1
ATOM 2682 O O . VAL A 1 333 ? -22.688 -2.534 16.853 1.00 55.00 333 VAL A O 1
ATOM 2685 N N . GLY A 1 334 ? -21.704 -2.458 18.857 1.00 53.22 334 GLY A N 1
ATOM 2686 C CA . GLY A 1 334 ? -22.901 -2.811 19.631 1.00 53.22 334 GLY A CA 1
ATOM 2687 C C . GLY A 1 334 ? -23.380 -4.254 19.442 1.00 53.22 334 GLY A C 1
ATOM 2688 O O . GLY A 1 334 ? -24.395 -4.645 20.010 1.00 53.22 334 GLY A O 1
ATOM 2689 N N . LYS A 1 335 ? -22.651 -5.081 18.679 1.00 52.41 335 LYS A N 1
ATOM 2690 C CA . LYS A 1 335 ? -22.970 -6.509 18.502 1.00 52.41 335 LYS A CA 1
ATOM 2691 C C . LYS A 1 335 ? -22.491 -7.385 19.655 1.00 52.41 335 LYS A C 1
ATOM 2693 O O . LYS A 1 335 ? -22.850 -8.560 19.704 1.00 52.41 335 LYS A O 1
ATOM 2698 N N . LEU A 1 336 ? -21.728 -6.826 20.596 1.00 50.25 336 LEU A N 1
ATOM 2699 C CA . LEU A 1 336 ? -21.222 -7.589 21.726 1.00 50.25 336 LEU A CA 1
ATOM 2700 C C . LEU A 1 336 ? -22.327 -8.208 22.569 1.00 50.25 336 LEU A C 1
ATOM 2702 O O . LEU A 1 336 ? -22.132 -9.302 23.052 1.00 50.25 336 LEU A O 1
ATOM 2706 N N . GLN A 1 337 ? -23.514 -7.611 22.678 1.00 51.00 337 GLN A N 1
ATOM 2707 C CA . GLN A 1 337 ? -24.595 -8.232 23.452 1.00 51.00 337 GLN A CA 1
ATOM 2708 C C . GLN A 1 337 ? -24.928 -9.668 22.983 1.00 51.00 337 GLN A C 1
ATOM 2710 O O . GLN A 1 337 ? -25.416 -10.472 23.770 1.00 51.00 337 GLN A O 1
ATOM 2715 N N . ARG A 1 338 ? -24.635 -10.008 21.715 1.00 54.44 338 ARG A N 1
ATOM 2716 C CA . ARG A 1 338 ? -24.803 -11.363 21.160 1.00 54.44 338 ARG A CA 1
ATOM 2717 C C . ARG A 1 338 ? -23.532 -12.218 21.182 1.00 54.44 338 ARG A C 1
ATOM 2719 O O . ARG A 1 338 ? -23.667 -13.429 21.161 1.00 54.44 338 ARG A O 1
ATOM 2726 N N . LEU A 1 339 ? -22.343 -11.609 21.193 1.00 51.91 339 LEU A N 1
ATOM 2727 C CA . LEU A 1 339 ? -21.038 -12.296 21.112 1.00 51.91 339 LEU A CA 1
ATOM 2728 C C . LEU A 1 339 ? -20.272 -12.320 22.446 1.00 51.91 339 LEU A C 1
ATOM 2730 O O . LEU A 1 339 ? -19.265 -13.004 22.572 1.00 51.91 339 LEU A O 1
ATOM 2734 N N . LEU A 1 340 ? -20.725 -11.553 23.439 1.00 56.66 340 LEU A N 1
ATOM 2735 C CA . LEU A 1 340 ? -20.116 -11.429 24.760 1.00 56.66 340 LEU A CA 1
ATOM 2736 C C . LEU A 1 340 ? -20.003 -12.788 25.464 1.00 56.66 340 LEU A C 1
ATOM 2738 O O . LEU A 1 340 ? -18.945 -13.019 26.033 1.00 56.66 340 LEU A O 1
ATOM 2742 N N . PRO A 1 341 ? -20.996 -13.700 25.414 1.00 57.44 341 PRO A N 1
ATOM 2743 C CA . PRO A 1 341 ? -20.843 -15.022 26.017 1.00 57.44 341 PRO A CA 1
ATOM 2744 C C . PRO A 1 341 ? -19.636 -15.786 25.452 1.00 57.44 341 PRO A C 1
ATOM 2746 O O . PRO A 1 341 ? -18.771 -16.187 26.224 1.00 57.44 341 PRO A O 1
ATOM 2749 N N . ASP A 1 342 ? -19.522 -15.868 24.125 1.00 56.34 342 ASP A N 1
ATOM 2750 C CA . ASP A 1 342 ? -18.447 -16.597 23.437 1.00 56.34 342 ASP A CA 1
ATOM 2751 C C . ASP A 1 342 ? -17.071 -15.948 23.669 1.00 56.34 342 ASP A C 1
ATOM 2753 O O . ASP A 1 342 ? -16.063 -16.625 23.866 1.00 56.34 342 ASP A O 1
ATOM 2757 N N . VAL A 1 343 ? -17.013 -14.609 23.676 1.00 56.41 343 VAL A N 1
ATOM 2758 C CA . VAL A 1 343 ? -15.781 -13.852 23.956 1.00 56.41 343 VAL A CA 1
ATOM 2759 C C . VAL A 1 343 ? -15.324 -14.074 25.397 1.00 56.41 343 VAL A C 1
ATOM 2761 O O . VAL A 1 343 ? -14.134 -14.264 25.633 1.00 56.41 343 VAL A O 1
ATOM 2764 N N . LEU A 1 344 ? -16.246 -14.060 26.362 1.00 59.19 344 LEU A N 1
ATOM 2765 C CA . LEU A 1 344 ? -15.923 -14.272 27.772 1.00 59.19 344 LEU A CA 1
ATOM 2766 C C . LEU A 1 344 ? -15.535 -15.724 28.071 1.00 59.19 344 LEU A C 1
ATOM 2768 O O . LEU A 1 344 ? -14.650 -15.946 28.893 1.00 59.19 344 LEU A O 1
ATOM 2772 N N . GLU A 1 345 ? -16.134 -16.697 27.382 1.00 62.12 345 GLU A N 1
ATOM 2773 C CA . GLU A 1 345 ? -15.729 -18.104 27.459 1.00 62.12 345 GLU A CA 1
ATOM 2774 C C . GLU A 1 345 ? -14.288 -18.286 26.959 1.00 62.12 345 GLU A C 1
ATOM 2776 O O . GLU A 1 345 ? -13.470 -18.906 27.631 1.00 62.12 345 GLU A O 1
ATOM 2781 N N . ARG A 1 346 ? -13.913 -17.623 25.857 1.00 59.34 346 ARG A N 1
ATOM 2782 C CA . ARG A 1 346 ? -12.530 -17.636 25.344 1.00 59.34 346 ARG A CA 1
ATOM 2783 C C . ARG A 1 346 ? -11.532 -16.917 26.254 1.00 59.34 346 ARG A C 1
ATOM 2785 O O . ARG A 1 346 ? -10.382 -17.338 26.346 1.00 59.34 346 ARG A O 1
ATOM 2792 N N . LEU A 1 347 ? -11.952 -15.874 26.978 1.00 59.78 347 LEU A N 1
ATOM 2793 C CA . LEU A 1 347 ? -11.105 -15.233 27.997 1.00 59.78 347 LEU A CA 1
ATOM 2794 C C . LEU A 1 347 ? -10.794 -16.157 29.184 1.00 59.78 347 LEU A C 1
ATOM 2796 O O . LEU A 1 347 ? -9.813 -15.917 29.887 1.00 59.78 347 LEU A O 1
ATOM 2800 N N . HIS A 1 348 ? -11.586 -17.210 29.405 1.00 61.22 348 HIS A N 1
ATOM 2801 C CA . HIS A 1 348 ? -11.305 -18.207 30.438 1.00 61.22 348 HIS A CA 1
ATOM 2802 C C . HIS A 1 348 ? -10.036 -19.023 30.126 1.00 61.22 348 HIS A C 1
ATOM 2804 O O . HIS A 1 348 ? -9.282 -19.390 31.033 1.00 61.22 348 HIS A O 1
ATOM 2810 N N . GLU A 1 349 ? -9.773 -19.261 28.840 1.00 57.88 349 GLU A N 1
ATOM 2811 C CA . GLU A 1 349 ? -8.635 -20.043 28.337 1.00 57.88 349 GLU A CA 1
ATOM 2812 C C . GLU A 1 349 ? -7.408 -19.180 27.982 1.00 57.88 349 GLU A C 1
ATOM 2814 O O . GLU A 1 349 ? -6.315 -19.714 27.804 1.00 57.88 349 GLU A O 1
ATOM 2819 N N . ALA A 1 350 ? -7.577 -17.856 27.920 1.00 60.50 350 ALA A N 1
ATOM 2820 C CA . ALA A 1 350 ? -6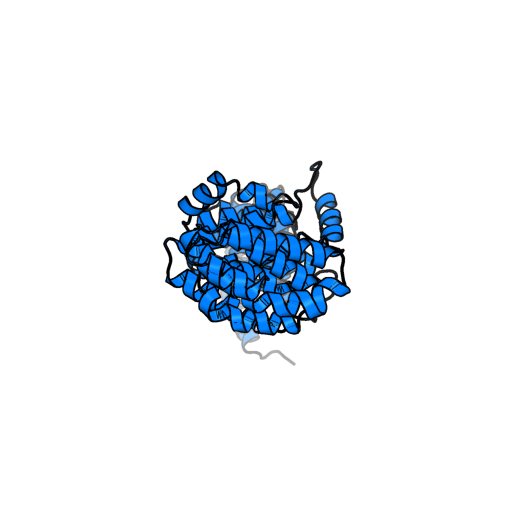.567 -16.882 27.511 1.00 60.50 350 ALA A CA 1
ATOM 2821 C C . ALA A 1 350 ? -5.434 -16.659 28.534 1.00 60.50 350 ALA A C 1
ATOM 2823 O O . ALA A 1 350 ? -5.610 -16.822 29.747 1.00 60.50 350 ALA A O 1
ATOM 2824 N N . ASP A 1 351 ? -4.274 -16.200 28.050 1.00 60.44 351 ASP A N 1
ATOM 2825 C CA . ASP A 1 351 ? -3.154 -15.813 28.912 1.00 60.44 351 ASP A CA 1
ATOM 2826 C C . ASP A 1 351 ? -3.404 -14.512 29.715 1.00 60.44 351 ASP A C 1
ATOM 2828 O O . ASP A 1 351 ? -4.301 -13.707 29.440 1.00 60.44 351 ASP A O 1
ATOM 2832 N N . ARG A 1 352 ? -2.576 -14.281 30.747 1.00 62.62 352 ARG A N 1
ATOM 2833 C CA . ARG A 1 352 ? -2.703 -13.132 31.666 1.00 62.62 352 ARG A CA 1
ATOM 2834 C C . ARG A 1 352 ? -2.591 -11.773 30.965 1.00 62.62 352 ARG A C 1
ATOM 2836 O O . ARG A 1 352 ? -3.145 -10.787 31.455 1.00 62.62 352 ARG A O 1
ATOM 2843 N N . GLU A 1 353 ? -1.844 -11.691 29.872 1.00 55.75 353 GLU A N 1
ATOM 2844 C CA . GLU A 1 353 ? -1.588 -10.443 29.159 1.00 55.75 353 GLU A CA 1
ATOM 2845 C C . GLU A 1 353 ? -2.760 -10.086 28.242 1.00 55.75 353 GLU A C 1
ATOM 2847 O O . GLU A 1 353 ? -3.219 -8.939 28.234 1.00 55.75 353 GLU A O 1
ATOM 2852 N N . LEU A 1 354 ? -3.317 -11.085 27.559 1.00 56.34 354 LEU A N 1
ATOM 2853 C CA . LEU A 1 354 ? -4.537 -10.973 26.782 1.00 56.34 354 LEU A CA 1
ATOM 2854 C C . LEU A 1 354 ? -5.720 -10.584 27.670 1.00 56.34 354 LEU A C 1
ATOM 2856 O O . LEU A 1 354 ? -6.470 -9.675 27.319 1.00 56.34 354 LEU A O 1
ATOM 2860 N N . ILE A 1 355 ? -5.854 -11.195 28.849 1.00 62.31 355 ILE A N 1
ATOM 2861 C CA . ILE A 1 355 ? -6.901 -10.832 29.811 1.00 62.31 355 ILE A CA 1
ATOM 2862 C C . ILE A 1 355 ? -6.768 -9.359 30.236 1.00 62.31 355 ILE A C 1
ATOM 2864 O O . ILE A 1 355 ? -7.761 -8.630 30.278 1.00 62.31 355 ILE A O 1
ATOM 2868 N N . ALA A 1 356 ? -5.547 -8.878 30.496 1.00 60.34 356 ALA A N 1
ATOM 2869 C CA . ALA A 1 356 ? -5.307 -7.475 30.846 1.00 60.34 356 ALA A CA 1
ATOM 2870 C C . ALA A 1 356 ? -5.708 -6.526 29.708 1.00 60.34 356 ALA A C 1
ATOM 2872 O O . ALA A 1 356 ? -6.356 -5.500 29.946 1.00 60.34 356 ALA A O 1
ATOM 2873 N N . LYS A 1 357 ? -5.341 -6.875 28.469 1.00 56.31 357 LYS A N 1
ATOM 2874 C CA . LYS A 1 357 ? -5.688 -6.116 27.264 1.00 56.31 357 LYS A CA 1
ATOM 2875 C C . LYS A 1 357 ? -7.208 -6.122 27.042 1.00 56.31 357 LYS A C 1
ATOM 2877 O O . LYS A 1 357 ? -7.787 -5.059 26.835 1.00 56.31 357 LYS A O 1
ATOM 2882 N N . ALA A 1 358 ? -7.877 -7.262 27.212 1.00 60.72 358 ALA A N 1
ATOM 2883 C CA . ALA A 1 358 ? -9.328 -7.395 27.090 1.00 60.72 358 ALA A CA 1
ATOM 2884 C C . ALA A 1 358 ? -10.100 -6.586 28.146 1.00 60.72 358 ALA A C 1
ATOM 2886 O O . ALA A 1 358 ? -11.036 -5.873 27.793 1.00 60.72 358 ALA A O 1
ATOM 2887 N N . ILE A 1 359 ? -9.687 -6.621 29.419 1.00 64.81 359 ILE A N 1
ATOM 2888 C CA . ILE A 1 359 ? -10.290 -5.812 30.498 1.00 64.81 359 ILE A CA 1
ATOM 2889 C C . ILE A 1 359 ? -10.112 -4.315 30.222 1.00 64.81 359 ILE A C 1
ATOM 2891 O O . ILE A 1 359 ? -11.056 -3.542 30.384 1.00 64.81 359 ILE A O 1
ATOM 2895 N N . THR A 1 360 ? -8.921 -3.904 29.775 1.00 59.66 360 THR A N 1
ATOM 2896 C CA . THR A 1 360 ? -8.627 -2.503 29.428 1.00 59.66 360 THR A CA 1
ATOM 2897 C C . THR A 1 360 ? -9.526 -2.024 28.290 1.00 59.66 360 THR A C 1
ATOM 2899 O O . THR A 1 360 ? -10.121 -0.951 28.378 1.00 59.66 360 THR A O 1
ATOM 2902 N N . VAL A 1 361 ? -9.681 -2.849 27.253 1.00 56.16 361 VAL A N 1
ATOM 2903 C CA . VAL A 1 361 ? -10.578 -2.586 26.127 1.00 56.16 361 VAL A CA 1
ATOM 2904 C C . VAL A 1 361 ? -12.037 -2.534 26.599 1.00 56.16 361 VAL A C 1
ATOM 2906 O O . VAL A 1 361 ? -12.720 -1.553 26.335 1.00 56.16 361 VAL A O 1
ATOM 2909 N N . LEU A 1 362 ? -12.526 -3.510 27.369 1.00 61.97 362 LEU A N 1
ATOM 2910 C CA . LEU A 1 362 ? -13.902 -3.507 27.889 1.00 61.97 362 LEU A CA 1
ATOM 2911 C C . LEU A 1 362 ? -14.216 -2.246 28.700 1.00 61.97 362 LEU A C 1
ATOM 2913 O O . LEU A 1 362 ? -15.242 -1.606 28.464 1.00 61.97 362 LEU A O 1
ATOM 2917 N N . ASN A 1 363 ? -13.314 -1.864 29.605 1.00 61.12 363 ASN A N 1
ATOM 2918 C CA . ASN A 1 363 ? -13.452 -0.663 30.423 1.00 61.12 363 ASN A CA 1
ATOM 2919 C C . ASN A 1 363 ? -13.599 0.590 29.559 1.00 61.12 363 ASN A C 1
ATOM 2921 O O . ASN A 1 363 ? -14.466 1.434 29.772 1.00 61.12 363 ASN A O 1
ATOM 2925 N N . LEU A 1 364 ? -12.769 0.664 28.531 1.00 55.75 364 LEU A N 1
ATOM 2926 C CA . LEU A 1 364 ? -12.731 1.777 27.619 1.00 55.75 364 LEU A CA 1
ATOM 2927 C C . LEU A 1 364 ? -13.972 1.899 26.735 1.00 55.75 364 LEU A C 1
ATOM 2929 O O . LEU A 1 364 ? -14.444 3.002 26.449 1.00 55.75 364 LEU A O 1
ATOM 2933 N N . ILE A 1 365 ? -14.517 0.781 26.263 1.00 52.25 365 ILE A N 1
ATOM 2934 C CA . ILE A 1 365 ? -15.752 0.885 25.495 1.00 52.25 365 ILE A CA 1
ATOM 2935 C C . ILE A 1 365 ? -16.899 1.345 26.390 1.00 52.25 365 ILE A C 1
ATOM 2937 O O . ILE A 1 365 ? -17.695 2.180 25.955 1.00 52.25 365 ILE A O 1
ATOM 2941 N N . LEU A 1 366 ? -16.971 0.851 27.624 1.00 58.41 366 LEU A N 1
ATOM 2942 C CA . LEU A 1 366 ? -18.010 1.235 28.572 1.00 58.41 366 LEU A CA 1
ATOM 2943 C C . LEU A 1 366 ? -17.976 2.740 28.879 1.00 58.41 366 LEU A C 1
ATOM 2945 O O . LEU A 1 366 ? -19.034 3.368 28.915 1.00 58.41 366 LEU A O 1
ATOM 2949 N N . THR A 1 367 ? -16.788 3.342 29.003 1.00 55.84 367 THR A N 1
ATOM 2950 C CA . THR A 1 367 ? -16.637 4.798 29.185 1.00 55.84 367 THR A CA 1
ATOM 2951 C C . THR A 1 367 ? -16.945 5.601 27.917 1.00 55.84 367 THR A C 1
ATOM 2953 O O . THR A 1 367 ? -17.411 6.735 28.002 1.00 55.84 367 THR A O 1
ATOM 2956 N N . GLY A 1 368 ? -16.743 5.021 26.730 1.00 48.62 368 GLY A N 1
ATOM 2957 C CA . GLY A 1 368 ? -17.021 5.675 25.450 1.00 48.62 368 GLY A CA 1
ATOM 2958 C C . GLY A 1 368 ? -18.479 5.603 24.970 1.00 48.62 368 GLY A C 1
ATOM 2959 O O . GLY A 1 368 ? -18.788 6.142 23.898 1.00 48.62 368 GLY A O 1
ATOM 2960 N N . MET A 1 369 ? -19.361 4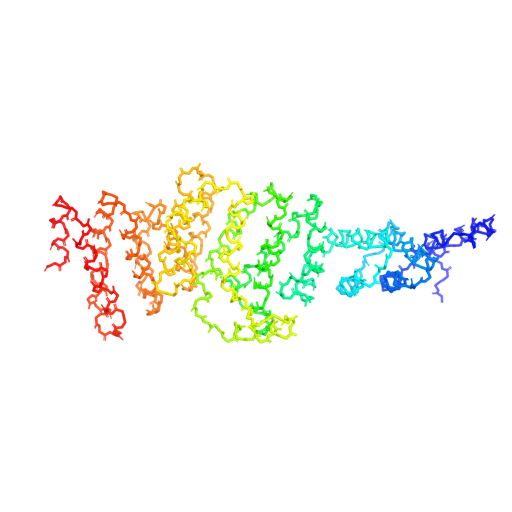.885 25.668 1.00 54.12 369 MET A N 1
ATOM 2961 C CA . MET A 1 369 ? -20.785 4.739 25.338 1.00 54.12 369 MET A CA 1
ATOM 2962 C C . MET A 1 369 ? -21.644 5.758 26.091 1.00 54.12 369 MET A C 1
ATOM 2964 O O . MET A 1 369 ? -21.308 6.190 27.190 1.00 54.12 369 MET A O 1
ATOM 2968 N N . ASP A 1 370 ? -22.782 6.145 25.513 1.00 57.38 370 ASP A N 1
ATOM 2969 C CA . ASP A 1 370 ? -23.772 6.903 26.270 1.00 57.38 370 ASP A CA 1
ATOM 2970 C C . ASP A 1 370 ? -24.373 6.017 27.379 1.00 57.38 370 ASP A C 1
ATOM 2972 O O . ASP A 1 370 ? -24.474 4.793 27.252 1.00 57.38 370 ASP A O 1
ATOM 2976 N N . ARG A 1 371 ? -24.795 6.633 28.487 1.00 63.88 371 ARG A N 1
ATOM 2977 C CA . ARG A 1 371 ? -25.288 5.903 29.666 1.00 63.88 371 ARG A CA 1
ATOM 2978 C C . ARG A 1 371 ? -26.517 5.023 29.403 1.00 63.88 371 ARG A C 1
ATOM 2980 O O . ARG A 1 371 ? -26.773 4.136 30.211 1.00 63.88 371 ARG A O 1
ATOM 2987 N N . GLN A 1 372 ? -27.313 5.263 28.355 1.00 61.91 372 GLN A N 1
ATOM 2988 C CA . GLN A 1 372 ? -28.468 4.406 28.055 1.00 61.91 372 GLN A CA 1
ATOM 2989 C C . GLN A 1 372 ? -28.013 3.099 27.408 1.00 61.91 372 GLN A C 1
ATOM 2991 O O . GLN A 1 372 ? -28.454 2.033 27.832 1.00 61.91 372 GLN A O 1
ATOM 2996 N N . SER A 1 373 ? -27.082 3.182 26.460 1.00 59.06 373 SER A N 1
ATOM 2997 C CA . SER A 1 373 ? -26.506 2.020 25.779 1.00 59.06 373 SER A CA 1
ATOM 2998 C C . SER A 1 373 ? -25.537 1.231 26.671 1.00 59.06 373 SER A C 1
ATOM 3000 O O . SER A 1 373 ? -25.473 0.006 26.587 1.00 59.06 373 SER A O 1
ATOM 3002 N N . ALA A 1 374 ? -24.788 1.916 27.544 1.00 63.97 374 ALA A N 1
ATOM 3003 C CA . ALA A 1 374 ? -23.777 1.301 28.408 1.00 63.97 374 ALA A CA 1
ATOM 3004 C C . ALA A 1 374 ? -24.377 0.490 29.568 1.00 63.97 374 ALA A C 1
ATOM 3006 O O . ALA A 1 374 ? -23.815 -0.526 29.961 1.00 63.97 374 ALA A O 1
ATOM 3007 N N . SER A 1 375 ? -25.515 0.921 30.123 1.00 67.25 375 SER A N 1
ATOM 3008 C CA . SER A 1 375 ? -26.085 0.347 31.351 1.00 67.25 375 SER A CA 1
ATOM 3009 C C . SER A 1 375 ? -26.452 -1.149 31.269 1.00 67.25 375 SER A C 1
ATOM 3011 O O . SER A 1 375 ? -26.088 -1.864 32.199 1.00 67.25 375 SER A O 1
ATOM 3013 N N . PRO A 1 376 ? -27.134 -1.667 30.225 1.00 66.00 376 PRO A N 1
ATOM 3014 C CA . PRO A 1 376 ? -27.415 -3.105 30.119 1.00 66.00 376 PRO A CA 1
ATOM 3015 C C . PRO A 1 376 ? -26.149 -3.933 29.850 1.00 66.00 376 PRO A C 1
ATOM 3017 O O . PRO A 1 376 ? -26.026 -5.053 30.341 1.00 66.00 376 PRO A O 1
ATOM 3020 N N . MET A 1 377 ? -25.181 -3.372 29.120 1.00 64.31 377 MET A N 1
ATOM 3021 C CA . MET A 1 377 ? -23.911 -4.044 28.846 1.00 64.31 377 MET A CA 1
ATOM 3022 C C . MET A 1 377 ? -23.024 -4.097 30.093 1.00 64.31 377 MET A C 1
ATOM 3024 O O . MET A 1 377 ? -22.391 -5.113 30.347 1.00 64.31 377 MET A O 1
ATOM 3028 N N . ALA A 1 378 ? -23.037 -3.043 30.911 1.00 69.88 378 ALA A N 1
ATOM 3029 C CA . ALA A 1 378 ? -22.329 -3.000 32.181 1.00 69.88 378 ALA A CA 1
ATOM 3030 C C . ALA A 1 378 ? -22.806 -4.104 33.139 1.00 69.88 378 ALA A C 1
ATOM 3032 O O . ALA A 1 378 ? -21.983 -4.776 33.752 1.00 69.88 378 ALA A O 1
ATOM 3033 N N . VAL A 1 379 ? -24.119 -4.345 33.215 1.00 70.44 379 VAL A N 1
ATOM 3034 C CA . VAL A 1 379 ? -24.679 -5.427 34.042 1.00 70.44 379 VAL A CA 1
ATOM 3035 C C . VAL A 1 379 ? -24.228 -6.802 33.543 1.00 70.44 379 VAL A C 1
ATOM 3037 O O . VAL A 1 379 ? -23.741 -7.589 34.344 1.00 70.44 379 VAL A O 1
ATOM 3040 N N . GLN A 1 380 ? -24.300 -7.076 32.236 1.00 68.38 380 GLN A N 1
ATOM 3041 C CA . GLN A 1 380 ? -23.851 -8.365 31.681 1.00 68.38 380 GLN A CA 1
ATOM 3042 C C . GLN A 1 380 ? -22.345 -8.600 31.842 1.00 68.38 380 GLN A C 1
ATOM 3044 O O . GLN A 1 380 ? -21.914 -9.707 32.159 1.00 68.38 380 GLN A O 1
ATOM 3049 N N . VAL A 1 381 ? -21.537 -7.562 31.607 1.00 69.56 381 VAL A N 1
ATOM 3050 C CA . VAL A 1 381 ? -20.083 -7.622 31.791 1.00 69.56 381 VAL A CA 1
ATOM 3051 C C . VAL A 1 381 ? -19.764 -7.908 33.255 1.00 69.56 381 VAL A C 1
ATOM 3053 O O . VAL A 1 381 ? -18.927 -8.761 33.527 1.00 69.56 381 VAL A O 1
ATOM 3056 N N . ALA A 1 382 ? -20.459 -7.258 34.191 1.00 71.50 382 ALA A N 1
ATOM 3057 C CA . ALA A 1 382 ? -20.298 -7.521 35.612 1.00 71.50 382 ALA A CA 1
ATOM 3058 C C . ALA A 1 382 ? -20.695 -8.952 35.974 1.00 71.50 382 ALA A C 1
ATOM 3060 O O . ALA A 1 382 ? -19.874 -9.661 36.535 1.00 71.50 382 ALA A O 1
ATOM 3061 N N . GLU A 1 383 ? -21.894 -9.396 35.590 1.00 71.50 383 GLU A N 1
ATOM 3062 C CA . GLU A 1 383 ? -22.415 -10.741 35.867 1.00 71.50 383 GLU A CA 1
ATOM 3063 C C . GLU A 1 383 ? -21.446 -11.841 35.416 1.00 71.50 383 GLU A C 1
ATOM 3065 O O . GLU A 1 383 ? -21.196 -12.800 36.144 1.00 71.50 383 GLU A O 1
ATOM 3070 N N . LYS A 1 384 ? -20.872 -11.702 34.218 1.00 67.75 384 LYS A N 1
ATOM 3071 C CA . LYS A 1 384 ? -20.037 -12.745 33.618 1.00 67.75 384 LYS A CA 1
ATOM 3072 C C . LYS A 1 384 ? -18.549 -12.636 33.970 1.00 67.75 384 LYS A C 1
ATOM 3074 O O . LYS A 1 384 ? -17.880 -13.665 34.014 1.00 67.75 384 LYS A O 1
ATOM 3079 N N . LEU A 1 385 ? -18.018 -11.437 34.239 1.00 68.94 385 LEU A N 1
ATOM 3080 C CA . LEU A 1 385 ? -16.629 -11.269 34.695 1.00 68.94 385 LEU A CA 1
ATOM 3081 C C . LEU A 1 385 ? -16.467 -11.415 36.207 1.00 68.94 385 LEU A C 1
ATOM 3083 O O . LEU A 1 385 ? -15.353 -11.683 36.644 1.00 68.94 385 LEU A O 1
ATOM 3087 N N . LEU A 1 386 ? -17.517 -11.248 37.019 1.00 66.12 386 LEU A N 1
ATOM 3088 C CA . LEU A 1 386 ? -17.404 -11.371 38.477 1.00 66.12 386 LEU A CA 1
ATOM 3089 C C . LEU A 1 386 ? -16.833 -12.718 38.930 1.00 66.12 386 LEU A C 1
ATOM 3091 O O . LEU A 1 386 ? -15.845 -12.699 39.666 1.00 66.12 386 LEU A O 1
ATOM 3095 N N . PRO A 1 387 ? -17.361 -13.868 38.466 1.00 64.44 387 PRO A N 1
ATOM 3096 C CA . PRO A 1 387 ? -16.833 -15.174 38.856 1.00 64.44 387 PRO A CA 1
ATOM 3097 C C . PRO A 1 387 ? -15.349 -15.321 38.484 1.00 64.44 387 PRO A C 1
ATOM 3099 O O . PRO A 1 387 ? -14.533 -15.789 39.271 1.00 64.44 387 PRO A O 1
ATOM 3102 N N . PHE A 1 388 ? -14.969 -14.804 37.313 1.00 62.12 388 PHE A N 1
ATOM 3103 C CA . PHE A 1 388 ? -13.598 -14.832 36.806 1.00 62.12 388 PHE A CA 1
ATOM 3104 C C . PHE A 1 388 ? -12.637 -13.915 37.588 1.00 62.12 388 PHE A C 1
ATOM 3106 O O . PHE A 1 388 ? -11.471 -14.253 37.822 1.00 62.12 388 PHE A O 1
ATOM 3113 N N . CYS A 1 389 ? -13.134 -12.757 38.030 1.00 60.00 389 CYS A N 1
ATOM 3114 C CA . CYS A 1 389 ? -12.391 -11.798 38.838 1.00 60.00 389 CYS A CA 1
ATOM 3115 C C . CYS A 1 389 ? -12.050 -12.335 40.231 1.00 60.00 389 CYS A C 1
ATOM 3117 O O . CYS A 1 389 ? -10.937 -12.104 40.715 1.00 60.00 389 CYS A O 1
ATOM 3119 N N . TYR A 1 390 ? -12.980 -13.073 40.840 1.00 59.66 390 TYR A N 1
ATOM 3120 C CA . TYR A 1 390 ? -12.804 -13.686 42.155 1.00 59.66 390 TYR A CA 1
ATOM 3121 C C . TYR A 1 390 ? -11.899 -14.927 42.127 1.00 59.66 390 TYR A C 1
ATOM 3123 O O . TYR A 1 390 ? -11.005 -15.012 42.969 1.00 59.66 390 TYR A O 1
ATOM 3131 N N . ASP A 1 391 ? -12.049 -15.822 41.142 1.00 57.28 391 ASP A N 1
ATOM 3132 C CA . ASP A 1 391 ? -11.319 -17.103 41.127 1.00 57.28 391 ASP A CA 1
ATOM 3133 C C . ASP A 1 391 ? -9.867 -17.018 40.612 1.00 57.28 391 ASP A C 1
ATOM 3135 O O . ASP A 1 391 ? -9.001 -17.732 41.114 1.00 57.28 391 ASP A O 1
ATOM 3139 N N . ARG A 1 392 ? -9.554 -16.153 39.630 1.00 54.91 392 ARG A N 1
ATOM 3140 C CA . ARG A 1 392 ? -8.200 -16.069 39.020 1.00 54.91 392 ARG A CA 1
ATOM 3141 C C . ARG A 1 392 ? -7.511 -14.713 39.187 1.00 54.91 392 ARG A C 1
ATOM 3143 O O . ARG A 1 392 ? -6.316 -14.647 39.479 1.00 54.91 392 ARG A O 1
ATOM 3150 N N . LEU A 1 393 ? -8.231 -13.609 38.978 1.00 53.22 393 LEU A N 1
ATOM 3151 C CA . LEU A 1 393 ? -7.614 -12.280 38.805 1.00 53.22 393 LEU A CA 1
ATOM 3152 C C . LEU A 1 393 ? -7.089 -11.660 40.104 1.00 53.22 393 LEU A C 1
ATOM 3154 O O . LEU A 1 393 ? -6.089 -10.938 40.092 1.00 53.22 393 LEU A O 1
ATOM 3158 N N . LEU A 1 394 ? -7.745 -11.939 41.232 1.00 52.78 394 LEU A N 1
ATOM 3159 C CA . LEU A 1 394 ? -7.353 -11.409 42.537 1.00 52.78 394 LEU A CA 1
ATOM 3160 C C . LEU A 1 394 ? -6.093 -12.083 43.105 1.00 52.78 394 LEU A C 1
ATOM 3162 O O . LEU A 1 394 ? -5.360 -11.427 43.847 1.00 52.78 394 LEU A O 1
ATOM 3166 N N . GLN A 1 395 ? -5.770 -13.322 42.725 1.00 53.69 395 GLN A N 1
ATOM 3167 C CA . GLN A 1 395 ? -4.657 -14.069 43.328 1.00 53.69 395 GLN A CA 1
ATOM 3168 C C . GLN A 1 395 ? -3.322 -13.970 42.565 1.00 53.69 395 GLN A C 1
ATOM 3170 O O . GLN A 1 395 ? -2.275 -14.047 43.202 1.00 53.69 395 GLN A O 1
ATOM 3175 N N . GLU A 1 396 ? -3.312 -13.710 41.251 1.00 54.69 396 GLU A N 1
ATOM 3176 C CA . GLU A 1 396 ? -2.115 -13.990 40.430 1.00 54.69 396 GLU A CA 1
ATOM 3177 C C . GLU A 1 396 ? -1.303 -12.785 39.898 1.00 54.69 396 GLU A C 1
ATOM 3179 O O . GLU A 1 396 ? -0.149 -12.964 39.501 1.00 54.69 396 GLU A O 1
ATOM 3184 N N . SER A 1 397 ? -1.845 -11.557 39.851 1.00 64.12 397 SER A N 1
ATOM 3185 C CA . SER A 1 397 ? -1.117 -10.382 39.318 1.00 64.12 397 SER A CA 1
ATOM 3186 C C . SER A 1 397 ? -1.636 -9.047 39.860 1.00 64.12 397 SER A C 1
ATOM 3188 O O . SER A 1 397 ? -2.828 -8.750 39.788 1.00 64.12 397 SER A O 1
ATOM 3190 N N . SER A 1 398 ? -0.729 -8.190 40.345 1.00 66.38 398 SER A N 1
ATOM 3191 C CA . SER A 1 398 ? -1.061 -6.848 40.853 1.00 66.38 398 SER A CA 1
ATOM 3192 C C . SER A 1 398 ? -1.661 -5.936 39.775 1.00 66.38 398 SER A C 1
ATOM 3194 O O . SER A 1 398 ? -2.608 -5.202 40.053 1.00 66.38 398 SER A O 1
ATOM 3196 N N . LYS A 1 399 ? -1.172 -6.024 38.530 1.00 64.00 399 LYS A N 1
ATOM 3197 C CA . LYS A 1 399 ? -1.661 -5.233 37.388 1.00 64.00 399 LYS A CA 1
ATOM 3198 C C . LYS A 1 399 ? -3.099 -5.603 37.013 1.00 64.00 399 LYS A C 1
ATOM 3200 O O . LYS A 1 399 ? -3.933 -4.719 36.834 1.00 64.00 399 LYS A O 1
ATOM 3205 N N . LEU A 1 400 ? -3.405 -6.900 36.945 1.00 64.69 400 LEU A N 1
ATOM 3206 C CA . LEU A 1 400 ? -4.754 -7.398 36.645 1.00 64.69 400 LEU A CA 1
ATOM 3207 C C . LEU A 1 400 ? -5.758 -7.028 37.737 1.00 64.69 400 LEU A C 1
ATOM 3209 O O . LEU A 1 400 ? -6.892 -6.653 37.434 1.00 64.69 400 LEU A O 1
ATOM 3213 N N . ARG A 1 401 ? -5.322 -7.056 38.998 1.00 70.62 401 ARG A N 1
ATOM 3214 C CA . ARG A 1 401 ? -6.138 -6.654 40.145 1.00 70.62 401 ARG A CA 1
ATOM 3215 C C . ARG A 1 401 ? -6.567 -5.188 40.047 1.00 70.62 401 ARG A C 1
ATOM 3217 O O . ARG A 1 401 ? -7.749 -4.885 40.178 1.00 70.62 401 ARG A O 1
ATOM 3224 N N . VAL A 1 402 ? -5.629 -4.288 39.740 1.00 68.56 402 VAL A N 1
ATOM 3225 C CA . VAL A 1 402 ? -5.912 -2.852 39.557 1.00 68.56 402 VAL A CA 1
ATOM 3226 C C . VAL A 1 402 ? -6.851 -2.614 38.373 1.00 68.56 402 VAL A C 1
ATOM 3228 O O . VAL A 1 402 ? -7.822 -1.871 38.514 1.00 68.56 402 VAL A O 1
ATOM 3231 N N . LEU A 1 403 ? -6.614 -3.267 37.230 1.00 64.50 403 LEU A N 1
ATOM 3232 C CA . LEU A 1 403 ? -7.468 -3.130 36.044 1.00 64.50 403 LEU A CA 1
ATOM 3233 C C . LEU A 1 403 ? -8.901 -3.605 36.310 1.00 64.50 403 LEU A C 1
ATOM 3235 O O . LEU A 1 403 ? -9.852 -2.925 35.932 1.00 64.50 403 LEU A O 1
ATOM 3239 N N . SER A 1 404 ? -9.056 -4.721 37.021 1.00 69.50 404 SER A N 1
ATOM 3240 C CA . SER A 1 404 ? -10.367 -5.286 37.359 1.00 69.50 404 SER A CA 1
ATOM 3241 C C . SER A 1 404 ? -11.140 -4.388 38.329 1.00 69.50 404 SER A C 1
ATOM 3243 O O . SER A 1 404 ? -12.308 -4.090 38.095 1.00 69.50 404 SER A O 1
ATOM 3245 N N . ILE A 1 405 ? -10.481 -3.883 39.380 1.00 73.06 405 ILE A N 1
ATOM 3246 C CA . ILE A 1 405 ? -11.080 -2.918 40.320 1.00 73.06 405 ILE A CA 1
ATOM 3247 C C . ILE A 1 405 ? -11.504 -1.641 39.584 1.00 73.06 405 ILE A C 1
ATOM 3249 O O . ILE A 1 405 ? -12.593 -1.119 39.818 1.00 73.06 405 ILE A O 1
ATOM 3253 N N . THR A 1 406 ? -10.662 -1.152 38.671 1.00 69.25 406 THR A N 1
ATOM 3254 C CA . THR A 1 406 ? -10.957 0.047 37.873 1.00 69.25 406 THR A CA 1
ATOM 3255 C C . THR A 1 406 ? -12.163 -0.176 36.960 1.00 69.25 406 THR A C 1
ATOM 3257 O O . THR A 1 406 ? -13.046 0.678 36.903 1.00 69.25 406 THR A O 1
ATOM 3260 N N . LEU A 1 407 ? -12.245 -1.341 36.309 1.00 70.06 407 LEU A N 1
ATOM 3261 C CA . LEU A 1 407 ? -13.397 -1.737 35.502 1.00 70.06 407 LEU A CA 1
ATOM 3262 C C . LEU A 1 407 ? -14.677 -1.777 36.348 1.00 70.06 407 LEU A C 1
ATOM 3264 O O . LEU A 1 407 ? -15.665 -1.153 35.974 1.00 70.06 407 LEU A O 1
ATOM 3268 N N . PHE A 1 408 ? -14.672 -2.442 37.507 1.00 72.44 408 PHE A N 1
ATOM 3269 C CA . PHE A 1 408 ? -15.857 -2.512 38.372 1.00 72.44 408 PHE A CA 1
ATOM 3270 C C . PHE A 1 408 ? -16.298 -1.157 38.911 1.00 72.44 408 PHE A C 1
ATOM 3272 O O . PHE A 1 408 ? -17.497 -0.883 38.965 1.00 72.44 408 PHE A O 1
ATOM 3279 N N . LYS A 1 409 ? -15.349 -0.280 39.248 1.00 73.19 409 LYS A N 1
ATOM 3280 C CA . LYS A 1 409 ? -15.659 1.101 39.618 1.00 73.19 409 LYS A CA 1
ATOM 3281 C C . LYS A 1 409 ? -16.402 1.820 38.486 1.00 73.19 409 LYS A C 1
ATOM 3283 O O . LYS A 1 409 ? -17.470 2.377 38.726 1.00 73.19 409 LYS A O 1
ATOM 3288 N N . HIS A 1 410 ? -15.892 1.759 37.256 1.00 66.06 410 HIS A N 1
ATOM 3289 C CA . HIS A 1 410 ? -16.561 2.382 36.110 1.00 66.06 410 HIS A CA 1
ATOM 3290 C C . HIS A 1 410 ? -17.916 1.740 35.799 1.00 66.06 410 HIS A C 1
ATOM 3292 O O . HIS A 1 410 ? -18.878 2.450 35.515 1.00 66.06 410 HIS A O 1
ATOM 3298 N N . LEU A 1 411 ? -18.035 0.415 35.907 1.00 70.00 411 LEU A N 1
ATOM 3299 C CA . LEU A 1 411 ? -19.308 -0.286 35.748 1.00 70.00 411 LEU A CA 1
ATOM 3300 C C . LEU A 1 411 ? -20.363 0.243 36.735 1.00 70.00 411 LEU A C 1
ATOM 3302 O O . LEU A 1 411 ? -21.481 0.557 36.331 1.00 70.00 411 LEU A O 1
ATOM 3306 N N . LEU A 1 412 ? -20.002 0.416 38.010 1.00 71.75 412 LEU A N 1
ATOM 3307 C CA . LEU A 1 412 ? -20.892 0.973 39.035 1.00 71.75 412 LEU A CA 1
ATOM 3308 C C . LEU A 1 412 ? -21.287 2.434 38.748 1.00 71.75 412 LEU A C 1
ATOM 3310 O O . LEU A 1 412 ? -22.428 2.820 38.998 1.00 71.75 412 LEU A O 1
ATOM 3314 N N . GLU A 1 413 ? -20.380 3.239 38.193 1.00 70.75 413 GLU A N 1
ATOM 3315 C CA . GLU A 1 413 ? -20.623 4.646 37.830 1.00 70.75 413 GLU A CA 1
ATOM 3316 C C . GLU A 1 413 ? -21.485 4.824 36.559 1.00 70.75 413 GLU A C 1
ATOM 3318 O O . GLU A 1 413 ? -22.094 5.885 36.345 1.00 70.75 413 GLU A O 1
ATOM 3323 N N . LEU A 1 414 ? -21.549 3.793 35.710 1.00 65.62 414 LEU A N 1
ATOM 3324 C CA . LEU A 1 414 ? -22.282 3.791 34.439 1.00 65.62 414 LEU A CA 1
ATOM 3325 C C . LEU A 1 414 ? -23.729 3.297 34.563 1.00 65.62 414 LEU A C 1
ATOM 3327 O O . LEU A 1 414 ? -24.585 3.693 33.765 1.00 65.62 414 LEU A O 1
ATOM 3331 N N . VAL A 1 415 ? -24.028 2.461 35.557 1.00 66.44 415 VAL A N 1
ATOM 3332 C CA . VAL A 1 415 ? -25.335 1.812 35.710 1.00 66.44 415 VAL A CA 1
ATOM 3333 C C . VAL A 1 415 ? -26.396 2.791 36.246 1.00 66.44 415 VAL A C 1
ATOM 3335 O O . VAL A 1 415 ? -26.301 3.320 37.354 1.00 66.44 415 VAL A O 1
ATOM 3338 N N . ARG A 1 416 ? -27.472 3.032 35.475 1.00 61.34 416 ARG A N 1
ATOM 3339 C CA . ARG A 1 416 ? -28.611 3.869 35.922 1.00 61.34 416 ARG A CA 1
ATOM 3340 C C . ARG A 1 416 ? -29.494 3.114 36.924 1.00 61.34 416 ARG A C 1
ATOM 3342 O O . ARG A 1 416 ? -29.610 1.895 36.877 1.00 61.34 416 ARG A O 1
ATOM 3349 N N . ARG A 1 417 ? -30.232 3.860 37.762 1.00 55.59 417 ARG A N 1
ATOM 3350 C CA . ARG A 1 417 ? -31.160 3.343 38.798 1.00 55.59 417 ARG A CA 1
ATOM 3351 C C . ARG A 1 417 ? -32.025 2.113 38.427 1.00 55.59 417 ARG A C 1
ATOM 3353 O O . ARG A 1 417 ? -32.150 1.266 39.307 1.00 55.59 417 ARG A O 1
ATOM 3360 N N . PRO A 1 418 ? -32.615 1.959 37.219 1.00 55.06 418 PRO A N 1
ATOM 3361 C CA . PRO A 1 418 ? -33.364 0.739 36.886 1.00 55.06 418 PRO A CA 1
ATOM 3362 C C . PRO A 1 418 ? -32.485 -0.522 36.815 1.00 55.06 418 PRO A C 1
ATOM 3364 O O . PRO A 1 418 ? -32.908 -1.573 37.276 1.00 55.06 418 PRO A O 1
ATOM 3367 N N . TYR A 1 419 ? -31.246 -0.401 36.336 1.00 51.94 419 TYR A N 1
ATOM 3368 C CA . TYR A 1 419 ? -30.264 -1.489 36.239 1.00 51.94 419 TYR A CA 1
ATOM 3369 C C . TYR A 1 419 ? -29.405 -1.633 37.509 1.00 51.94 419 TYR A C 1
ATOM 3371 O O . TYR A 1 419 ? -28.775 -2.660 37.736 1.00 51.94 419 TYR A O 1
ATOM 3379 N N . GLY A 1 420 ? -29.407 -0.619 38.383 1.00 57.03 420 GLY A N 1
ATOM 3380 C CA . GLY A 1 420 ? -28.644 -0.614 39.635 1.00 57.03 420 GLY A CA 1
ATOM 3381 C C . GLY A 1 420 ? -29.095 -1.657 40.658 1.00 57.03 420 GLY A C 1
ATOM 3382 O O . GLY A 1 420 ? -28.322 -1.986 41.549 1.00 57.03 420 GLY A O 1
ATOM 3383 N N . ARG A 1 421 ? -30.323 -2.184 40.544 1.00 60.62 421 ARG A N 1
ATOM 3384 C CA . ARG A 1 421 ? -30.780 -3.324 41.359 1.00 60.62 421 ARG A CA 1
ATOM 3385 C C . ARG A 1 421 ? -30.171 -4.644 40.883 1.00 60.62 421 ARG A C 1
ATOM 3387 O O . ARG A 1 421 ? -29.596 -5.338 41.705 1.00 60.62 421 ARG A O 1
ATOM 3394 N N . GLN A 1 422 ? -30.190 -4.906 39.577 1.00 59.72 422 GLN A N 1
ATOM 3395 C CA . GLN A 1 422 ? -29.558 -6.092 38.978 1.00 59.72 422 GLN A CA 1
ATOM 3396 C C . GLN A 1 422 ? -28.044 -6.100 39.218 1.00 59.72 422 GLN A C 1
ATOM 3398 O O . GLN A 1 422 ? -27.470 -7.098 39.623 1.00 59.72 422 GLN A O 1
ATOM 3403 N N . MET A 1 423 ? -27.390 -4.945 39.073 1.00 61.75 423 MET A N 1
ATOM 3404 C CA . MET A 1 423 ? -25.957 -4.822 39.348 1.00 61.75 423 MET A CA 1
ATOM 3405 C C . MET A 1 423 ? -25.593 -5.138 40.810 1.00 61.75 423 MET A C 1
ATOM 3407 O O . MET A 1 423 ? -24.534 -5.698 41.075 1.00 61.75 423 MET A O 1
ATOM 3411 N N . LYS A 1 424 ? -26.465 -4.796 41.770 1.00 60.16 424 LYS A N 1
ATOM 3412 C CA . LYS A 1 424 ? -26.248 -5.101 43.193 1.00 60.16 424 LYS A CA 1
ATOM 3413 C C . LYS A 1 424 ? -26.366 -6.588 43.512 1.00 60.16 424 LYS A C 1
ATOM 3415 O O . LYS A 1 424 ? -25.699 -7.013 44.434 1.00 60.16 424 LYS A O 1
ATOM 3420 N N . GLU A 1 425 ? -27.178 -7.341 42.776 1.00 61.31 425 GLU A N 1
ATOM 3421 C CA . GLU A 1 425 ? -27.315 -8.797 42.949 1.00 61.31 425 GLU A CA 1
ATOM 3422 C C . GLU A 1 425 ? -26.083 -9.565 42.451 1.00 61.31 425 GLU A C 1
ATOM 3424 O O . GLU A 1 425 ? -25.892 -10.721 42.815 1.00 61.31 425 GLU A O 1
ATOM 3429 N N . HIS A 1 426 ? -25.258 -8.932 41.614 1.00 58.84 426 HIS A N 1
ATOM 3430 C CA . HIS A 1 426 ? -24.053 -9.545 41.068 1.00 58.84 426 HIS A CA 1
ATOM 3431 C C . HIS A 1 426 ? -22.772 -9.089 41.772 1.00 58.84 426 HIS A C 1
ATOM 3433 O O . HIS A 1 426 ? -21.850 -9.881 41.863 1.00 58.84 426 HIS A O 1
ATOM 3439 N N . VAL A 1 427 ? -22.675 -7.835 42.237 1.00 55.62 427 VAL A N 1
ATOM 3440 C CA . VAL A 1 427 ? -21.419 -7.235 42.751 1.00 55.62 427 VAL A CA 1
ATOM 3441 C C . VAL A 1 427 ? -21.283 -7.287 44.282 1.00 55.62 427 VAL A C 1
ATOM 3443 O O . VAL A 1 427 ? -20.167 -7.169 44.789 1.00 55.62 427 VAL A O 1
ATOM 3446 N N . LEU A 1 428 ? -22.395 -7.423 45.011 1.00 49.19 428 LEU A N 1
ATOM 3447 C CA . LEU A 1 428 ? -22.459 -7.570 46.474 1.00 49.19 428 LEU A CA 1
ATOM 3448 C C . LEU A 1 428 ? -22.980 -8.961 46.817 1.00 49.19 428 LEU A C 1
ATOM 3450 O O . LEU A 1 428 ? -22.507 -9.502 47.840 1.00 49.19 428 LEU A O 1
#